Protein AF-A0A835JVL2-F1 (afdb_monomer_lite)

Structure (mmCIF, N/CA/C/O backbone):
data_AF-A0A835JVL2-F1
#
_entry.id   AF-A0A835JVL2-F1
#
loop_
_atom_site.group_PDB
_atom_site.id
_atom_site.type_symbol
_atom_site.label_atom_id
_atom_site.label_alt_id
_atom_site.label_comp_id
_atom_site.label_asym_id
_atom_site.label_entity_id
_atom_site.label_seq_id
_atom_site.pdbx_PDB_ins_code
_atom_site.Cartn_x
_atom_site.Cartn_y
_atom_site.Cartn_z
_atom_site.occupancy
_atom_site.B_iso_or_equiv
_atom_site.auth_seq_id
_atom_site.auth_comp_id
_atom_site.auth_asym_id
_atom_site.auth_atom_id
_atom_site.pdbx_PDB_model_num
ATOM 1 N N . MET A 1 1 ? -56.600 4.212 38.855 1.00 35.91 1 MET A N 1
ATOM 2 C CA . MET A 1 1 ? -55.220 3.830 38.488 1.00 35.91 1 MET A CA 1
ATOM 3 C C . MET A 1 1 ? -55.107 3.945 36.983 1.00 35.91 1 MET A C 1
ATOM 5 O O . MET A 1 1 ? -55.863 3.301 36.271 1.00 35.91 1 MET A O 1
ATOM 9 N N . VAL A 1 2 ? -54.305 4.905 36.532 1.00 28.64 2 VAL A N 1
ATOM 10 C CA . VAL A 1 2 ? -54.267 5.404 35.154 1.00 28.64 2 VAL A CA 1
ATOM 11 C C . VAL A 1 2 ? -53.432 4.465 34.286 1.00 28.64 2 VAL A C 1
ATOM 13 O O . VAL A 1 2 ? -52.292 4.162 34.619 1.00 28.64 2 VAL A O 1
ATOM 16 N N . SER A 1 3 ? -54.027 4.020 33.181 1.00 30.34 3 SER A N 1
ATOM 17 C CA . SER A 1 3 ? -53.377 3.297 32.089 1.00 30.34 3 SER A CA 1
ATOM 18 C C . SER A 1 3 ? -52.549 4.277 31.258 1.00 30.34 3 SER A C 1
ATOM 20 O O . SER A 1 3 ? -53.112 5.099 30.537 1.00 30.34 3 SER A O 1
ATOM 22 N N . THR A 1 4 ? -51.224 4.189 31.336 1.00 30.62 4 THR A N 1
ATOM 23 C CA . THR A 1 4 ? -50.304 4.899 30.442 1.00 30.62 4 THR A CA 1
ATOM 24 C C . THR A 1 4 ? -49.850 3.973 29.316 1.00 30.62 4 THR A C 1
ATOM 26 O O . THR A 1 4 ? -49.110 3.014 29.511 1.00 30.62 4 THR A O 1
ATOM 29 N N . SER A 1 5 ? -50.317 4.281 28.107 1.00 28.69 5 SER A N 1
ATOM 30 C CA . SER A 1 5 ? -49.774 3.791 26.839 1.00 28.69 5 SER A CA 1
ATOM 31 C C . SER A 1 5 ? -48.289 4.164 26.694 1.00 28.69 5 SER A C 1
ATOM 33 O O . SER A 1 5 ? -47.948 5.304 27.028 1.00 28.69 5 SER A O 1
ATOM 35 N N . PRO A 1 6 ? -47.415 3.308 26.131 1.00 28.98 6 PRO A N 1
ATOM 36 C CA . PRO A 1 6 ? -46.047 3.710 25.836 1.00 28.98 6 PRO A CA 1
ATOM 37 C C . PRO A 1 6 ? -45.996 4.694 24.656 1.00 28.98 6 PRO A C 1
ATOM 39 O O . PRO A 1 6 ? -46.813 4.652 23.733 1.00 28.98 6 PRO A O 1
ATOM 42 N N . SER A 1 7 ? -45.035 5.611 24.730 1.00 25.20 7 SER A N 1
ATOM 43 C CA . SER A 1 7 ? -44.819 6.762 23.855 1.00 25.20 7 SER A CA 1
ATOM 44 C C . SER A 1 7 ? -44.377 6.394 22.428 1.00 25.20 7 SER A C 1
ATOM 46 O O . SER A 1 7 ? -43.748 5.374 22.165 1.00 25.20 7 SER A O 1
ATOM 48 N N . LYS A 1 8 ? -44.693 7.291 21.483 1.00 29.83 8 LYS A N 1
ATOM 49 C CA . LYS A 1 8 ? -44.459 7.211 20.024 1.00 29.83 8 LYS A CA 1
ATOM 50 C C . LYS A 1 8 ? -42.983 7.274 19.574 1.00 29.83 8 LYS A C 1
ATOM 52 O O . LYS A 1 8 ? -42.732 7.470 18.386 1.00 29.83 8 LYS A O 1
ATOM 57 N N . GLU A 1 9 ? -42.013 7.112 20.466 1.00 27.41 9 GLU A N 1
ATOM 58 C CA . GLU A 1 9 ? -40.590 7.318 20.148 1.00 27.41 9 GLU A CA 1
ATOM 59 C C . GLU A 1 9 ? -39.853 6.044 19.692 1.00 27.41 9 GLU A C 1
ATOM 61 O O . GLU A 1 9 ? -38.766 6.122 19.121 1.00 27.41 9 GLU A O 1
ATOM 66 N N . ASP A 1 10 ? -40.489 4.874 19.798 1.00 26.66 10 ASP A N 1
ATOM 67 C CA . ASP A 1 10 ? -39.865 3.578 19.485 1.00 26.66 10 ASP A CA 1
ATOM 68 C C . ASP A 1 10 ? -40.071 3.102 18.026 1.00 26.66 10 ASP A C 1
ATOM 70 O O . ASP A 1 10 ? -39.979 1.923 17.702 1.00 26.66 10 ASP A O 1
ATOM 74 N N . ARG A 1 11 ? -40.372 4.024 17.096 1.00 29.22 11 ARG A N 1
ATOM 75 C CA . ARG A 1 11 ? -40.509 3.725 15.649 1.00 29.22 11 ARG A CA 1
ATOM 76 C C . ARG A 1 11 ? -39.242 3.986 14.825 1.00 29.22 11 ARG A C 1
ATOM 78 O O . ARG A 1 11 ? -39.279 3.865 13.603 1.00 29.22 11 ARG A O 1
ATOM 85 N N . SER A 1 12 ? -38.132 4.357 15.464 1.00 31.50 12 SER A N 1
ATOM 86 C CA . SER A 1 12 ? -36.865 4.662 14.777 1.00 31.50 12 SER A CA 1
ATOM 87 C C . SER A 1 12 ? -35.890 3.481 14.686 1.00 31.50 12 SER A C 1
ATOM 89 O O . SER A 1 12 ? -34.918 3.555 13.937 1.00 31.50 12 SER A O 1
ATOM 91 N N . THR A 1 13 ? -36.189 2.362 15.344 1.00 34.16 13 THR A N 1
ATOM 92 C CA . THR A 1 13 ? -35.584 1.056 15.075 1.00 34.16 13 THR A CA 1
ATOM 93 C C . THR A 1 13 ? -36.619 0.234 14.313 1.00 34.16 13 THR A C 1
ATOM 95 O O . THR A 1 13 ? -37.568 -0.296 14.882 1.00 34.16 13 THR A O 1
ATOM 98 N N . GLY A 1 14 ? -36.512 0.202 12.983 1.00 35.84 14 GLY A N 1
ATOM 99 C CA . GLY A 1 14 ? -37.441 -0.536 12.126 1.00 35.84 14 GLY A CA 1
ATOM 100 C C . GLY A 1 14 ? -37.386 -2.038 12.404 1.00 35.84 14 GLY A C 1
ATOM 101 O O . GLY A 1 14 ? -36.678 -2.768 11.716 1.00 35.84 14 GLY A O 1
ATOM 102 N N . LYS A 1 15 ? -38.122 -2.507 13.415 1.00 35.00 15 LYS A N 1
ATOM 103 C CA . LYS A 1 15 ? -38.416 -3.925 13.602 1.00 35.00 15 LYS A CA 1
ATOM 104 C C . LYS A 1 15 ? -39.275 -4.397 12.433 1.00 35.00 15 LYS A C 1
ATOM 106 O O . LYS A 1 15 ? -40.283 -3.785 12.087 1.00 35.00 15 LYS A O 1
ATOM 111 N N . TRP A 1 16 ? -38.804 -5.482 11.836 1.00 45.00 16 TRP A N 1
ATOM 112 C CA . TRP A 1 16 ? -39.323 -6.158 10.659 1.00 45.00 16 TRP A CA 1
ATOM 113 C C . TRP A 1 16 ? -40.821 -6.461 10.741 1.00 45.00 16 TRP A C 1
ATOM 115 O O . TRP A 1 16 ? -41.292 -7.000 11.740 1.00 45.00 16 TRP A O 1
ATOM 125 N N . THR A 1 17 ? -41.542 -6.210 9.648 1.00 41.84 17 THR A N 1
ATOM 126 C CA . THR A 1 17 ? -42.845 -6.824 9.376 1.00 41.84 17 THR A CA 1
ATOM 127 C C . THR A 1 17 ? -42.760 -7.585 8.056 1.00 41.84 17 THR A C 1
ATOM 129 O O . THR A 1 17 ? -42.357 -7.034 7.029 1.00 41.84 17 THR A O 1
ATOM 132 N N . GLU A 1 18 ? -43.101 -8.873 8.073 1.00 38.72 18 GLU A N 1
ATOM 133 C CA . GLU A 1 18 ? -43.251 -9.655 6.845 1.00 38.72 18 GLU A CA 1
ATOM 134 C C . GLU A 1 18 ? -44.351 -9.028 5.972 1.00 38.72 18 GLU A C 1
ATOM 136 O O . GLU A 1 18 ? -45.438 -8.719 6.459 1.00 38.72 18 GLU A O 1
ATOM 141 N N . GLY A 1 19 ? -44.063 -8.808 4.682 1.00 43.25 19 GLY A N 1
ATOM 142 C CA . GLY A 1 19 ? -45.050 -8.328 3.705 1.00 43.25 19 GLY A CA 1
ATOM 143 C C . GLY A 1 19 ? -44.949 -6.864 3.252 1.00 43.25 19 GLY A C 1
ATOM 144 O O . GLY A 1 19 ? -45.895 -6.386 2.628 1.00 43.25 19 GLY A O 1
ATOM 145 N N . ASP A 1 20 ? -43.841 -6.149 3.501 1.00 50.94 20 ASP A N 1
ATOM 146 C CA . ASP A 1 20 ? -43.654 -4.778 2.986 1.00 50.94 20 ASP A CA 1
ATOM 147 C C . ASP A 1 20 ? -43.738 -4.733 1.435 1.00 50.94 20 ASP A C 1
ATOM 149 O O . ASP A 1 20 ? -42.887 -5.317 0.749 1.00 50.94 20 ASP A O 1
ATOM 153 N N . PRO A 1 21 ? -44.736 -4.040 0.843 1.00 48.53 21 PRO A N 1
ATOM 154 C CA . PRO A 1 21 ? -44.908 -3.960 -0.606 1.00 48.53 21 PRO A CA 1
ATOM 155 C C . PRO A 1 21 ? -43.731 -3.299 -1.342 1.00 48.53 21 PRO A C 1
ATOM 157 O O . PRO A 1 21 ? -43.634 -3.454 -2.561 1.00 48.53 21 PRO A O 1
ATOM 160 N N . ALA A 1 22 ? -42.817 -2.616 -0.641 1.00 56.00 22 ALA A N 1
ATOM 161 C CA . ALA A 1 22 ? -41.602 -2.050 -1.225 1.00 56.00 22 ALA A CA 1
ATOM 162 C C . ALA A 1 22 ? -40.531 -3.099 -1.602 1.00 56.00 22 ALA A C 1
ATOM 164 O O . ALA A 1 22 ? -39.638 -2.785 -2.393 1.00 56.00 22 ALA A O 1
ATOM 165 N N . ARG A 1 23 ? -40.610 -4.340 -1.091 1.00 66.00 23 ARG A N 1
ATOM 166 C CA . ARG A 1 23 ? -39.523 -5.341 -1.155 1.00 66.00 23 ARG A CA 1
ATOM 167 C C . ARG A 1 23 ? -39.862 -6.569 -2.015 1.00 66.00 23 ARG A C 1
ATOM 169 O O . ARG A 1 23 ? -39.995 -7.680 -1.506 1.00 66.00 23 ARG A O 1
ATOM 176 N N . ARG A 1 24 ? -40.037 -6.381 -3.331 1.00 70.00 24 ARG A N 1
ATOM 177 C CA . ARG A 1 24 ? -40.418 -7.449 -4.294 1.00 70.00 24 ARG A CA 1
ATOM 178 C C . ARG A 1 24 ? -39.356 -7.761 -5.361 1.00 70.00 24 ARG A C 1
ATOM 180 O O . ARG A 1 24 ? -39.629 -8.546 -6.271 1.00 70.00 24 ARG A O 1
ATOM 187 N N . ALA A 1 25 ? -38.172 -7.151 -5.286 1.00 70.06 25 ALA A N 1
ATOM 188 C CA . ALA A 1 25 ? -37.168 -7.252 -6.343 1.00 70.06 25 ALA A CA 1
ATOM 189 C C . ALA A 1 25 ? -36.553 -8.663 -6.439 1.00 70.06 25 ALA A C 1
ATOM 191 O O . ALA A 1 25 ? -36.230 -9.293 -5.432 1.00 70.06 25 ALA A O 1
ATOM 192 N N . LYS A 1 26 ? -36.375 -9.169 -7.666 1.00 79.44 26 LYS A N 1
ATOM 193 C CA . LYS A 1 26 ? -35.660 -10.434 -7.948 1.00 79.44 26 LYS A CA 1
ATOM 194 C C . LYS A 1 26 ? -34.168 -10.166 -8.195 1.00 79.44 26 LYS A C 1
ATOM 196 O O . LYS A 1 26 ? -33.780 -9.038 -8.460 1.00 79.44 26 LYS A O 1
ATOM 201 N N . TRP A 1 27 ? -33.333 -11.208 -8.189 1.00 76.56 27 TRP A N 1
ATOM 202 C CA . TRP A 1 27 ? -31.874 -11.082 -8.379 1.00 76.56 27 TRP A CA 1
ATOM 203 C C . TRP A 1 27 ? -31.458 -10.392 -9.692 1.00 76.56 27 TRP A C 1
ATOM 205 O O . TRP A 1 27 ? -30.437 -9.724 -9.742 1.00 76.56 27 TRP A O 1
ATOM 215 N N . TRP A 1 28 ? -32.246 -10.523 -10.760 1.00 78.12 28 TRP A N 1
ATOM 216 C CA . TRP A 1 28 ? -31.951 -9.855 -12.029 1.00 78.12 28 TRP A CA 1
ATOM 217 C C . TRP A 1 28 ? -32.273 -8.353 -11.991 1.00 78.12 28 TRP A C 1
ATOM 219 O O . TRP A 1 28 ? -31.705 -7.605 -12.782 1.00 78.12 28 TRP A O 1
ATOM 229 N N . TYR A 1 29 ? -33.111 -7.897 -11.043 1.00 80.81 29 TYR A N 1
ATOM 230 C CA . TYR A 1 29 ? -33.326 -6.467 -10.801 1.00 80.81 29 TYR A CA 1
ATOM 231 C C . TYR A 1 29 ? -32.066 -5.785 -10.292 1.00 80.81 29 TYR A C 1
ATOM 233 O O . TYR A 1 29 ? -31.698 -4.722 -10.786 1.00 80.81 29 TYR A O 1
ATOM 241 N N . SER A 1 30 ? -31.357 -6.414 -9.353 1.00 84.38 30 SER A N 1
ATOM 242 C CA . SER A 1 30 ? -30.104 -5.850 -8.863 1.00 84.38 30 SER A CA 1
ATOM 243 C C . SER A 1 30 ? -29.016 -5.828 -9.931 1.00 84.38 30 SER A C 1
ATOM 245 O O . SER A 1 30 ? -28.234 -4.886 -9.931 1.00 84.38 30 SER A O 1
ATOM 247 N N . THR A 1 31 ? -28.991 -6.780 -10.877 1.00 86.88 31 THR A N 1
ATOM 248 C CA . THR A 1 31 ? -28.049 -6.730 -12.009 1.00 86.88 31 THR A CA 1
ATOM 249 C C . THR A 1 31 ? -28.235 -5.470 -12.838 1.00 86.88 31 THR A C 1
ATOM 251 O O . THR A 1 31 ? -27.277 -4.726 -13.008 1.00 86.88 31 THR A O 1
ATOM 254 N N . PHE A 1 32 ? -29.439 -5.196 -13.351 1.00 85.19 32 PHE A N 1
ATOM 255 C CA . PHE A 1 32 ? -29.601 -4.039 -14.234 1.00 85.19 32 PHE A CA 1
ATOM 256 C C . PHE A 1 32 ? -29.505 -2.713 -13.475 1.00 85.19 32 PHE A C 1
ATOM 258 O O . PHE A 1 32 ? -28.978 -1.754 -14.030 1.00 85.19 32 PHE A O 1
ATOM 265 N N . HIS A 1 33 ? -29.931 -2.647 -12.208 1.00 84.94 33 HIS A N 1
ATOM 266 C CA . HIS A 1 33 ? -29.727 -1.454 -11.383 1.00 84.94 33 HIS A CA 1
ATOM 267 C C . HIS A 1 33 ? -28.239 -1.199 -11.111 1.00 84.94 33 HIS A C 1
ATOM 269 O O . HIS A 1 33 ? -27.791 -0.064 -11.247 1.00 84.94 33 HIS A O 1
ATOM 275 N N . ALA A 1 34 ? -27.456 -2.244 -10.816 1.00 88.44 34 ALA A N 1
ATOM 276 C CA . ALA A 1 34 ? -26.009 -2.130 -10.645 1.00 88.44 34 ALA A CA 1
ATOM 277 C C . ALA A 1 34 ? -25.299 -1.768 -11.960 1.00 88.44 34 ALA A C 1
ATOM 279 O O . ALA A 1 34 ? -24.447 -0.890 -11.962 1.00 88.44 34 ALA A O 1
ATOM 280 N N . VAL A 1 35 ? -25.691 -2.366 -13.092 1.00 90.38 35 VAL A N 1
ATOM 281 C CA . VAL A 1 35 ? -25.178 -1.994 -14.424 1.00 90.38 35 VAL A CA 1
ATOM 282 C C . VAL A 1 35 ? -25.499 -0.540 -14.749 1.00 90.38 35 VAL A C 1
ATOM 284 O O . VAL A 1 35 ? -24.626 0.179 -15.216 1.00 90.38 35 VAL A O 1
ATOM 287 N N . THR A 1 36 ? -26.728 -0.096 -14.478 1.00 89.69 36 THR A N 1
ATOM 288 C CA . THR A 1 36 ? -27.148 1.296 -14.690 1.00 89.69 36 THR A CA 1
ATOM 289 C C . THR A 1 36 ? -26.326 2.253 -13.828 1.00 89.69 36 THR A C 1
ATOM 291 O O . THR A 1 36 ? -25.894 3.292 -14.308 1.00 89.69 36 THR A O 1
ATOM 294 N N . ALA A 1 37 ? -26.072 1.892 -12.567 1.00 88.00 37 ALA A N 1
ATOM 295 C CA . ALA A 1 37 ? -25.286 2.711 -11.652 1.00 88.00 37 ALA A CA 1
ATOM 296 C C . ALA A 1 37 ? -23.793 2.760 -12.020 1.00 88.00 37 ALA A C 1
ATOM 298 O O . ALA A 1 37 ? -23.168 3.809 -11.888 1.00 88.00 37 ALA A O 1
ATOM 299 N N . MET A 1 38 ? -23.215 1.636 -12.453 1.00 87.44 38 MET A N 1
ATOM 300 C CA . MET A 1 38 ? -21.785 1.523 -12.747 1.00 87.44 38 MET A CA 1
ATOM 301 C C . MET A 1 38 ? -21.447 2.018 -14.155 1.00 87.44 38 MET A C 1
ATOM 303 O O . MET A 1 38 ? -20.625 2.914 -14.305 1.00 87.44 38 MET A O 1
ATOM 307 N N . ILE A 1 39 ? -22.075 1.434 -15.182 1.00 85.69 39 ILE A N 1
ATOM 308 C CA . ILE A 1 39 ? -21.733 1.638 -16.597 1.00 85.69 39 ILE A CA 1
ATOM 309 C C . ILE A 1 39 ? -22.387 2.921 -17.088 1.00 85.69 39 ILE A C 1
ATOM 311 O O . ILE A 1 39 ? -23.400 2.849 -17.765 1.00 85.69 39 ILE A O 1
ATOM 315 N N . GLY A 1 40 ? -21.816 4.069 -16.723 1.00 79.19 40 GLY A N 1
ATOM 316 C CA . GLY A 1 40 ? -22.292 5.393 -17.123 1.00 79.19 40 GLY A CA 1
ATOM 317 C C . GLY A 1 40 ? -21.296 6.163 -17.983 1.00 79.19 40 GLY A C 1
ATOM 318 O O . GLY A 1 40 ? -20.547 5.588 -18.768 1.00 79.19 40 GLY A O 1
ATOM 319 N N . ALA A 1 41 ? -21.273 7.483 -17.802 1.00 76.88 41 ALA A N 1
ATOM 320 C CA . ALA A 1 41 ? -20.351 8.409 -18.459 1.00 76.88 41 ALA A CA 1
ATOM 321 C C . ALA A 1 41 ? -18.870 7.979 -18.398 1.00 76.88 41 ALA A C 1
ATOM 323 O O . ALA A 1 41 ? -18.153 8.152 -19.379 1.00 76.88 41 ALA A O 1
ATOM 324 N N . GLY A 1 42 ? -18.433 7.375 -17.286 1.00 85.31 42 GLY A N 1
ATOM 325 C CA . GLY A 1 42 ? -17.028 7.024 -17.065 1.00 85.31 42 GLY A CA 1
ATOM 326 C C . GLY A 1 42 ? -16.443 6.051 -18.092 1.00 85.31 42 GLY A C 1
ATOM 327 O O . GLY A 1 42 ? -15.269 6.162 -18.413 1.00 85.31 42 GLY A O 1
ATOM 328 N N . VAL A 1 43 ? -17.240 5.148 -18.685 1.00 92.31 43 VAL A N 1
ATOM 329 C CA . VAL A 1 43 ? -16.718 4.206 -19.700 1.00 92.31 43 VAL A CA 1
ATOM 330 C C . VAL A 1 43 ? -16.218 4.918 -20.958 1.00 92.31 43 VAL A C 1
ATOM 332 O O . VAL A 1 43 ? -15.297 4.441 -21.611 1.00 92.31 43 VAL A O 1
ATOM 335 N N . LEU A 1 44 ? -16.822 6.060 -21.296 1.00 90.62 44 LEU A N 1
ATOM 336 C CA . LEU A 1 44 ? -16.514 6.808 -22.512 1.00 90.62 44 LEU A CA 1
ATOM 337 C C . LEU A 1 44 ? -15.199 7.589 -22.406 1.00 90.62 44 LEU A C 1
ATOM 339 O O . LEU A 1 44 ? -14.619 7.896 -23.446 1.00 90.62 44 LEU A O 1
ATOM 343 N N . SER A 1 45 ? -14.738 7.877 -21.182 1.00 92.25 45 SER A N 1
ATOM 344 C CA . SER A 1 45 ? -13.479 8.585 -20.922 1.00 92.25 45 SER A CA 1
ATOM 345 C C . SER A 1 45 ? -12.306 7.648 -20.622 1.00 92.25 45 SER A C 1
ATOM 347 O O . SER A 1 45 ? -11.168 8.095 -20.578 1.00 92.25 45 SER A O 1
ATOM 349 N N . LEU A 1 46 ? -12.527 6.335 -20.462 1.00 94.75 46 LEU A N 1
ATOM 350 C CA . LEU A 1 46 ? -11.432 5.397 -20.175 1.00 94.75 46 LEU A CA 1
ATOM 351 C C . LEU A 1 46 ? -10.280 5.462 -21.198 1.00 94.75 46 LEU A C 1
ATOM 353 O O . LEU A 1 46 ? -9.131 5.452 -20.762 1.00 94.75 46 LEU A O 1
ATOM 357 N N . PRO A 1 47 ? -10.518 5.578 -22.522 1.00 95.31 47 PRO A N 1
ATOM 358 C CA . PRO A 1 47 ? -9.433 5.779 -23.488 1.00 95.31 47 PRO A CA 1
ATOM 359 C C . PRO A 1 47 ? -8.624 7.055 -23.232 1.00 95.31 47 PRO A C 1
ATOM 361 O O . PRO A 1 47 ? -7.405 7.056 -23.368 1.00 95.31 47 PRO A O 1
ATOM 364 N N . TYR A 1 48 ? -9.297 8.128 -22.819 1.00 92.88 48 TYR A N 1
ATOM 365 C CA . TYR A 1 48 ? -8.669 9.399 -22.476 1.00 92.88 48 TYR A CA 1
ATOM 366 C C . TYR A 1 48 ? -7.799 9.283 -21.222 1.00 92.88 48 TYR A C 1
ATOM 368 O O . TYR A 1 48 ? -6.661 9.746 -21.220 1.00 92.88 48 TYR A O 1
ATOM 376 N N . ALA A 1 49 ? -8.262 8.563 -20.198 1.00 93.50 49 ALA A N 1
ATOM 377 C CA . ALA A 1 49 ? -7.432 8.231 -19.042 1.00 93.50 49 ALA A CA 1
ATOM 378 C C . ALA A 1 49 ? -6.183 7.415 -19.444 1.00 93.50 49 ALA A C 1
ATOM 380 O O . ALA A 1 49 ? -5.079 7.687 -18.965 1.00 93.50 49 ALA A O 1
ATOM 381 N N . MET A 1 50 ? -6.324 6.465 -20.378 1.00 94.44 50 MET A N 1
ATOM 382 C CA . MET A 1 50 ? -5.198 5.691 -20.922 1.00 94.44 50 MET A CA 1
ATOM 383 C C . MET A 1 50 ? -4.176 6.568 -21.662 1.00 94.44 50 MET A C 1
ATOM 385 O O . MET A 1 50 ? -2.986 6.276 -21.599 1.00 94.44 50 MET A O 1
ATOM 389 N N . ALA A 1 51 ? -4.588 7.669 -22.297 1.00 92.38 51 ALA A N 1
ATOM 390 C CA . ALA A 1 51 ? -3.669 8.590 -22.975 1.00 92.38 51 ALA A CA 1
ATOM 391 C C . ALA A 1 51 ? -2.681 9.305 -22.035 1.00 92.38 51 ALA A C 1
ATOM 393 O O . ALA A 1 51 ? -1.586 9.675 -22.465 1.00 92.38 51 ALA A O 1
ATOM 394 N N . TYR A 1 52 ? -3.034 9.465 -20.757 1.00 90.75 52 TYR A N 1
ATOM 395 C CA . TYR A 1 52 ? -2.146 10.032 -19.735 1.00 90.75 52 TYR A CA 1
ATOM 396 C C . TYR A 1 52 ? -1.398 8.973 -18.925 1.00 90.75 52 TYR A C 1
ATOM 398 O O . TYR A 1 52 ? -0.307 9.245 -18.437 1.00 90.75 52 TYR A O 1
ATOM 406 N N . LEU A 1 53 ? -1.962 7.773 -18.772 1.00 92.56 53 LEU A N 1
ATOM 407 C CA . LEU A 1 53 ? -1.348 6.687 -17.997 1.00 92.56 53 LEU A CA 1
ATOM 408 C C . LEU A 1 53 ? -0.491 5.739 -18.847 1.00 92.56 53 LEU A C 1
ATOM 410 O O . LEU A 1 53 ? 0.325 4.997 -18.304 1.00 92.56 53 LEU A O 1
ATOM 414 N N . GLY A 1 54 ? -0.658 5.750 -20.168 1.00 91.25 54 GLY A N 1
ATOM 415 C CA . GLY A 1 54 ? 0.006 4.835 -21.089 1.00 91.25 54 GLY A CA 1
ATOM 416 C C . GLY A 1 54 ? -0.477 3.386 -20.959 1.00 91.25 54 GLY A C 1
ATOM 417 O O . GLY A 1 54 ? -1.344 3.049 -20.151 1.00 91.25 54 GLY A O 1
ATOM 418 N N . TRP A 1 55 ? 0.104 2.495 -21.766 1.00 92.25 55 TRP A N 1
ATOM 419 C CA . TRP A 1 55 ? -0.280 1.079 -21.801 1.00 92.25 55 TRP A CA 1
ATOM 420 C C . TRP A 1 55 ? -0.028 0.356 -20.473 1.00 92.25 55 TRP A C 1
ATOM 422 O O . TRP A 1 55 ? -0.956 -0.218 -19.912 1.00 92.25 55 TRP A O 1
ATOM 432 N N . GLY A 1 56 ? 1.207 0.388 -19.961 1.00 91.38 56 GLY A N 1
ATOM 433 C CA . GLY A 1 56 ? 1.590 -0.354 -18.754 1.00 91.38 56 GLY A CA 1
ATOM 434 C C . GLY A 1 56 ? 0.825 0.110 -17.508 1.00 91.38 56 GLY A C 1
ATOM 435 O O . GLY A 1 56 ? -0.028 -0.633 -17.012 1.00 91.38 56 GLY A O 1
ATOM 436 N N . PRO A 1 57 ? 1.073 1.341 -17.018 1.00 91.19 57 PRO A N 1
ATOM 437 C CA . PRO A 1 57 ? 0.393 1.855 -15.833 1.00 91.19 57 PRO A CA 1
ATOM 438 C C . PRO A 1 57 ? -1.130 1.932 -16.005 1.00 91.19 57 PRO A C 1
ATOM 440 O O . PRO A 1 57 ? -1.861 1.585 -15.080 1.00 91.19 57 PRO A O 1
ATOM 443 N N . GLY A 1 58 ? -1.628 2.310 -17.188 1.00 92.44 58 GLY A N 1
ATOM 444 C CA . GLY A 1 58 ? -3.066 2.397 -17.456 1.00 92.44 58 GLY A CA 1
ATOM 445 C C . GLY A 1 58 ? -3.791 1.051 -17.360 1.00 92.44 58 GLY A C 1
ATOM 446 O O . GLY A 1 58 ? -4.796 0.951 -16.652 1.00 92.44 58 GLY A O 1
ATOM 447 N N . ILE A 1 59 ? -3.265 -0.011 -17.994 1.00 95.44 59 ILE A N 1
ATOM 448 C CA . ILE A 1 59 ? -3.845 -1.365 -17.893 1.00 95.44 59 ILE A CA 1
ATOM 449 C C . ILE A 1 59 ? -3.807 -1.845 -16.443 1.00 95.44 59 ILE A C 1
ATOM 451 O O . ILE A 1 59 ? -4.799 -2.383 -15.945 1.00 95.44 59 ILE A O 1
ATOM 455 N N . MET A 1 60 ? -2.673 -1.646 -15.765 1.00 93.75 60 MET A N 1
ATOM 456 C CA . MET A 1 60 ? -2.496 -2.055 -14.377 1.00 93.75 60 MET A CA 1
ATOM 457 C C . MET A 1 60 ? -3.533 -1.387 -13.469 1.00 93.75 60 MET A C 1
ATOM 459 O O . MET A 1 60 ? -4.240 -2.080 -12.738 1.00 93.75 60 MET A O 1
ATOM 463 N N . VAL A 1 61 ? -3.680 -0.060 -13.544 1.00 93.69 61 VAL A N 1
ATOM 464 C CA . VAL A 1 61 ? -4.641 0.689 -12.722 1.00 93.69 61 VAL A CA 1
ATOM 465 C C . VAL A 1 61 ? -6.077 0.274 -13.038 1.00 93.69 61 VAL A C 1
ATOM 467 O O . VAL A 1 61 ? -6.862 0.081 -12.109 1.00 93.69 61 VAL A O 1
ATOM 470 N N . LEU A 1 62 ? -6.433 0.081 -14.312 1.00 94.75 62 LEU A N 1
ATOM 471 C CA . LEU A 1 62 ? -7.772 -0.365 -14.705 1.00 94.75 62 LEU A CA 1
ATOM 472 C C . LEU A 1 62 ? -8.093 -1.769 -14.158 1.00 94.75 62 LEU A C 1
ATOM 474 O O . LEU A 1 62 ? -9.170 -1.985 -13.598 1.00 94.75 62 LEU A O 1
ATOM 478 N N . ALA A 1 63 ? -7.151 -2.711 -14.271 1.00 94.94 63 ALA A N 1
ATOM 479 C CA . ALA A 1 63 ? -7.306 -4.078 -13.777 1.00 94.94 63 ALA A CA 1
ATOM 480 C C . ALA A 1 63 ? -7.375 -4.145 -12.246 1.00 94.94 63 ALA A C 1
ATOM 482 O O . ALA A 1 63 ? -8.267 -4.796 -11.694 1.00 94.94 63 ALA A O 1
ATOM 483 N N . LEU A 1 64 ? -6.483 -3.430 -11.553 1.00 90.94 64 LEU A N 1
ATOM 484 C CA . LEU A 1 64 ? -6.501 -3.319 -10.095 1.00 90.94 64 LEU A CA 1
ATOM 485 C C . LEU A 1 64 ? -7.809 -2.693 -9.612 1.00 90.94 64 LEU A C 1
ATOM 487 O O . LEU A 1 64 ? -8.437 -3.225 -8.698 1.00 90.94 64 LEU A O 1
ATOM 491 N N . SER A 1 65 ? -8.272 -1.630 -10.272 1.00 92.62 65 SER A N 1
ATOM 492 C CA . SER A 1 65 ? -9.533 -0.962 -9.943 1.00 92.62 65 SER A CA 1
ATOM 493 C C . SER A 1 65 ? -10.733 -1.894 -10.085 1.00 92.62 65 SER A C 1
ATOM 495 O O . SER A 1 65 ? -11.570 -1.977 -9.182 1.00 92.62 65 SER A O 1
ATOM 497 N N . TRP A 1 66 ? -10.795 -2.677 -11.164 1.00 94.75 66 TRP A N 1
ATOM 498 C CA . TRP A 1 66 ? -11.849 -3.672 -11.360 1.00 94.75 66 TRP A CA 1
ATOM 499 C C . TRP A 1 66 ? -11.835 -4.752 -10.261 1.00 94.75 66 TRP A C 1
ATOM 501 O O . TRP A 1 66 ? -12.867 -5.022 -9.639 1.00 94.75 66 TRP A O 1
ATOM 511 N N . CYS A 1 67 ? -10.663 -5.320 -9.952 1.00 92.44 67 CYS A N 1
ATOM 512 C CA . CYS A 1 67 ? -10.500 -6.346 -8.917 1.00 92.44 67 CYS A CA 1
ATOM 513 C C . CYS A 1 67 ? -10.842 -5.829 -7.509 1.00 92.44 67 CYS A C 1
ATOM 515 O O . CYS A 1 67 ? -11.583 -6.477 -6.760 1.00 92.44 67 CYS A O 1
ATOM 517 N N . MET A 1 68 ? -10.316 -4.657 -7.141 1.00 90.94 68 MET A N 1
ATOM 518 C CA . MET A 1 68 ? -10.533 -4.050 -5.828 1.00 90.94 68 MET A CA 1
ATOM 519 C C . MET A 1 68 ? -12.003 -3.707 -5.622 1.00 90.94 68 MET A C 1
ATOM 521 O O . MET A 1 68 ? -12.576 -4.079 -4.596 1.00 90.94 68 MET A O 1
ATOM 525 N N . THR A 1 69 ? -12.630 -3.060 -6.606 1.00 93.12 69 THR A N 1
ATOM 526 C CA . THR A 1 69 ? -14.023 -2.625 -6.488 1.00 93.12 69 THR A CA 1
ATOM 527 C C . THR A 1 69 ? -14.993 -3.808 -6.458 1.00 93.12 69 THR A C 1
ATOM 529 O O . THR A 1 69 ? -15.954 -3.779 -5.691 1.00 93.12 69 THR A O 1
ATOM 532 N N . LEU A 1 70 ? -14.716 -4.903 -7.181 1.00 93.81 70 LEU A N 1
ATOM 533 C CA . LEU A 1 70 ? -15.482 -6.152 -7.066 1.00 93.81 70 LEU A CA 1
ATOM 534 C C . LEU A 1 70 ? -15.408 -6.733 -5.645 1.00 93.81 70 LEU A C 1
ATOM 536 O O . LEU A 1 70 ? -16.415 -7.183 -5.084 1.00 93.81 70 LEU A O 1
ATOM 540 N N . ASN A 1 71 ? -14.222 -6.712 -5.034 1.00 90.38 71 ASN A N 1
ATOM 541 C CA . ASN A 1 71 ? -14.041 -7.194 -3.668 1.00 90.38 71 ASN A CA 1
ATOM 542 C C . ASN A 1 71 ? -14.724 -6.286 -2.632 1.00 90.38 71 ASN A C 1
ATOM 544 O O . ASN A 1 71 ? -15.391 -6.794 -1.729 1.00 90.38 71 ASN A O 1
ATOM 548 N N . THR A 1 72 ? -14.618 -4.964 -2.747 1.00 93.38 72 THR A N 1
ATOM 549 C CA . THR A 1 72 ? -15.305 -4.039 -1.830 1.00 93.38 72 THR A CA 1
ATOM 550 C C . THR A 1 72 ? -16.822 -4.059 -2.021 1.00 93.38 72 THR A C 1
ATOM 552 O O . THR A 1 72 ? -17.564 -3.966 -1.044 1.00 93.38 72 THR A O 1
ATOM 555 N N . MET A 1 73 ? -17.301 -4.303 -3.245 1.00 93.56 73 MET A N 1
ATOM 556 C CA . MET A 1 73 ? -18.718 -4.531 -3.543 1.00 93.56 73 MET A CA 1
ATOM 557 C C . MET A 1 73 ? -19.227 -5.774 -2.804 1.00 93.56 73 MET A C 1
ATOM 559 O O . MET A 1 73 ? -20.259 -5.734 -2.129 1.00 93.56 73 MET A O 1
ATOM 563 N N . TRP A 1 74 ? -18.463 -6.872 -2.841 1.00 93.38 74 TRP A N 1
ATOM 564 C CA . TRP A 1 74 ? -18.763 -8.062 -2.042 1.00 93.38 74 TRP A CA 1
ATOM 565 C C . TRP A 1 74 ? -18.850 -7.735 -0.548 1.00 93.38 74 TRP A C 1
ATOM 567 O O . TRP A 1 74 ? -19.768 -8.198 0.129 1.00 93.38 74 TRP A O 1
ATOM 577 N N . GLN A 1 75 ? -17.915 -6.937 -0.022 1.00 91.25 75 GLN A N 1
ATOM 578 C CA . GLN A 1 75 ? -17.885 -6.584 1.400 1.00 91.25 75 GLN A CA 1
ATOM 579 C C . GLN A 1 75 ? -19.152 -5.831 1.807 1.00 91.25 75 GLN A C 1
ATOM 581 O O . GLN A 1 75 ? -19.792 -6.227 2.779 1.00 91.25 75 GLN A O 1
ATOM 586 N N . MET A 1 76 ? -19.567 -4.815 1.044 1.00 93.06 76 MET A N 1
ATOM 587 C CA . MET A 1 76 ? -20.799 -4.070 1.330 1.00 93.06 76 MET A CA 1
ATOM 588 C C . MET A 1 76 ? -22.029 -4.983 1.339 1.00 93.06 76 MET A C 1
ATOM 590 O O . MET A 1 76 ? -22.820 -4.937 2.282 1.00 93.06 76 MET A O 1
ATOM 594 N N . ILE A 1 77 ? -22.137 -5.889 0.363 1.00 93.44 77 ILE A N 1
ATOM 595 C CA . ILE A 1 77 ? -23.262 -6.832 0.268 1.00 93.44 77 ILE A CA 1
ATOM 596 C C . ILE A 1 77 ? -23.346 -7.750 1.495 1.00 93.44 77 ILE A C 1
ATOM 598 O O . ILE A 1 77 ? -24.431 -8.054 2.001 1.00 93.44 77 ILE A O 1
ATOM 602 N N . GLN A 1 78 ? -22.193 -8.199 1.994 1.00 90.06 78 GLN A N 1
ATOM 603 C CA . GLN A 1 78 ? -22.107 -9.036 3.191 1.00 90.06 78 GLN A CA 1
ATOM 604 C C . GLN A 1 78 ? -22.340 -8.248 4.490 1.00 90.06 78 GLN A C 1
ATOM 606 O O . GLN A 1 78 ? -22.809 -8.819 5.480 1.00 90.06 78 GLN A O 1
ATOM 611 N N . LEU A 1 79 ? -21.998 -6.958 4.508 1.00 90.56 79 LEU A N 1
ATOM 612 C CA . LEU A 1 79 ? -22.177 -6.079 5.661 1.00 90.56 79 LEU A CA 1
ATOM 613 C C . LEU A 1 79 ? -23.623 -5.610 5.844 1.00 90.56 79 LEU A C 1
ATOM 615 O O . LEU A 1 79 ? -24.024 -5.367 6.976 1.00 90.56 79 LEU A O 1
ATOM 619 N N . HIS A 1 80 ? -24.428 -5.575 4.779 1.00 92.00 80 HIS A N 1
ATOM 620 C CA . HIS A 1 80 ? -25.844 -5.190 4.831 1.00 92.00 80 HIS A CA 1
ATOM 621 C C . HIS A 1 80 ? -26.657 -5.954 5.897 1.00 92.00 80 HIS A C 1
ATOM 623 O O . HIS A 1 80 ? -27.585 -5.412 6.495 1.00 92.00 80 HIS A O 1
ATOM 629 N N . GLU A 1 81 ? -26.332 -7.229 6.126 1.00 87.56 81 GLU A N 1
ATOM 630 C CA . GLU A 1 81 ? -27.017 -8.129 7.070 1.00 87.56 81 GLU A CA 1
ATOM 631 C C . GLU A 1 81 ? -26.002 -8.786 8.018 1.00 87.56 81 GLU A C 1
ATOM 633 O O . GLU A 1 81 ? -26.065 -9.982 8.308 1.00 87.56 81 GLU A O 1
ATOM 638 N N . CYS A 1 82 ? -24.988 -8.029 8.456 1.00 82.19 82 CYS A N 1
ATOM 639 C CA . CYS A 1 82 ? -23.923 -8.583 9.290 1.00 82.19 82 CYS A CA 1
ATOM 640 C C . CYS A 1 82 ? -24.352 -8.931 10.719 1.00 82.19 82 CYS A C 1
ATOM 642 O O . CYS A 1 82 ? -23.675 -9.758 11.333 1.00 82.19 82 CYS A O 1
ATOM 644 N N . VAL A 1 83 ? -25.436 -8.325 11.212 1.00 81.25 83 VAL A N 1
ATOM 645 C CA . VAL A 1 83 ? -25.998 -8.515 12.553 1.00 81.25 83 VAL A CA 1
ATOM 646 C C . VAL A 1 83 ? -27.344 -9.243 12.430 1.00 81.25 83 VAL A C 1
ATOM 648 O O . VAL A 1 83 ? -28.212 -8.768 11.693 1.00 81.25 83 VAL A O 1
ATOM 651 N N . PRO A 1 84 ? -27.561 -10.370 13.137 1.00 73.62 84 PRO A N 1
ATOM 652 C CA . PRO A 1 84 ? -28.837 -11.083 13.103 1.00 73.62 84 PRO A CA 1
ATOM 653 C C . PRO A 1 84 ? -30.015 -10.167 13.458 1.00 73.62 84 PRO A C 1
ATOM 655 O O . PRO A 1 84 ? -29.989 -9.479 14.475 1.00 73.62 84 PRO A O 1
ATOM 658 N N . GLY A 1 85 ? -31.047 -10.151 12.612 1.00 72.31 85 GLY A N 1
ATOM 659 C CA . GLY A 1 85 ? -32.252 -9.345 12.831 1.00 72.31 85 GLY A CA 1
ATOM 660 C C . GLY A 1 85 ? -32.119 -7.852 12.503 1.00 72.31 85 GLY A C 1
ATOM 661 O O . GLY A 1 85 ? -33.114 -7.139 12.611 1.00 72.31 85 GLY A O 1
ATOM 662 N N . THR A 1 86 ? -30.960 -7.373 12.039 1.00 79.50 86 THR A N 1
ATOM 663 C CA . THR A 1 86 ? -30.757 -5.965 11.659 1.00 79.50 86 THR A CA 1
ATOM 664 C C . THR A 1 86 ? -30.312 -5.855 10.206 1.00 79.50 86 THR A C 1
ATOM 666 O O . THR A 1 86 ? -29.452 -6.601 9.739 1.00 79.50 86 THR A O 1
ATOM 669 N N . ARG A 1 87 ? -30.898 -4.895 9.489 1.00 83.88 87 ARG A N 1
ATOM 670 C CA . ARG A 1 87 ? -30.554 -4.558 8.109 1.00 83.88 87 ARG A CA 1
ATOM 671 C C . ARG A 1 87 ? -30.035 -3.130 8.026 1.00 83.88 87 ARG A C 1
ATOM 673 O O . ARG A 1 87 ? -30.694 -2.210 8.506 1.00 83.88 87 ARG A O 1
ATOM 680 N N . PHE A 1 88 ? -28.889 -2.955 7.383 1.00 89.75 88 PHE A N 1
ATOM 681 C CA . PHE A 1 88 ? -28.318 -1.645 7.090 1.00 89.75 88 PHE A CA 1
ATOM 682 C C . PHE A 1 88 ? -28.678 -1.242 5.657 1.00 89.75 88 PHE A C 1
ATOM 684 O O . PHE A 1 88 ? -27.871 -1.380 4.745 1.00 89.75 88 PHE A O 1
ATOM 691 N N . ASP A 1 89 ? -29.908 -0.752 5.477 1.00 85.50 89 ASP A N 1
ATOM 692 C CA . ASP A 1 89 ? -30.484 -0.423 4.161 1.00 85.50 89 ASP A CA 1
ATOM 693 C C . ASP A 1 89 ? -29.836 0.815 3.493 1.00 85.50 89 ASP A C 1
ATOM 695 O O . ASP A 1 89 ? -30.138 1.124 2.342 1.00 85.50 89 ASP A O 1
ATOM 699 N N . ARG A 1 90 ? -28.973 1.553 4.208 1.00 87.81 90 ARG A N 1
ATOM 700 C CA . ARG A 1 90 ? -28.233 2.719 3.695 1.00 87.81 90 ARG A CA 1
ATOM 701 C C . ARG A 1 90 ? -26.776 2.666 4.096 1.00 87.81 90 ARG A C 1
ATOM 703 O O . ARG A 1 90 ? -26.437 2.210 5.192 1.00 87.81 90 ARG A O 1
ATOM 710 N N . TYR A 1 91 ? -25.933 3.295 3.285 1.00 90.31 91 TYR A N 1
ATOM 711 C CA . TYR A 1 91 ? -24.509 3.403 3.591 1.00 90.31 91 TYR A CA 1
ATOM 712 C C . TYR A 1 91 ? -24.234 4.168 4.892 1.00 90.31 91 TYR A C 1
ATOM 714 O O . TYR A 1 91 ? -23.465 3.708 5.736 1.00 90.31 91 TYR A O 1
ATOM 722 N N . ILE A 1 92 ? -24.945 5.271 5.136 1.00 89.69 92 ILE A N 1
ATOM 723 C CA . ILE A 1 92 ? -24.844 6.011 6.402 1.00 89.69 92 ILE A CA 1
ATOM 724 C C . ILE A 1 92 ? -25.207 5.167 7.635 1.00 89.69 92 ILE A C 1
ATOM 726 O O . ILE A 1 92 ? -24.616 5.351 8.700 1.00 89.69 92 ILE A O 1
ATOM 730 N N . ASP A 1 93 ? -26.152 4.232 7.515 1.00 89.62 93 ASP A N 1
ATOM 731 C CA . ASP A 1 93 ? -26.579 3.386 8.633 1.00 89.62 93 ASP A CA 1
ATOM 732 C C . ASP A 1 93 ? -25.523 2.322 8.947 1.00 89.62 93 ASP A C 1
ATOM 734 O O . ASP A 1 93 ? -25.208 2.090 10.116 1.00 89.62 93 ASP A O 1
ATOM 738 N N . LEU A 1 94 ? -24.895 1.759 7.911 1.00 90.19 94 LEU A N 1
ATOM 739 C CA . LEU A 1 94 ? -23.723 0.902 8.076 1.00 90.19 94 LEU A CA 1
ATOM 740 C C . LEU A 1 94 ? -22.541 1.677 8.686 1.00 90.19 94 LEU A C 1
ATOM 742 O O . LEU A 1 94 ? -21.877 1.184 9.596 1.00 90.19 94 LEU A O 1
ATOM 746 N N . GLY A 1 95 ? -22.326 2.924 8.257 1.00 90.69 95 GLY A N 1
ATOM 747 C CA . GLY A 1 95 ? -21.311 3.816 8.816 1.00 90.69 95 GLY A CA 1
ATOM 748 C C . GLY A 1 95 ? -21.521 4.133 10.294 1.00 90.69 95 GLY A C 1
ATOM 749 O O . GLY A 1 95 ? -20.567 4.087 11.068 1.00 90.69 95 GLY A O 1
ATOM 750 N N . ARG A 1 96 ? -22.766 4.401 10.714 1.00 91.69 96 ARG A N 1
ATOM 751 C CA . ARG A 1 96 ? -23.131 4.573 12.135 1.00 91.69 96 ARG A CA 1
ATOM 752 C C . ARG A 1 96 ? -22.779 3.351 12.966 1.00 91.69 96 ARG A C 1
ATOM 754 O O . ARG A 1 96 ? -22.355 3.495 14.108 1.00 91.69 96 ARG A O 1
ATOM 761 N N . HIS A 1 97 ? -22.986 2.165 12.405 1.00 89.75 97 HIS A N 1
ATOM 762 C CA . HIS A 1 97 ? -22.667 0.922 13.086 1.00 89.75 97 HIS A CA 1
ATOM 763 C C . HIS A 1 97 ? -21.154 0.687 13.175 1.00 89.75 97 HIS A C 1
ATOM 765 O O . HIS A 1 97 ? -20.670 0.310 14.236 1.00 89.75 97 HIS A O 1
ATOM 771 N N . ALA A 1 98 ? -20.410 0.959 12.099 1.00 88.12 98 ALA A N 1
ATOM 772 C CA . ALA A 1 98 ? -18.961 0.771 12.060 1.00 88.12 98 ALA A CA 1
ATOM 773 C C . ALA A 1 98 ? -18.201 1.775 12.945 1.00 88.12 98 ALA A C 1
ATOM 775 O O . ALA A 1 98 ? -17.368 1.382 13.752 1.00 88.12 98 ALA A O 1
ATOM 776 N N . PHE A 1 99 ? -18.484 3.072 12.810 1.00 88.62 99 PHE A N 1
ATOM 777 C CA . PHE A 1 99 ? -17.686 4.146 13.422 1.00 88.62 99 PHE A CA 1
ATOM 778 C C . PHE A 1 99 ? -18.373 4.824 14.616 1.00 88.62 99 PHE A C 1
ATOM 780 O O . PHE A 1 99 ? -17.848 5.776 15.191 1.00 88.62 99 PHE A O 1
ATOM 787 N N . GLY A 1 100 ? -19.571 4.371 14.986 1.00 86.88 100 GLY A N 1
ATOM 788 C CA . GLY A 1 100 ? -20.372 4.955 16.055 1.00 86.88 100 GLY A CA 1
ATOM 789 C C . GLY A 1 100 ? -21.335 6.062 15.591 1.00 86.88 100 GLY A C 1
ATOM 790 O O . GLY A 1 100 ? -21.297 6.531 14.449 1.00 86.88 100 GLY A O 1
ATOM 791 N N . PRO A 1 101 ? -22.227 6.517 16.490 1.00 84.81 101 PRO A N 1
ATOM 792 C CA . PRO A 1 101 ? -23.417 7.293 16.129 1.00 84.81 101 PRO A CA 1
ATOM 793 C C . PRO A 1 101 ? -23.133 8.726 15.658 1.00 84.81 101 PRO A C 1
ATOM 795 O O . PRO A 1 101 ? -23.949 9.291 14.930 1.00 84.81 101 PRO A O 1
ATOM 798 N N . LYS A 1 102 ? -22.003 9.318 16.068 1.00 84.88 102 LYS A N 1
ATOM 799 C CA . LYS A 1 102 ? -21.600 10.685 15.690 1.00 84.88 102 LYS A CA 1
ATOM 800 C C . LYS A 1 102 ? -20.613 10.691 14.521 1.00 84.88 102 LYS A C 1
ATOM 802 O O . LYS A 1 102 ? -20.853 11.376 13.533 1.00 84.88 102 LYS A O 1
ATOM 807 N N . LEU A 1 103 ? -19.539 9.905 14.625 1.00 88.19 103 LEU A N 1
ATOM 808 C CA . LEU A 1 103 ? -18.448 9.889 13.647 1.00 88.19 103 LEU A CA 1
ATOM 809 C C . LEU A 1 103 ? -18.845 9.197 12.332 1.00 88.19 103 LEU A C 1
ATOM 811 O O . LEU A 1 103 ? -18.515 9.695 11.262 1.00 88.19 103 LEU A O 1
ATOM 815 N N . GLY A 1 104 ? -19.621 8.108 12.388 1.00 89.94 104 GLY A N 1
ATOM 816 C CA . GLY A 1 104 ? -20.044 7.360 11.198 1.00 89.94 104 GLY A CA 1
ATOM 817 C C . GLY A 1 104 ? -20.788 8.196 10.157 1.00 89.94 104 GLY A C 1
ATOM 818 O O . GLY A 1 104 ? -20.362 8.229 9.003 1.00 89.94 104 GLY A O 1
ATOM 819 N N . PRO A 1 105 ? -21.853 8.927 10.539 1.00 89.88 105 PRO A N 1
ATOM 820 C CA . PRO A 1 105 ? -22.515 9.874 9.652 1.00 89.88 105 PRO A CA 1
ATOM 821 C C . PRO A 1 105 ? -21.585 10.941 9.092 1.00 89.88 105 PRO A C 1
ATOM 823 O O . PRO A 1 105 ? -21.705 11.281 7.923 1.00 89.88 105 PRO A O 1
ATOM 826 N N . TRP A 1 106 ? -20.671 11.460 9.911 1.00 90.62 106 TRP A N 1
ATOM 827 C CA . TRP A 1 106 ? -19.789 12.557 9.523 1.00 90.62 106 TRP A CA 1
ATOM 828 C C . TRP A 1 106 ? -18.737 12.129 8.491 1.00 90.62 106 TRP A C 1
ATOM 830 O O . TRP A 1 106 ? -18.372 12.923 7.635 1.00 90.62 106 TRP A O 1
ATOM 840 N N . ILE A 1 107 ? -18.308 10.865 8.523 1.00 89.81 107 ILE A N 1
ATOM 841 C CA . ILE A 1 107 ? -17.391 10.289 7.532 1.00 89.81 107 ILE A CA 1
ATOM 842 C C . ILE A 1 107 ? -18.136 9.905 6.246 1.00 89.81 107 ILE A C 1
ATOM 844 O O . ILE A 1 107 ? -17.737 10.293 5.151 1.00 89.81 107 ILE A O 1
ATOM 848 N N . VAL A 1 108 ? -19.219 9.131 6.364 1.00 91.69 108 VAL A N 1
ATOM 849 C CA . VAL A 1 108 ? -19.847 8.480 5.202 1.00 91.69 108 VAL A CA 1
ATOM 850 C C . VAL A 1 108 ? -20.738 9.432 4.416 1.00 91.69 108 VAL A C 1
ATOM 852 O O . VAL A 1 108 ? -20.720 9.412 3.188 1.00 91.69 108 VAL A O 1
ATOM 855 N N . LEU A 1 109 ? -21.528 10.266 5.100 1.00 90.12 109 LEU A N 1
ATOM 856 C CA . LEU A 1 109 ? -22.556 11.066 4.436 1.00 90.12 109 LEU A CA 1
ATOM 857 C C . LEU A 1 109 ? -21.978 12.105 3.464 1.00 90.12 109 LEU A C 1
ATOM 859 O O . LEU A 1 109 ? -22.483 12.166 2.345 1.00 90.12 109 LEU A O 1
ATOM 863 N N . PRO A 1 110 ? -20.945 12.901 3.815 1.00 91.56 110 PRO A N 1
ATOM 864 C CA . PRO A 1 110 ? -20.392 13.870 2.874 1.00 91.56 110 PRO A CA 1
ATOM 865 C C . PRO A 1 110 ? -19.889 13.192 1.600 1.00 91.56 110 PRO A C 1
ATOM 867 O O . PRO A 1 110 ? -20.244 13.615 0.505 1.00 91.56 110 PRO A O 1
ATOM 870 N N . GLN A 1 111 ? -19.143 12.093 1.740 1.00 90.88 111 GLN A N 1
ATOM 871 C CA . GLN A 1 111 ? -18.569 11.361 0.612 1.00 90.88 111 GLN A CA 1
ATOM 872 C C . GLN A 1 111 ? -19.653 10.705 -0.259 1.00 90.88 111 GLN A C 1
ATOM 874 O O . GLN A 1 111 ? -19.612 10.819 -1.482 1.00 90.88 111 GLN A O 1
ATOM 879 N N . GLN A 1 112 ? -20.668 10.087 0.360 1.00 90.44 112 GLN A N 1
ATOM 880 C CA . GLN A 1 112 ? -21.808 9.505 -0.356 1.00 90.44 112 GLN A CA 1
ATOM 881 C C . GLN A 1 112 ? -22.592 10.574 -1.137 1.00 90.44 112 GLN A C 1
ATOM 883 O O . GLN A 1 112 ? -22.983 10.331 -2.278 1.00 90.44 112 GLN A O 1
ATOM 888 N N . LEU A 1 113 ? -22.791 11.766 -0.561 1.00 90.94 113 LEU A N 1
ATOM 889 C CA . LEU A 1 113 ? -23.475 12.870 -1.240 1.00 90.94 113 LEU A CA 1
ATOM 890 C C . LEU A 1 113 ? -22.646 13.463 -2.375 1.00 90.94 113 LEU A C 1
ATOM 892 O O . LEU A 1 113 ? -23.209 13.757 -3.424 1.00 90.94 113 LEU A O 1
ATOM 896 N N . ILE A 1 114 ? -21.331 13.606 -2.198 1.00 90.81 114 ILE A N 1
ATOM 897 C CA . ILE A 1 114 ? -20.427 14.049 -3.269 1.00 90.81 114 ILE A CA 1
ATOM 898 C C . ILE A 1 114 ? -20.544 13.118 -4.475 1.00 90.81 114 ILE A C 1
ATOM 900 O O . ILE A 1 114 ? -20.666 13.594 -5.598 1.00 90.81 114 ILE A O 1
ATOM 904 N N . VAL A 1 115 ? -20.574 11.805 -4.239 1.00 90.44 115 VAL A N 1
ATOM 905 C CA . VAL A 1 115 ? -20.764 10.802 -5.290 1.00 90.44 115 VAL A CA 1
ATOM 906 C C . VAL A 1 115 ? -22.130 10.933 -5.964 1.00 90.44 115 VAL A C 1
ATOM 908 O O . VAL A 1 115 ? -22.193 11.079 -7.180 1.00 90.44 115 VAL A O 1
ATOM 911 N N . GLN A 1 116 ? -23.221 10.902 -5.195 1.00 91.50 116 GLN A N 1
ATOM 912 C CA . GLN A 1 116 ? -24.581 10.898 -5.750 1.00 91.50 116 GLN A CA 1
ATOM 913 C C . GLN A 1 116 ? -24.876 12.187 -6.528 1.00 91.50 116 GLN A C 1
ATOM 915 O O . GLN A 1 116 ? -25.280 12.145 -7.686 1.00 91.50 116 GLN A O 1
ATOM 920 N N . VAL A 1 117 ? -24.600 13.340 -5.915 1.00 92.69 117 VAL A N 1
ATOM 921 C CA . VAL A 1 117 ? -24.812 14.654 -6.532 1.00 92.69 117 VAL A CA 1
ATOM 922 C C . VAL A 1 117 ? -23.837 14.888 -7.686 1.00 92.69 117 VAL A C 1
ATOM 924 O O . VAL A 1 117 ? -24.230 15.438 -8.713 1.00 92.69 117 VAL A O 1
ATOM 927 N N . GLY A 1 118 ? -22.579 14.462 -7.543 1.00 90.62 118 GLY A N 1
ATOM 928 C CA . GLY A 1 118 ? -21.566 14.579 -8.589 1.00 90.62 118 GLY A CA 1
ATOM 929 C C . GLY A 1 118 ? -21.928 13.785 -9.843 1.00 90.62 118 GLY A C 1
ATOM 930 O O . GLY A 1 118 ? -21.874 14.336 -10.942 1.00 90.62 118 GLY A O 1
ATOM 931 N N . CYS A 1 119 ? -22.383 12.534 -9.692 1.00 90.94 119 CYS A N 1
ATOM 932 C CA . CYS A 1 119 ? -22.914 11.725 -10.795 1.00 90.94 119 CYS A CA 1
ATOM 933 C C . CYS A 1 119 ? -24.054 12.431 -11.526 1.00 90.94 119 CYS A C 1
ATOM 935 O O . CYS A 1 119 ? -24.026 12.533 -12.751 1.00 90.94 119 CYS A O 1
ATOM 937 N N . ASP A 1 120 ? -25.023 12.958 -10.783 1.00 93.56 120 ASP A N 1
ATOM 938 C CA . ASP A 1 120 ? -26.191 13.627 -11.352 1.00 93.56 120 ASP A CA 1
ATOM 939 C C . ASP A 1 120 ? -25.812 14.890 -12.144 1.00 93.56 120 ASP A C 1
ATOM 941 O O . ASP A 1 120 ? -26.355 15.133 -13.225 1.00 93.56 120 ASP A O 1
ATOM 945 N N . ILE A 1 121 ? -24.822 15.657 -11.673 1.00 92.81 121 ILE A N 1
ATOM 946 C CA . ILE A 1 121 ? -24.257 16.801 -12.409 1.00 92.81 121 ILE A CA 1
ATOM 947 C C . ILE A 1 121 ? -23.551 16.333 -13.690 1.00 92.81 121 ILE A C 1
ATOM 949 O O . ILE A 1 121 ? -23.797 16.879 -14.769 1.00 92.81 121 ILE A O 1
ATOM 953 N N . VAL A 1 122 ? -22.705 15.302 -13.602 1.00 91.31 122 VAL A N 1
ATOM 954 C CA . VAL A 1 122 ? -21.995 14.740 -14.762 1.00 91.31 122 VAL A CA 1
ATOM 955 C C . VAL A 1 122 ? -22.987 14.221 -15.805 1.00 91.31 122 VAL A C 1
ATOM 957 O O . VAL A 1 122 ? -22.810 14.465 -17.001 1.00 91.31 122 VAL A O 1
ATOM 960 N N . TYR A 1 123 ? -24.068 13.561 -15.392 1.00 91.94 123 TYR A N 1
ATOM 961 C CA . TYR A 1 123 ? -25.100 13.061 -16.298 1.00 91.94 123 TYR A CA 1
ATOM 962 C C . TYR A 1 123 ? -25.867 14.179 -17.006 1.00 91.94 123 TYR A C 1
ATOM 964 O O . TYR A 1 123 ? -26.152 14.031 -18.195 1.00 91.94 123 TYR A O 1
ATOM 972 N N . MET A 1 124 ? -26.115 15.319 -16.350 1.00 92.44 124 MET A N 1
ATOM 973 C CA . MET A 1 124 ? -26.690 16.505 -17.004 1.00 92.44 124 MET A CA 1
ATOM 974 C C . MET A 1 124 ? -25.804 16.998 -18.157 1.00 92.44 124 MET A C 1
ATOM 976 O O . MET A 1 124 ? -26.290 17.235 -19.268 1.00 92.44 124 MET A O 1
ATOM 980 N N . VAL A 1 125 ? -24.491 17.102 -17.919 1.00 91.38 125 VAL A N 1
ATOM 981 C CA . VAL A 1 125 ? -23.513 17.525 -18.938 1.00 91.38 125 VAL A CA 1
ATOM 982 C C . VAL A 1 125 ? -23.418 16.493 -20.063 1.00 91.38 125 VAL A C 1
ATOM 984 O O . VAL A 1 125 ? -23.488 16.849 -21.241 1.00 91.38 125 VAL A O 1
ATOM 987 N N . THR A 1 126 ? -23.311 15.211 -19.710 1.00 90.50 126 THR A N 1
ATOM 988 C CA . THR A 1 126 ? -23.165 14.092 -20.655 1.00 90.50 126 THR A CA 1
ATOM 989 C C . THR A 1 126 ? -24.381 13.964 -21.563 1.00 90.50 126 THR A C 1
ATOM 991 O O . THR A 1 126 ? -24.238 13.899 -22.785 1.00 90.50 126 THR A O 1
ATOM 994 N N . GLY A 1 127 ? -25.583 13.977 -20.979 1.00 92.50 127 GLY A N 1
ATOM 995 C CA . GLY A 1 127 ? -26.845 13.899 -21.705 1.00 92.50 127 GLY A CA 1
ATOM 996 C C . GLY A 1 127 ? -27.013 15.068 -22.668 1.00 92.50 127 GLY A C 1
ATOM 997 O O . GLY A 1 127 ? -27.308 14.858 -23.843 1.00 92.50 127 GLY A O 1
ATOM 998 N N . GLY A 1 128 ? -26.716 16.292 -22.222 1.00 92.38 128 GLY A N 1
ATOM 999 C CA . GLY A 1 128 ? -26.723 17.465 -23.094 1.00 92.38 128 GLY A CA 1
ATOM 1000 C C . GLY A 1 128 ? -25.704 17.375 -24.238 1.00 92.38 128 GLY A C 1
ATOM 1001 O O . GLY A 1 128 ? -26.028 17.726 -25.372 1.00 92.38 128 GLY A O 1
ATOM 1002 N N . LYS A 1 129 ? -24.468 16.911 -23.978 1.00 89.06 129 LYS A N 1
ATOM 1003 C CA . LYS A 1 129 ? -23.410 16.761 -25.004 1.00 89.06 129 LYS A CA 1
ATOM 1004 C C . LYS A 1 129 ? -23.816 15.732 -26.065 1.00 89.06 129 LYS A C 1
ATOM 1006 O O . LYS A 1 129 ? -23.738 16.021 -27.258 1.00 89.06 129 LYS A O 1
ATOM 1011 N N . CYS A 1 130 ? -24.311 14.572 -25.640 1.00 91.31 130 CYS A N 1
ATOM 1012 C CA . CYS A 1 130 ? -24.727 13.511 -26.556 1.00 91.31 130 CYS A CA 1
ATOM 1013 C C . CYS A 1 130 ? -25.989 13.897 -27.344 1.00 91.31 130 CYS A C 1
ATOM 1015 O O . CYS A 1 130 ? -26.066 13.642 -28.545 1.00 91.31 130 CYS A O 1
ATOM 1017 N N . LEU A 1 131 ? -26.952 14.581 -26.712 1.00 92.25 131 LEU A N 1
ATOM 1018 C CA . LEU A 1 131 ? -28.160 15.063 -27.385 1.00 92.25 131 LEU A CA 1
ATOM 1019 C C . LEU A 1 131 ? -27.835 16.106 -28.462 1.00 92.25 131 LEU A C 1
ATOM 1021 O O . LEU A 1 131 ? -28.347 16.013 -29.578 1.00 92.25 131 LEU A O 1
ATOM 1025 N N . LYS A 1 132 ? -26.930 17.049 -28.161 1.00 91.12 132 LYS A N 1
ATOM 1026 C CA . LYS A 1 132 ? -26.398 17.990 -29.154 1.00 91.12 132 LYS A CA 1
ATOM 1027 C C . LYS A 1 132 ? -25.815 17.241 -30.350 1.00 91.12 132 LYS A C 1
ATOM 1029 O O . LYS A 1 132 ? -26.194 17.512 -31.487 1.00 91.12 132 LYS A O 1
ATOM 1034 N N . LYS A 1 133 ? -24.921 16.282 -30.090 1.00 87.88 133 LYS A N 1
ATOM 1035 C CA . LYS A 1 133 ? -24.222 15.542 -31.144 1.00 87.88 133 LYS A CA 1
ATOM 1036 C C . LYS A 1 133 ? -25.181 14.727 -32.012 1.00 87.88 133 LYS A C 1
ATOM 1038 O O . LYS A 1 133 ? -25.049 14.730 -33.232 1.00 87.88 133 LYS A O 1
ATOM 1043 N N . PHE A 1 134 ? -26.178 14.084 -31.405 1.00 90.69 134 PHE A N 1
ATOM 1044 C CA . PHE A 1 134 ? -27.236 13.375 -32.126 1.00 90.69 134 PHE A CA 1
ATOM 1045 C C . PHE A 1 134 ? -27.993 14.298 -33.092 1.00 90.69 134 PHE A C 1
ATOM 1047 O O . PHE A 1 134 ? -28.195 13.948 -34.256 1.00 90.69 134 PHE A O 1
ATOM 1054 N N . MET A 1 135 ? -28.380 15.488 -32.632 1.00 89.75 135 MET A N 1
ATOM 1055 C CA . MET A 1 135 ? -29.131 16.449 -33.443 1.00 89.75 135 MET A CA 1
ATOM 1056 C C . MET A 1 135 ? -28.293 17.032 -34.582 1.00 89.75 135 MET A C 1
ATOM 1058 O O . MET A 1 135 ? -28.782 17.135 -35.704 1.00 89.75 135 MET A O 1
ATOM 1062 N N . GLU A 1 136 ? -27.017 17.329 -34.332 1.00 87.38 136 GLU A N 1
ATOM 1063 C CA . GLU A 1 136 ? -26.073 17.775 -35.368 1.00 87.38 136 GLU A CA 1
ATOM 1064 C C . GLU A 1 136 ? -25.829 16.702 -36.443 1.00 87.38 136 GLU A C 1
ATOM 1066 O O . GLU A 1 136 ? -25.624 17.034 -37.608 1.00 87.38 136 GLU A O 1
ATOM 1071 N N . MET A 1 137 ? -25.874 15.416 -36.079 1.00 84.44 137 MET A N 1
ATOM 1072 C CA . MET A 1 137 ? -25.690 14.310 -37.027 1.00 84.44 137 MET A CA 1
ATOM 1073 C C . MET A 1 137 ? -26.956 13.953 -37.817 1.00 84.44 137 MET A C 1
ATOM 1075 O O . MET A 1 137 ? -26.852 13.504 -38.957 1.00 84.44 137 MET A O 1
ATOM 1079 N N . THR A 1 138 ? -28.144 14.103 -37.225 1.00 86.06 138 THR A N 1
ATOM 1080 C CA . THR A 1 138 ? -29.422 13.698 -37.847 1.00 86.06 138 THR A CA 1
ATOM 1081 C C . THR A 1 138 ? -30.116 14.822 -38.607 1.00 86.06 138 THR A C 1
ATOM 1083 O O . THR A 1 138 ? -30.882 14.547 -39.529 1.00 86.06 138 THR A O 1
ATOM 1086 N N . CYS A 1 139 ? -29.838 16.080 -38.264 1.00 82.88 139 CYS A N 1
ATOM 1087 C CA . CYS A 1 139 ? -30.470 17.243 -38.870 1.00 82.88 139 CYS A CA 1
ATOM 1088 C C . CYS A 1 139 ? -29.425 18.218 -39.428 1.00 82.88 139 CYS A C 1
ATOM 1090 O O . CYS A 1 139 ? -29.034 19.184 -38.775 1.00 82.88 139 CYS A O 1
ATOM 1092 N N . ALA A 1 140 ? -29.016 17.998 -40.681 1.00 74.06 140 ALA A N 1
ATOM 1093 C CA . ALA A 1 140 ? -28.034 18.845 -41.367 1.00 74.06 140 ALA A CA 1
ATOM 1094 C C . ALA A 1 140 ? -28.509 20.299 -41.601 1.00 74.06 140 ALA A C 1
ATOM 1096 O O . ALA A 1 140 ? -27.689 21.176 -41.854 1.00 74.06 140 ALA A O 1
ATOM 1097 N N . SER A 1 141 ? -29.819 20.559 -41.525 1.00 77.94 141 SER A N 1
ATOM 1098 C CA . SER A 1 141 ? -30.446 21.875 -41.732 1.00 77.94 141 SER A CA 1
ATOM 1099 C C . SER A 1 141 ? -30.919 22.559 -40.439 1.00 77.94 141 SER A C 1
ATOM 1101 O O . SER A 1 141 ? -31.537 23.623 -40.504 1.00 77.94 141 SER A O 1
ATOM 1103 N N . CYS A 1 142 ? -30.654 21.978 -39.265 1.00 81.38 142 CYS A N 1
ATOM 1104 C CA . CYS A 1 142 ? -31.039 22.566 -37.982 1.00 81.38 142 CYS A CA 1
ATOM 1105 C C . CYS A 1 142 ? -30.085 23.698 -37.571 1.00 81.38 142 CYS A C 1
ATOM 1107 O O . CYS A 1 142 ? -28.874 23.621 -37.766 1.00 81.38 142 CYS A O 1
ATOM 1109 N N . THR A 1 143 ? -30.620 24.749 -36.943 1.00 82.81 143 THR A N 1
ATOM 1110 C CA . THR A 1 143 ? -29.804 25.851 -36.417 1.00 82.81 143 THR A CA 1
ATOM 1111 C C . THR A 1 143 ? -28.942 25.378 -35.241 1.00 82.81 143 THR A C 1
ATOM 1113 O O . THR A 1 143 ? -29.502 24.848 -34.273 1.00 82.81 143 THR A O 1
ATOM 1116 N N . PRO A 1 144 ? -27.614 25.594 -35.259 1.00 83.94 144 PRO A N 1
ATOM 1117 C CA . PRO A 1 144 ? -26.752 25.214 -34.148 1.00 83.94 144 PRO A CA 1
ATOM 1118 C C . PRO A 1 144 ? -27.054 26.082 -32.921 1.00 83.94 144 PRO A C 1
ATOM 1120 O O . PRO A 1 144 ? -26.990 27.310 -32.973 1.00 83.94 144 PRO A O 1
ATOM 1123 N N . ILE A 1 145 ? -27.367 25.436 -31.798 1.00 89.12 145 ILE A N 1
ATOM 1124 C CA . ILE A 1 145 ? -27.589 26.096 -30.503 1.00 89.12 145 ILE A CA 1
ATOM 1125 C C . ILE A 1 145 ? -26.439 25.794 -29.535 1.00 89.12 145 ILE A C 1
ATOM 1127 O O . ILE A 1 145 ? -25.733 24.790 -29.663 1.00 89.12 145 ILE A O 1
ATOM 1131 N N . ARG A 1 146 ? -26.230 26.673 -28.545 1.00 89.12 146 ARG A N 1
ATOM 1132 C CA . ARG A 1 146 ? -25.156 26.505 -27.548 1.00 89.12 146 ARG A CA 1
ATOM 1133 C C . ARG A 1 146 ? -25.366 25.241 -26.705 1.00 89.12 146 ARG A C 1
ATOM 1135 O O . ARG A 1 146 ? -26.496 24.873 -26.396 1.00 89.12 146 ARG A O 1
ATOM 1142 N N . GLN A 1 147 ? -24.260 24.637 -26.263 1.00 88.44 147 GLN A N 1
ATOM 1143 C CA . GLN A 1 147 ? -24.240 23.434 -25.416 1.00 88.44 147 GLN A CA 1
ATOM 1144 C C . GLN A 1 147 ? -25.108 23.574 -24.153 1.00 88.44 147 GLN A C 1
ATOM 1146 O O . GLN A 1 147 ? -25.810 22.639 -23.782 1.00 88.44 147 GLN A O 1
ATOM 1151 N N . SER A 1 148 ? -25.102 24.752 -23.524 1.00 91.00 148 SER A N 1
ATOM 1152 C CA . SER A 1 148 ? -25.902 25.043 -22.329 1.00 91.00 148 SER A CA 1
ATOM 1153 C C . SER A 1 148 ? -27.407 24.858 -22.551 1.00 91.00 148 SER A C 1
ATOM 1155 O O . SER A 1 148 ? -28.087 24.350 -21.665 1.00 91.00 148 SER A O 1
ATOM 1157 N N . TYR A 1 149 ? -27.935 25.188 -23.736 1.00 92.38 149 TYR A N 1
ATOM 1158 C CA . TYR A 1 149 ? -29.352 24.972 -24.051 1.00 92.38 149 TYR A CA 1
ATOM 1159 C C . TYR A 1 149 ? -29.695 23.488 -24.182 1.00 92.38 149 TYR A C 1
ATOM 1161 O O . TYR A 1 149 ? -30.755 23.071 -23.728 1.00 92.38 149 TYR A O 1
ATOM 1169 N N . TRP A 1 150 ? -28.794 22.674 -24.736 1.00 93.31 150 TRP A N 1
ATOM 1170 C CA . TRP A 1 150 ? -28.997 21.224 -24.795 1.00 93.31 150 TRP A CA 1
ATOM 1171 C C . TRP A 1 150 ? -29.001 20.580 -23.408 1.00 93.31 150 TRP A C 1
ATOM 1173 O O . TRP A 1 150 ? -29.812 19.691 -23.159 1.00 93.31 150 TRP A O 1
ATOM 1183 N N . ILE A 1 151 ? -28.160 21.068 -22.489 1.00 93.19 151 ILE A N 1
ATOM 1184 C CA . ILE A 1 151 ? -28.189 20.650 -21.078 1.00 93.19 151 ILE A CA 1
ATOM 1185 C C . ILE A 1 151 ? -29.532 21.038 -20.431 1.00 93.19 151 ILE A C 1
ATOM 1187 O O . ILE A 1 151 ? -30.120 20.216 -19.735 1.00 93.19 151 ILE A O 1
ATOM 1191 N N . LEU A 1 152 ? -30.071 22.235 -20.707 1.00 93.88 152 LEU A N 1
ATOM 1192 C CA . LEU A 1 152 ? -31.400 22.654 -20.225 1.00 93.88 152 LEU A CA 1
ATOM 1193 C C . LEU A 1 152 ? -32.537 21.775 -20.767 1.00 93.88 152 LEU A C 1
ATOM 1195 O O . LEU A 1 152 ? -33.410 21.370 -20.001 1.00 93.88 152 LEU A O 1
ATOM 1199 N N . ILE A 1 153 ? -32.520 21.455 -22.065 1.00 93.50 153 ILE A N 1
ATOM 1200 C CA . ILE A 1 153 ? -33.518 20.576 -22.698 1.00 93.50 153 ILE A CA 1
ATOM 1201 C C . ILE A 1 153 ? -33.481 19.187 -22.054 1.00 93.50 153 ILE A C 1
ATOM 1203 O O . ILE A 1 153 ? -34.522 18.658 -21.667 1.00 93.50 153 ILE A O 1
ATOM 1207 N N . PHE A 1 154 ? -32.282 18.622 -21.893 1.00 94.38 154 PHE A N 1
ATOM 1208 C CA . PHE A 1 154 ? -32.084 17.337 -21.231 1.00 94.38 154 PHE A CA 1
ATOM 1209 C C . PHE A 1 154 ? -32.555 17.374 -19.764 1.00 94.38 154 PHE A C 1
ATOM 1211 O O . PHE A 1 154 ? -33.350 16.534 -19.343 1.00 94.38 154 PHE A O 1
ATOM 1218 N N . GLY A 1 155 ? -32.157 18.400 -19.006 1.00 93.50 155 GLY A N 1
ATOM 1219 C CA . GLY A 1 155 ? -32.563 18.607 -17.614 1.00 93.50 155 GLY A CA 1
ATOM 1220 C C . GLY A 1 155 ? -34.073 18.756 -17.421 1.00 93.50 155 GLY A C 1
ATOM 1221 O O . GLY A 1 155 ? -34.613 18.301 -16.413 1.00 93.50 155 GLY A O 1
ATOM 1222 N N . GLY A 1 156 ? -34.781 19.314 -18.409 1.00 94.12 156 GLY A N 1
ATOM 1223 C CA . GLY A 1 156 ? -36.241 19.424 -18.413 1.00 94.12 156 GLY A CA 1
ATOM 1224 C C . GLY A 1 156 ? -36.952 18.079 -18.226 1.00 94.12 156 GLY A C 1
ATOM 1225 O O . GLY A 1 156 ? -37.946 18.001 -17.506 1.00 94.12 156 GLY A O 1
ATOM 1226 N N . ILE A 1 157 ? -36.404 16.998 -18.789 1.00 91.75 157 ILE A N 1
ATOM 1227 C CA . ILE A 1 157 ? -36.955 15.637 -18.668 1.00 91.75 157 ILE A CA 1
ATOM 1228 C C . ILE A 1 157 ? -36.948 15.176 -17.199 1.00 91.75 157 ILE A C 1
ATOM 1230 O O . ILE A 1 157 ? -37.900 14.548 -16.721 1.00 91.75 157 ILE A O 1
ATOM 1234 N N . HIS A 1 158 ? -35.903 15.534 -16.450 1.00 93.44 158 HIS A N 1
ATOM 1235 C CA . HIS A 1 158 ? -35.730 15.125 -15.059 1.00 93.44 158 HIS A CA 1
ATOM 1236 C C . HIS A 1 158 ? -36.735 15.765 -14.103 1.00 93.44 158 HIS A C 1
ATOM 1238 O O . HIS A 1 158 ? -37.083 15.138 -13.102 1.00 93.44 158 HIS A O 1
ATOM 1244 N N . PHE A 1 159 ? -37.284 16.942 -14.416 1.00 92.88 159 PHE A N 1
ATOM 1245 C CA . PHE A 1 159 ? -38.356 17.539 -13.610 1.00 92.88 159 PHE A CA 1
ATOM 1246 C C . PHE A 1 159 ? -39.613 16.664 -13.563 1.00 92.88 159 PHE A C 1
ATOM 1248 O O . PHE A 1 159 ? -40.276 16.625 -12.527 1.00 92.88 159 PHE A O 1
ATOM 1255 N N . PHE A 1 160 ? -39.905 15.926 -14.640 1.00 89.44 160 PHE A N 1
ATOM 1256 C CA . PHE A 1 160 ? -41.049 15.015 -14.715 1.00 89.44 160 PHE A CA 1
ATOM 1257 C C . PHE A 1 160 ? -40.724 13.638 -14.125 1.00 89.44 160 PHE A C 1
ATOM 1259 O O . PHE A 1 160 ? -41.471 13.134 -13.287 1.00 89.44 160 PHE A O 1
ATOM 1266 N N . LEU A 1 161 ? -39.595 13.037 -14.519 1.00 86.06 161 LEU A N 1
ATOM 1267 C CA . LEU A 1 161 ? -39.231 11.682 -14.080 1.00 86.06 161 LEU A CA 1
ATOM 1268 C C . LEU A 1 161 ? -38.879 11.602 -12.588 1.00 86.06 161 LEU A C 1
ATOM 1270 O O . LEU A 1 161 ? -39.199 10.603 -11.944 1.00 86.06 161 LEU A O 1
ATOM 1274 N N . SER A 1 162 ? -38.322 12.669 -12.007 1.00 87.06 162 SER A N 1
ATOM 1275 C CA . SER A 1 162 ? -38.023 12.723 -10.567 1.00 87.06 162 SER A CA 1
ATOM 1276 C C . SER A 1 162 ? -39.268 12.621 -9.683 1.00 87.06 162 SER A C 1
ATOM 1278 O O . SER A 1 162 ? -39.150 12.290 -8.505 1.00 87.06 162 SER A O 1
ATOM 1280 N N . GLN A 1 163 ? -40.476 12.831 -10.217 1.00 87.88 163 GLN A N 1
ATOM 1281 C CA . GLN A 1 163 ? -41.720 12.754 -9.440 1.00 87.88 163 GLN A CA 1
ATOM 1282 C C . GLN A 1 163 ? -42.203 11.314 -9.184 1.00 87.88 163 GLN A C 1
ATOM 1284 O O . GLN A 1 163 ? -43.137 11.101 -8.396 1.00 87.88 163 GLN A O 1
ATOM 1289 N N . LEU A 1 164 ? -41.561 10.316 -9.806 1.00 80.81 164 LEU A N 1
ATOM 1290 C CA . LEU A 1 164 ? -41.869 8.898 -9.611 1.00 80.81 164 LEU A CA 1
ATOM 1291 C C . LEU A 1 164 ? -41.668 8.476 -8.141 1.00 80.81 164 LEU A C 1
ATOM 1293 O O . LEU A 1 164 ? -40.680 8.847 -7.516 1.00 80.81 164 LEU A O 1
ATOM 1297 N N . PRO A 1 165 ? -42.584 7.701 -7.536 1.00 68.38 165 PRO A N 1
ATOM 1298 C CA . PRO A 1 165 ? -42.645 7.561 -6.080 1.00 68.38 165 PRO A CA 1
ATOM 1299 C C . PRO A 1 165 ? -41.506 6.746 -5.452 1.00 68.38 165 PRO A C 1
ATOM 1301 O O . PRO A 1 165 ? -41.162 7.013 -4.304 1.00 68.38 165 PRO A O 1
ATOM 1304 N N . ASN A 1 166 ? -40.956 5.744 -6.147 1.00 66.19 166 ASN A N 1
ATOM 1305 C CA . ASN A 1 166 ? -39.965 4.816 -5.586 1.00 66.19 166 ASN A CA 1
ATOM 1306 C C . ASN A 1 166 ? -39.111 4.121 -6.667 1.00 66.19 166 ASN A C 1
ATOM 1308 O O . ASN A 1 166 ? -39.474 4.120 -7.842 1.00 66.19 166 ASN A O 1
ATOM 1312 N N . PHE A 1 167 ? -38.023 3.460 -6.246 1.00 65.06 167 PHE A N 1
ATOM 1313 C CA . PHE A 1 167 ? -37.116 2.675 -7.104 1.00 65.06 167 PHE A CA 1
ATOM 1314 C C . PHE A 1 167 ? -37.830 1.630 -7.978 1.00 65.06 167 PHE A C 1
ATOM 1316 O O . PHE A 1 167 ? -37.499 1.481 -9.152 1.00 65.06 167 PHE A O 1
ATOM 1323 N N . ASN A 1 168 ? -38.860 0.956 -7.451 1.00 63.09 168 ASN A N 1
ATOM 1324 C CA . ASN A 1 168 ? -39.635 -0.034 -8.211 1.00 63.09 168 ASN A CA 1
ATOM 1325 C C . ASN A 1 168 ? -40.373 0.592 -9.408 1.00 63.09 168 ASN A C 1
ATOM 1327 O O . ASN A 1 168 ? -40.564 -0.068 -10.425 1.00 63.09 168 ASN A O 1
ATOM 1331 N N . SER A 1 169 ? -40.742 1.873 -9.315 1.00 69.50 169 SER A N 1
ATOM 1332 C CA . SER A 1 169 ? -41.366 2.626 -10.413 1.00 69.50 169 SER A CA 1
ATOM 1333 C C . SER A 1 169 ? -40.360 3.013 -11.505 1.00 69.50 169 SER A C 1
ATOM 1335 O O . SER A 1 169 ? -40.759 3.312 -12.626 1.00 69.50 169 SER A O 1
ATOM 1337 N N . VAL A 1 170 ? -39.058 2.979 -11.195 1.00 71.44 170 VAL A N 1
ATOM 1338 C CA . VAL A 1 170 ? -37.949 3.281 -12.118 1.00 71.44 170 VAL A CA 1
ATOM 1339 C C . VAL A 1 170 ? -37.340 2.005 -12.710 1.00 71.44 170 VAL A C 1
ATOM 1341 O O . VAL A 1 170 ? -36.530 2.078 -13.626 1.00 71.44 170 VAL A O 1
ATOM 1344 N N . ALA A 1 171 ? -37.757 0.814 -12.269 1.00 73.44 171 ALA A N 1
ATOM 1345 C CA . ALA A 1 171 ? -37.201 -0.458 -12.736 1.00 73.44 171 ALA A CA 1
ATOM 1346 C C . ALA A 1 171 ? -37.216 -0.609 -14.270 1.00 73.44 171 ALA A C 1
ATOM 1348 O O . ALA A 1 171 ? -36.221 -1.034 -14.850 1.00 73.44 171 ALA A O 1
ATOM 1349 N N . GLY A 1 172 ? -38.300 -0.197 -14.939 1.00 79.56 172 GLY A N 1
ATOM 1350 C CA . GLY A 1 172 ? -38.374 -0.208 -16.407 1.00 79.56 172 GLY A CA 1
ATOM 1351 C C . GLY A 1 172 ? -37.391 0.764 -17.069 1.00 79.56 172 GLY A C 1
ATOM 1352 O O . GLY A 1 172 ? -36.751 0.416 -18.058 1.00 79.56 172 GLY A O 1
ATOM 1353 N N . VAL A 1 173 ? -37.216 1.953 -16.485 1.00 83.81 173 VAL A N 1
ATOM 1354 C CA . VAL A 1 173 ? -36.265 2.970 -16.965 1.00 83.81 173 VAL A CA 1
ATOM 1355 C C . VAL A 1 173 ? -34.824 2.495 -16.768 1.00 83.81 173 VAL A C 1
ATOM 1357 O O . VAL A 1 173 ? -34.001 2.641 -17.663 1.00 83.81 173 VAL A O 1
ATOM 1360 N N . SER A 1 174 ? -34.520 1.866 -15.631 1.00 83.88 174 SER A N 1
ATOM 1361 C CA . SER A 1 174 ? -33.193 1.313 -15.352 1.00 83.88 174 SER A CA 1
ATOM 1362 C C . SER A 1 174 ? -32.878 0.093 -16.223 1.00 83.88 174 SER A C 1
ATOM 1364 O O . SER A 1 174 ? -31.753 -0.043 -16.686 1.00 83.88 174 SER A O 1
ATOM 1366 N N . LEU A 1 175 ? -33.857 -0.767 -16.526 1.00 87.44 175 LEU A N 1
ATOM 1367 C CA . LEU A 1 175 ? -33.654 -1.856 -17.484 1.00 87.44 175 LEU A CA 1
ATOM 1368 C C . LEU A 1 175 ? -33.317 -1.311 -18.878 1.00 87.44 175 LEU A C 1
ATOM 1370 O O . LEU A 1 175 ? -32.355 -1.766 -19.493 1.00 87.44 175 LEU A O 1
ATOM 1374 N N . ALA A 1 176 ? -34.077 -0.320 -19.356 1.00 90.00 176 ALA A N 1
ATOM 1375 C CA . ALA A 1 176 ? -33.780 0.342 -20.621 1.00 90.00 176 ALA A CA 1
ATOM 1376 C C . ALA A 1 176 ? -32.373 0.958 -20.597 1.00 90.00 176 ALA A C 1
ATOM 1378 O O . ALA A 1 176 ? -31.588 0.715 -21.509 1.00 90.00 176 ALA A O 1
ATOM 1379 N N . ALA A 1 177 ? -32.013 1.663 -19.522 1.00 90.69 177 ALA A N 1
ATOM 1380 C CA . ALA A 1 177 ? -30.693 2.261 -19.368 1.00 90.69 177 ALA A CA 1
ATOM 1381 C C . ALA A 1 177 ? -29.554 1.229 -19.405 1.00 90.69 177 ALA A C 1
ATOM 1383 O O . ALA A 1 177 ? -28.558 1.455 -20.089 1.00 90.69 177 ALA A O 1
ATOM 1384 N N . ALA A 1 178 ? -29.703 0.080 -18.742 1.00 90.44 178 ALA A N 1
ATOM 1385 C CA . ALA A 1 178 ? -28.705 -0.989 -18.764 1.00 90.44 178 ALA A CA 1
ATOM 1386 C C . ALA A 1 178 ? -28.509 -1.599 -20.165 1.00 90.44 178 ALA A C 1
ATOM 1388 O O . ALA A 1 178 ? -27.384 -1.885 -20.572 1.00 90.44 178 ALA A O 1
ATOM 1389 N N . VAL A 1 179 ? -29.593 -1.782 -20.930 1.00 92.88 179 VAL A N 1
ATOM 1390 C CA . VAL A 1 179 ? -29.505 -2.271 -22.319 1.00 92.88 179 VAL A CA 1
ATOM 1391 C C . VAL A 1 179 ? -28.815 -1.240 -23.210 1.00 92.88 179 VAL A C 1
ATOM 1393 O O . VAL A 1 179 ? -27.974 -1.596 -24.040 1.00 92.88 179 VAL A O 1
ATOM 1396 N N . MET A 1 180 ? -29.137 0.042 -23.030 1.00 94.06 180 MET A N 1
ATOM 1397 C CA . MET A 1 180 ? -28.507 1.119 -23.789 1.00 94.06 180 MET A CA 1
ATOM 1398 C C . MET A 1 180 ? -27.012 1.238 -23.485 1.00 94.06 180 MET A C 1
ATOM 1400 O O . MET A 1 180 ? -26.251 1.443 -24.428 1.00 94.06 180 MET A O 1
ATOM 1404 N N . SER A 1 181 ? -26.573 1.039 -22.234 1.00 92.50 181 SER A N 1
ATOM 1405 C CA . SER A 1 181 ? -25.140 1.092 -21.915 1.00 92.50 181 SER A CA 1
ATOM 1406 C C . SER A 1 181 ? -24.323 -0.025 -22.514 1.00 92.50 181 SER A C 1
ATOM 1408 O O . SER A 1 181 ? -23.279 0.241 -23.104 1.00 92.50 181 SER A O 1
ATOM 1410 N N . LEU A 1 182 ? -24.829 -1.255 -22.480 1.00 93.06 182 LEU A N 1
ATOM 1411 C CA . LEU A 1 182 ? -24.191 -2.347 -23.207 1.00 93.06 182 LEU A CA 1
ATOM 1412 C C . LEU A 1 182 ? -24.103 -2.044 -24.713 1.00 93.06 182 LEU A C 1
ATOM 1414 O O . LEU A 1 182 ? -23.076 -2.296 -25.345 1.00 93.06 182 LEU A O 1
ATOM 1418 N N . SER A 1 183 ? -25.166 -1.470 -25.281 1.00 94.19 183 SER A N 1
ATOM 1419 C CA . SER A 1 183 ? -25.252 -1.178 -26.715 1.00 94.19 183 SER A CA 1
ATOM 1420 C C . SER A 1 183 ? -24.258 -0.097 -27.146 1.00 94.19 183 SER A C 1
ATOM 1422 O O . SER A 1 183 ? -23.477 -0.334 -28.066 1.00 94.19 183 SER A O 1
ATOM 1424 N N . TYR A 1 184 ? -24.225 1.064 -26.477 1.00 93.56 184 TYR A N 1
ATOM 1425 C CA . TYR A 1 184 ? -23.309 2.139 -26.871 1.00 93.56 184 TYR A CA 1
ATOM 1426 C C . TYR A 1 184 ? -21.847 1.796 -26.568 1.00 93.56 184 TYR A C 1
ATOM 1428 O O . TYR A 1 184 ? -20.983 2.167 -27.357 1.00 93.56 184 TYR A O 1
ATOM 1436 N N . SER A 1 185 ? -21.550 1.064 -25.484 1.00 94.62 185 SER A N 1
ATOM 1437 C CA . SER A 1 185 ? -20.184 0.595 -25.214 1.00 94.62 185 SER A CA 1
ATOM 1438 C C . SER A 1 185 ? -19.719 -0.365 -26.304 1.00 94.62 185 SER A C 1
ATOM 1440 O O . SER A 1 185 ? -18.591 -0.249 -26.773 1.00 94.62 185 SER A O 1
ATOM 1442 N N . THR A 1 186 ? -20.607 -1.253 -26.768 1.00 93.94 186 THR A N 1
ATOM 1443 C CA . THR A 1 186 ? -20.315 -2.150 -27.894 1.00 93.94 186 THR A CA 1
ATOM 1444 C C . THR A 1 186 ? -20.044 -1.378 -29.176 1.00 93.94 186 THR A C 1
ATOM 1446 O O . THR A 1 186 ? -19.055 -1.636 -29.855 1.00 93.94 186 THR A O 1
ATOM 1449 N N . ILE A 1 187 ? -20.876 -0.382 -29.484 1.00 93.44 187 ILE A N 1
ATOM 1450 C CA . ILE A 1 187 ? -20.663 0.483 -30.649 1.00 93.44 187 ILE A CA 1
ATOM 1451 C C . ILE A 1 187 ? -19.348 1.260 -30.532 1.00 93.44 187 ILE A C 1
ATOM 1453 O O . ILE A 1 187 ? -18.667 1.411 -31.540 1.00 93.44 187 ILE A O 1
ATOM 1457 N N . ALA A 1 188 ? -18.972 1.724 -29.338 1.00 92.94 188 ALA A N 1
ATOM 1458 C CA . ALA A 1 188 ? -17.729 2.457 -29.130 1.00 92.94 188 ALA A CA 1
ATOM 1459 C C . ALA A 1 188 ? -16.507 1.599 -29.488 1.00 92.94 188 ALA A C 1
ATOM 1461 O O . ALA A 1 188 ? -15.744 1.983 -30.369 1.00 92.94 188 ALA A O 1
ATOM 1462 N N . TRP A 1 189 ? -16.346 0.410 -28.891 1.00 94.31 189 TRP A N 1
ATOM 1463 C CA . TRP A 1 189 ? -15.159 -0.408 -29.169 1.00 94.31 189 TRP A CA 1
ATOM 1464 C C . TRP A 1 189 ? -15.186 -1.055 -30.561 1.00 94.31 189 TRP A C 1
ATOM 1466 O O . TRP A 1 189 ? -14.149 -1.107 -31.217 1.00 94.31 189 TRP A O 1
ATOM 1476 N N . VAL A 1 190 ? -16.349 -1.496 -31.063 1.00 93.69 190 VAL A N 1
ATOM 1477 C CA . VAL A 1 190 ? -16.470 -2.021 -32.440 1.00 93.69 190 VAL A CA 1
ATOM 1478 C C . VAL A 1 190 ? -16.218 -0.912 -33.456 1.00 93.69 190 VAL A C 1
ATOM 1480 O O . VAL A 1 190 ? -15.556 -1.137 -34.465 1.00 93.69 190 VAL A O 1
ATOM 1483 N N . GLY A 1 191 ? -16.734 0.289 -33.195 1.00 91.94 191 GLY A N 1
ATOM 1484 C CA . GLY A 1 191 ? -16.523 1.467 -34.026 1.00 91.94 191 GLY A CA 1
ATOM 1485 C C . GLY A 1 191 ? -15.051 1.853 -34.087 1.00 91.94 191 GLY A C 1
ATOM 1486 O O . GLY A 1 191 ? -14.540 2.058 -35.183 1.00 91.94 191 GLY A O 1
ATOM 1487 N N . SER A 1 192 ? -14.356 1.877 -32.945 1.00 93.12 192 SER A N 1
ATOM 1488 C CA . SER A 1 192 ? -12.907 2.114 -32.886 1.00 93.12 192 SER A CA 1
ATOM 1489 C C . SER A 1 192 ? -12.123 1.031 -33.627 1.00 93.12 192 SER A C 1
ATOM 1491 O O . SER A 1 192 ? -11.224 1.344 -34.402 1.00 93.12 192 SER A O 1
ATOM 1493 N N . LEU A 1 193 ? -12.509 -0.240 -33.474 1.00 92.56 193 LEU A N 1
ATOM 1494 C CA . LEU A 1 193 ? -11.876 -1.350 -34.188 1.00 92.56 193 LEU A CA 1
ATOM 1495 C C . LEU A 1 193 ? -12.059 -1.239 -35.709 1.00 92.56 193 LEU A C 1
ATOM 1497 O O . LEU A 1 193 ? -11.115 -1.453 -36.462 1.00 92.56 193 LEU A O 1
ATOM 1501 N N . ALA A 1 194 ? -13.270 -0.902 -36.159 1.00 90.31 194 ALA A N 1
ATOM 1502 C CA . ALA A 1 194 ? -13.606 -0.754 -37.573 1.00 90.31 194 ALA A CA 1
ATOM 1503 C C . ALA A 1 194 ? -13.021 0.523 -38.196 1.00 90.31 194 ALA A C 1
ATOM 1505 O O . ALA A 1 194 ? -12.794 0.560 -39.404 1.00 90.31 194 ALA A O 1
ATOM 1506 N N . HIS A 1 195 ? -12.799 1.566 -37.393 1.00 89.88 195 HIS A N 1
ATOM 1507 C CA . HIS A 1 195 ? -12.083 2.765 -37.819 1.00 89.88 195 HIS A CA 1
ATOM 1508 C C . HIS A 1 195 ? -10.611 2.462 -38.117 1.00 89.88 195 HIS A C 1
ATOM 1510 O O . HIS A 1 195 ? -10.082 2.967 -39.105 1.00 89.88 195 HIS A O 1
ATOM 1516 N N . GLY A 1 196 ? -9.993 1.599 -37.307 1.00 88.25 196 GLY A N 1
ATOM 1517 C CA . GLY A 1 196 ? -8.561 1.337 -37.348 1.00 88.25 196 GLY A CA 1
ATOM 1518 C C . GLY A 1 196 ? -7.753 2.422 -36.636 1.00 88.25 196 GLY A C 1
ATOM 1519 O O . GLY A 1 196 ? -8.308 3.316 -35.998 1.00 88.25 196 GLY A O 1
ATOM 1520 N N . GLN A 1 197 ? -6.430 2.316 -36.725 1.00 91.81 197 GLN A N 1
ATOM 1521 C CA . GLN A 1 197 ? -5.516 3.324 -36.189 1.00 91.81 197 GLN A CA 1
ATOM 1522 C C . GLN A 1 197 ? -5.547 4.581 -37.056 1.00 91.81 197 GLN A C 1
ATOM 1524 O O . GLN A 1 197 ? -5.537 4.485 -38.284 1.00 91.81 197 GLN A O 1
ATOM 1529 N N . ILE A 1 198 ? -5.549 5.751 -36.421 1.00 90.25 198 ILE A N 1
ATOM 1530 C CA . ILE A 1 198 ? -5.336 7.019 -37.125 1.00 90.25 198 ILE A CA 1
ATOM 1531 C C . ILE A 1 198 ? -3.917 7.087 -37.717 1.00 90.25 198 ILE A C 1
ATOM 1533 O O . ILE A 1 198 ? -2.980 6.466 -37.206 1.00 90.25 198 ILE A O 1
ATOM 1537 N N . ASP A 1 199 ? -3.750 7.860 -38.792 1.00 85.12 199 ASP A N 1
ATOM 1538 C CA . ASP A 1 199 ? -2.448 8.042 -39.441 1.00 85.12 199 ASP A CA 1
ATOM 1539 C C . ASP A 1 199 ? -1.428 8.641 -38.455 1.00 85.12 199 ASP A C 1
ATOM 1541 O O . ASP A 1 199 ? -1.685 9.673 -37.838 1.00 85.12 199 ASP A O 1
ATOM 1545 N N . ASN A 1 200 ? -0.254 8.009 -38.331 1.00 85.38 200 ASN A N 1
ATOM 1546 C CA . ASN A 1 200 ? 0.811 8.378 -37.384 1.00 85.38 200 ASN A CA 1
ATOM 1547 C C . ASN A 1 200 ? 0.384 8.383 -35.902 1.00 85.38 200 ASN A C 1
ATOM 1549 O O . ASN A 1 200 ? 0.833 9.237 -35.135 1.00 85.38 200 ASN A O 1
ATOM 1553 N N . VAL A 1 201 ? -0.456 7.425 -35.486 1.00 87.94 201 VAL A N 1
ATOM 1554 C CA . VAL A 1 201 ? -0.856 7.277 -34.077 1.00 87.94 201 VAL A CA 1
ATOM 1555 C C . VAL A 1 201 ? 0.361 7.223 -33.143 1.00 87.94 201 VAL A C 1
ATOM 1557 O O . VAL A 1 201 ? 1.273 6.410 -33.308 1.00 87.94 201 VAL A O 1
ATOM 1560 N N . SER A 1 202 ? 0.363 8.096 -32.137 1.00 88.38 202 SER A N 1
ATOM 1561 C CA . SER A 1 202 ? 1.391 8.144 -31.099 1.00 88.38 202 SER A CA 1
ATOM 1562 C C . SER A 1 202 ? 0.842 7.623 -29.777 1.00 88.38 202 SER A C 1
ATOM 1564 O O . SER A 1 202 ? -0.226 8.038 -29.321 1.00 88.38 202 SER A O 1
ATOM 1566 N N . TYR A 1 203 ? 1.617 6.748 -29.141 1.00 88.38 203 TYR A N 1
ATOM 1567 C CA . TYR A 1 203 ? 1.382 6.256 -27.779 1.00 88.38 203 TYR A CA 1
ATOM 1568 C C . TYR A 1 203 ? 2.354 6.868 -26.771 1.00 88.38 203 TYR A C 1
ATOM 1570 O O . TYR A 1 203 ? 2.506 6.354 -25.663 1.00 88.38 203 TYR A O 1
ATOM 1578 N N . ALA A 1 204 ? 3.040 7.945 -27.160 1.00 80.62 204 ALA A N 1
ATOM 1579 C CA . ALA A 1 204 ? 3.741 8.767 -26.195 1.00 80.62 204 ALA A CA 1
ATOM 1580 C C . ALA A 1 204 ? 2.730 9.366 -25.210 1.00 80.62 204 ALA A C 1
ATOM 1582 O O . ALA A 1 204 ? 1.554 9.558 -25.529 1.00 80.62 204 ALA A O 1
ATOM 1583 N N . TYR A 1 205 ? 3.204 9.668 -24.009 1.00 78.31 205 TYR A N 1
ATOM 1584 C CA . TYR A 1 205 ? 2.407 10.406 -23.045 1.00 78.31 205 TYR A CA 1
ATOM 1585 C C . TYR A 1 205 ? 2.014 11.763 -23.629 1.00 78.31 205 TYR A C 1
ATOM 1587 O O . TYR A 1 205 ? 2.861 12.474 -24.179 1.00 78.31 205 TYR A O 1
ATOM 1595 N N . LYS A 1 206 ? 0.730 12.114 -23.509 1.00 75.56 206 LYS A N 1
ATOM 1596 C CA . LYS A 1 206 ? 0.181 13.354 -24.065 1.00 75.56 206 LYS A CA 1
ATOM 1597 C C . LYS A 1 206 ? 0.981 14.560 -23.556 1.00 75.56 206 LYS A C 1
ATOM 1599 O O . LYS A 1 206 ? 1.026 14.814 -22.353 1.00 75.56 206 LYS A O 1
ATOM 1604 N N . SER A 1 207 ? 1.646 15.277 -24.468 1.00 60.22 207 SER A N 1
ATOM 1605 C CA . SER A 1 207 ? 2.643 16.294 -24.113 1.00 60.22 207 SER A CA 1
ATOM 1606 C C . SER A 1 207 ? 2.002 17.561 -23.538 1.00 60.22 207 SER A C 1
ATOM 1608 O O . SER A 1 207 ? 1.322 18.302 -24.252 1.00 60.22 207 SER A O 1
ATOM 1610 N N . THR A 1 208 ? 2.277 17.849 -22.271 1.00 69.00 208 THR A N 1
ATOM 1611 C CA . THR A 1 208 ? 1.921 19.100 -21.585 1.00 69.00 208 THR A CA 1
ATOM 1612 C C . THR A 1 208 ? 3.130 19.605 -20.789 1.00 69.00 208 THR A C 1
ATOM 1614 O O . THR A 1 208 ? 4.180 18.962 -20.771 1.00 69.00 208 THR A O 1
ATOM 1617 N N . SER A 1 209 ? 3.030 20.760 -20.122 1.00 78.81 209 SER A N 1
ATOM 1618 C CA . SER A 1 209 ? 4.067 21.154 -19.154 1.00 78.81 209 SER A CA 1
ATOM 1619 C C . SER A 1 209 ? 4.158 20.114 -18.027 1.00 78.81 209 SER A C 1
ATOM 1621 O O . SER A 1 209 ? 3.162 19.456 -17.722 1.00 78.81 209 SER A O 1
ATOM 1623 N N . SER A 1 210 ? 5.319 19.963 -17.381 1.00 74.12 210 SER A N 1
ATOM 1624 C CA . SER A 1 210 ? 5.525 18.917 -16.363 1.00 74.12 210 SER A CA 1
ATOM 1625 C C . SER A 1 210 ? 4.518 18.989 -15.207 1.00 74.12 210 SER A C 1
ATOM 1627 O O . SER A 1 210 ? 4.049 17.959 -14.732 1.00 74.12 210 SER A O 1
ATOM 1629 N N . ALA A 1 211 ? 4.133 20.201 -14.787 1.00 76.62 211 ALA A N 1
ATOM 1630 C CA . ALA A 1 211 ? 3.130 20.396 -13.740 1.00 76.62 211 ALA A CA 1
ATOM 1631 C C . ALA A 1 211 ? 1.714 20.029 -14.216 1.00 76.62 211 ALA A C 1
ATOM 1633 O O . ALA A 1 211 ? 0.992 19.331 -13.507 1.00 76.62 211 ALA A O 1
ATOM 1634 N N . ASP A 1 212 ? 1.327 20.451 -15.425 1.00 78.31 212 ASP A N 1
ATOM 1635 C CA . ASP A 1 212 ? 0.024 20.104 -16.009 1.00 78.31 212 ASP A CA 1
ATOM 1636 C C . ASP A 1 212 ? -0.087 18.590 -16.245 1.00 78.31 212 ASP A C 1
ATOM 1638 O O . ASP A 1 212 ? -1.118 17.988 -15.961 1.00 78.31 212 ASP A O 1
ATOM 1642 N N . TYR A 1 213 ? 1.014 17.946 -16.641 1.00 80.88 213 TYR A N 1
ATOM 1643 C CA . TYR A 1 213 ? 1.070 16.501 -16.843 1.00 80.88 213 TYR A CA 1
ATOM 1644 C C . TYR A 1 213 ? 0.748 15.735 -15.554 1.00 80.88 213 TYR A C 1
ATOM 1646 O O . TYR A 1 213 ? -0.102 14.846 -15.557 1.00 80.88 213 TYR A O 1
ATOM 1654 N N . MET A 1 214 ? 1.355 16.123 -14.426 1.00 82.69 214 MET A N 1
ATOM 1655 C CA . MET A 1 214 ? 1.061 15.509 -13.126 1.00 82.69 214 MET A CA 1
ATOM 1656 C C . MET A 1 214 ? -0.411 15.672 -12.727 1.00 82.69 214 MET A C 1
ATOM 1658 O O . MET A 1 214 ? -1.039 14.706 -12.293 1.00 82.69 214 MET A O 1
ATOM 1662 N N . PHE A 1 215 ? -0.992 16.864 -12.909 1.00 83.44 215 PHE A N 1
ATOM 1663 C CA . PHE A 1 215 ? -2.417 17.077 -12.633 1.00 83.44 215 PHE A CA 1
ATOM 1664 C C . PHE A 1 215 ? -3.311 16.208 -13.522 1.00 83.44 215 PHE A C 1
ATOM 1666 O O . PHE A 1 215 ? -4.305 15.665 -13.041 1.00 83.44 215 PHE A O 1
ATOM 1673 N N . ARG A 1 216 ? -2.946 16.020 -14.794 1.00 86.44 216 ARG A N 1
ATOM 1674 C CA . ARG A 1 216 ? -3.681 15.161 -15.728 1.00 86.44 216 ARG A CA 1
ATOM 1675 C C . ARG A 1 216 ? -3.565 13.676 -15.389 1.00 86.44 216 ARG A C 1
ATOM 1677 O O . ARG A 1 216 ? -4.562 12.972 -15.507 1.00 86.44 216 ARG A O 1
ATOM 1684 N N . VAL A 1 217 ? -2.417 13.213 -14.891 1.00 89.62 217 VAL A N 1
ATOM 1685 C CA . VAL A 1 217 ? -2.262 11.847 -14.358 1.00 89.62 217 VAL A CA 1
ATOM 1686 C C . VAL A 1 217 ? -3.197 11.625 -13.167 1.00 89.62 217 VAL A C 1
ATOM 1688 O O . VAL A 1 217 ? -3.942 10.645 -13.149 1.00 89.62 217 VAL A O 1
ATOM 1691 N N . PHE A 1 218 ? -3.244 12.553 -12.205 1.00 89.25 218 PHE A N 1
ATOM 1692 C CA . PHE A 1 218 ? -4.194 12.455 -11.089 1.00 89.25 218 PHE A CA 1
ATOM 1693 C C . PHE A 1 218 ? -5.651 12.513 -11.555 1.00 89.25 218 PHE A C 1
ATOM 1695 O O . PHE A 1 218 ? -6.485 11.760 -11.048 1.00 89.25 218 PHE A O 1
ATOM 1702 N N . ASN A 1 219 ? -5.953 13.352 -12.549 1.00 89.56 219 ASN A N 1
ATOM 1703 C CA . ASN A 1 219 ? -7.278 13.405 -13.154 1.00 89.56 219 ASN A CA 1
ATOM 1704 C C . ASN A 1 219 ? -7.656 12.055 -13.782 1.00 89.56 219 ASN A C 1
ATOM 1706 O O . ASN A 1 219 ? -8.745 11.559 -13.521 1.00 89.56 219 ASN A O 1
ATOM 1710 N N . ALA A 1 220 ? -6.741 11.419 -14.520 1.00 92.00 220 ALA A N 1
ATOM 1711 C CA . ALA A 1 220 ? -6.944 10.111 -15.144 1.00 92.00 220 ALA A CA 1
ATOM 1712 C C . ALA A 1 220 ? -7.179 8.986 -14.116 1.00 92.00 220 ALA A C 1
ATOM 1714 O O . ALA A 1 220 ? -8.066 8.152 -14.303 1.00 92.00 220 ALA A O 1
ATOM 1715 N N . LEU A 1 221 ? -6.454 8.984 -12.989 1.00 92.38 221 LEU A N 1
ATOM 1716 C CA . LEU A 1 221 ? -6.725 8.065 -11.871 1.00 92.38 221 LEU A CA 1
ATOM 1717 C C . LEU A 1 221 ? -8.125 8.290 -11.277 1.00 92.38 221 LEU A C 1
ATOM 1719 O O . LEU A 1 221 ? -8.838 7.336 -10.942 1.00 92.38 221 LEU A O 1
ATOM 1723 N N . GLY A 1 222 ? -8.536 9.555 -11.174 1.00 91.31 222 GLY A N 1
ATOM 1724 C CA . GLY A 1 222 ? -9.887 9.938 -10.789 1.00 91.31 222 GLY A CA 1
ATOM 1725 C C . GLY A 1 222 ? -10.937 9.447 -11.789 1.00 91.31 222 GLY A C 1
ATOM 1726 O O . GLY A 1 222 ? -11.932 8.862 -11.375 1.00 91.31 222 GLY A O 1
ATOM 1727 N N . GLU A 1 223 ? -10.707 9.596 -13.094 1.00 91.12 223 GLU A N 1
ATOM 1728 C CA . GLU A 1 223 ? -11.618 9.127 -14.146 1.00 91.12 223 GLU A CA 1
ATOM 1729 C C . GLU A 1 223 ? -11.832 7.609 -14.088 1.00 91.12 223 GLU A C 1
ATOM 1731 O O . GLU A 1 223 ? -12.976 7.144 -14.114 1.00 91.12 223 GLU A O 1
ATOM 1736 N N . ILE A 1 224 ? -10.756 6.830 -13.911 1.00 92.81 224 ILE A N 1
ATOM 1737 C CA . ILE A 1 224 ? -10.861 5.379 -13.699 1.00 92.81 224 ILE A CA 1
ATOM 1738 C C . ILE A 1 224 ? -11.654 5.087 -12.420 1.00 92.81 224 ILE A C 1
ATOM 1740 O O . ILE A 1 224 ? -12.542 4.235 -12.425 1.00 92.81 224 ILE A O 1
ATOM 1744 N N . SER A 1 225 ? -11.399 5.821 -11.333 1.00 90.56 225 SER A N 1
ATOM 1745 C CA . SER A 1 225 ? -12.134 5.656 -10.072 1.00 90.56 225 SER A CA 1
ATOM 1746 C C . SER A 1 225 ? -13.628 5.957 -10.220 1.00 90.56 225 SER A C 1
ATOM 1748 O O . SER A 1 225 ? -14.457 5.202 -9.709 1.00 90.56 225 SER A O 1
ATOM 1750 N N . PHE A 1 226 ? -13.983 7.013 -10.959 1.00 89.31 226 PHE A N 1
ATOM 1751 C CA . PHE A 1 226 ? -15.365 7.379 -11.270 1.00 89.31 226 PHE A CA 1
ATOM 1752 C C . PHE A 1 226 ? -16.072 6.281 -12.070 1.00 89.31 226 PHE A C 1
ATOM 1754 O O . PHE A 1 226 ? -17.254 6.016 -11.855 1.00 89.31 226 PHE A O 1
ATOM 1761 N N . ALA A 1 227 ? -15.368 5.599 -12.975 1.00 90.19 227 ALA A N 1
ATOM 1762 C CA . ALA A 1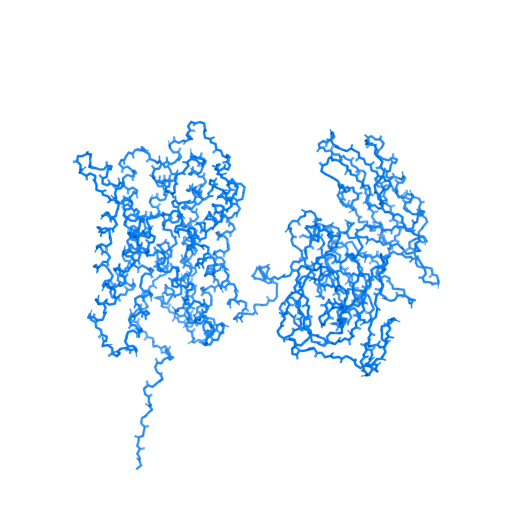 227 ? -15.965 4.547 -13.788 1.00 90.19 227 ALA A CA 1
ATOM 1763 C C . ALA A 1 227 ? -16.530 3.380 -12.943 1.00 90.19 227 ALA A C 1
ATOM 1765 O O . ALA A 1 227 ? -17.440 2.686 -13.395 1.00 90.19 227 ALA A O 1
ATOM 1766 N N . PHE A 1 228 ? -16.073 3.174 -11.702 1.00 87.06 228 PHE A N 1
ATOM 1767 C CA . PHE A 1 228 ? -16.512 2.075 -10.826 1.00 87.06 228 PHE A CA 1
ATOM 1768 C C . PHE A 1 228 ? -17.499 2.492 -9.714 1.00 87.06 228 PHE A C 1
ATOM 1770 O O . PHE A 1 228 ? -17.553 1.879 -8.652 1.00 87.06 228 PHE A O 1
ATOM 1777 N N . ALA A 1 229 ? -18.338 3.493 -9.983 1.00 77.38 229 ALA A N 1
ATOM 1778 C CA . ALA A 1 229 ? -19.207 4.220 -9.049 1.00 77.38 229 ALA A CA 1
ATOM 1779 C C . ALA A 1 229 ? -20.292 3.468 -8.231 1.00 77.38 229 ALA A C 1
ATOM 1781 O O . ALA A 1 229 ? -21.008 4.086 -7.438 1.00 77.38 229 ALA A O 1
ATOM 1782 N N . GLY A 1 230 ? -20.466 2.153 -8.388 1.00 86.12 230 GLY A N 1
ATOM 1783 C CA . GLY A 1 230 ? -21.678 1.445 -7.938 1.00 86.12 230 GLY A CA 1
ATOM 1784 C C . GLY A 1 230 ? -21.920 1.380 -6.418 1.00 86.12 230 GLY A C 1
ATOM 1785 O O . GLY A 1 230 ? -23.042 1.107 -5.985 1.00 86.12 230 GLY A O 1
ATOM 1786 N N . HIS A 1 231 ? -20.900 1.614 -5.589 1.00 91.69 231 HIS A N 1
ATOM 1787 C CA . HIS A 1 231 ? -20.935 1.378 -4.135 1.00 91.69 231 HIS A CA 1
ATOM 1788 C C . HIS A 1 231 ? -21.857 2.328 -3.374 1.00 91.69 231 HIS A C 1
ATOM 1790 O O . HIS A 1 231 ? -22.438 1.942 -2.363 1.00 91.69 231 HIS A O 1
ATOM 1796 N N . ALA A 1 232 ? -22.057 3.552 -3.862 1.00 89.50 232 ALA A N 1
ATOM 1797 C CA . ALA A 1 232 ? -22.843 4.564 -3.153 1.00 89.50 232 ALA A CA 1
ATOM 1798 C C . ALA A 1 232 ? -24.362 4.310 -3.136 1.00 89.50 232 ALA A C 1
ATOM 1800 O O . ALA A 1 232 ? -25.083 5.024 -2.431 1.00 89.50 232 ALA A O 1
ATOM 1801 N N . VAL A 1 233 ? -24.838 3.331 -3.914 1.00 89.38 233 VAL A N 1
ATOM 1802 C CA . VAL A 1 233 ? -26.258 2.945 -4.023 1.00 89.38 233 VAL A CA 1
ATOM 1803 C C . VAL A 1 233 ? -26.494 1.443 -3.807 1.00 89.38 233 VAL A C 1
ATOM 1805 O O . VAL A 1 233 ? -27.631 0.974 -3.878 1.00 89.38 233 VAL A O 1
ATOM 1808 N N . VAL A 1 234 ? -25.439 0.653 -3.557 1.00 91.56 234 VAL A N 1
ATOM 1809 C CA . VAL A 1 234 ? -25.532 -0.818 -3.487 1.00 91.56 234 VAL A CA 1
ATOM 1810 C C . VAL A 1 234 ? -26.439 -1.299 -2.352 1.00 91.56 234 VAL A C 1
ATOM 1812 O O . VAL A 1 234 ? -27.202 -2.249 -2.542 1.00 91.56 234 VAL A O 1
ATOM 1815 N N . LEU A 1 235 ? -26.385 -0.656 -1.181 1.00 91.12 235 LEU A N 1
ATOM 1816 C CA . LEU A 1 235 ? -27.176 -1.078 -0.023 1.00 91.12 235 LEU A CA 1
ATOM 1817 C C . LEU A 1 235 ? -28.650 -0.733 -0.220 1.00 91.12 235 LEU A C 1
ATOM 1819 O O . LEU A 1 235 ? -29.514 -1.553 0.068 1.00 91.12 235 LEU A O 1
ATOM 1823 N N . GLU A 1 236 ? -28.933 0.420 -0.819 1.00 88.62 236 GLU A N 1
ATOM 1824 C CA . GLU A 1 236 ? -30.277 0.847 -1.180 1.00 88.62 236 GLU A CA 1
ATOM 1825 C C . GLU A 1 236 ? -30.890 -0.088 -2.241 1.00 88.62 236 GLU A C 1
ATOM 1827 O O . GLU A 1 236 ? -32.063 -0.453 -2.135 1.00 88.62 236 GLU A O 1
ATOM 1832 N N . ILE A 1 237 ? -30.098 -0.553 -3.221 1.00 87.12 237 ILE A N 1
ATOM 1833 C CA . ILE A 1 237 ? -30.523 -1.583 -4.187 1.00 87.12 237 ILE A CA 1
ATOM 1834 C C . ILE A 1 237 ? -30.813 -2.903 -3.461 1.00 87.12 237 ILE A C 1
ATOM 1836 O O . ILE A 1 237 ? -31.873 -3.501 -3.665 1.00 87.12 237 ILE A O 1
ATOM 1840 N N . GLN A 1 238 ? -29.915 -3.359 -2.584 1.00 90.38 238 GLN A N 1
ATOM 1841 C CA . GLN A 1 238 ? -30.090 -4.600 -1.826 1.00 90.38 238 GLN A CA 1
ATOM 1842 C C . GLN A 1 238 ? -31.307 -4.553 -0.886 1.00 90.38 238 GLN A C 1
ATOM 1844 O O . GLN A 1 238 ? -31.993 -5.568 -0.712 1.00 90.38 238 GLN A O 1
ATOM 1849 N N . ALA A 1 239 ? -31.637 -3.382 -0.339 1.00 87.00 239 ALA A N 1
ATOM 1850 C CA . ALA A 1 239 ? -32.795 -3.178 0.523 1.00 87.00 239 ALA A CA 1
ATOM 1851 C C . ALA A 1 239 ? -34.127 -3.512 -0.179 1.00 87.00 239 ALA A C 1
ATOM 1853 O O . ALA A 1 239 ? -35.062 -3.982 0.479 1.00 87.00 239 ALA A O 1
ATOM 1854 N N . THR A 1 240 ? -34.206 -3.357 -1.511 1.00 83.75 240 THR A N 1
ATOM 1855 C CA . THR A 1 240 ? -35.398 -3.692 -2.326 1.00 83.75 240 THR A CA 1
ATOM 1856 C C . THR A 1 240 ? -35.639 -5.196 -2.490 1.00 83.75 240 THR A C 1
ATOM 1858 O O . THR A 1 240 ? -36.747 -5.622 -2.842 1.00 83.75 240 THR A O 1
ATOM 1861 N N . ILE A 1 241 ? -34.619 -6.018 -2.232 1.00 85.44 241 ILE A N 1
ATOM 1862 C CA . ILE A 1 241 ? -34.704 -7.473 -2.324 1.00 85.44 241 ILE A CA 1
ATOM 1863 C C . ILE A 1 241 ? -35.321 -8.016 -1.024 1.00 85.44 241 ILE A C 1
ATOM 1865 O O . ILE A 1 241 ? -34.878 -7.631 0.067 1.00 85.44 241 ILE A O 1
ATOM 1869 N N . PRO A 1 242 ? -36.320 -8.918 -1.104 1.00 83.69 242 PRO A N 1
ATOM 1870 C CA . PRO A 1 242 ? -36.862 -9.582 0.072 1.00 83.69 242 PRO A CA 1
ATOM 1871 C C . PRO A 1 242 ? -35.781 -10.424 0.758 1.00 83.69 242 PRO A C 1
ATOM 1873 O O . PRO A 1 242 ? -34.966 -11.073 0.103 1.00 83.69 242 PRO A O 1
ATOM 1876 N N . SER A 1 243 ? -35.791 -10.419 2.087 1.00 81.00 243 SER A N 1
ATOM 1877 C CA . SER A 1 243 ? -34.833 -11.152 2.911 1.00 81.00 243 SER A CA 1
ATOM 1878 C C . SER A 1 243 ? -35.581 -11.884 4.014 1.00 81.00 243 SER A C 1
ATOM 1880 O O . SER A 1 243 ? -36.406 -11.271 4.691 1.00 81.00 243 SER A O 1
ATOM 1882 N N . THR A 1 244 ? -35.301 -13.174 4.183 1.00 77.25 244 THR A N 1
ATOM 1883 C CA . THR A 1 244 ? -35.742 -13.971 5.339 1.00 77.25 244 THR A CA 1
ATOM 1884 C C . THR A 1 244 ? -34.521 -14.618 5.998 1.00 77.25 244 THR A C 1
ATOM 1886 O O . THR A 1 244 ? -33.476 -14.725 5.345 1.00 77.25 244 THR A O 1
ATOM 1889 N N . PRO A 1 245 ? -34.610 -15.071 7.263 1.00 71.44 245 PRO A N 1
ATOM 1890 C CA . PRO A 1 245 ? -33.523 -15.811 7.907 1.00 71.44 245 PRO A CA 1
ATOM 1891 C C . PRO A 1 245 ? -33.031 -17.016 7.084 1.00 71.44 245 PRO A C 1
ATOM 1893 O O . PRO A 1 245 ? -31.833 -17.289 7.044 1.00 71.44 245 PRO A O 1
ATOM 1896 N N . GLU A 1 246 ? -33.931 -17.694 6.367 1.00 71.56 246 GLU A N 1
ATOM 1897 C CA . GLU A 1 246 ? -33.636 -18.856 5.519 1.00 71.56 246 GLU A CA 1
ATOM 1898 C C . GLU A 1 246 ? -33.103 -18.463 4.131 1.00 71.56 246 GLU A C 1
ATOM 1900 O O . GLU A 1 246 ? -32.370 -19.228 3.501 1.00 71.56 246 GLU A O 1
ATOM 1905 N N . LYS A 1 247 ? -33.477 -17.281 3.621 1.00 79.75 247 LYS A N 1
ATOM 1906 C CA . LYS A 1 247 ? -33.080 -16.765 2.301 1.00 79.75 247 LYS A CA 1
ATOM 1907 C C . LYS A 1 247 ? -32.620 -15.305 2.415 1.00 79.75 247 LYS A C 1
ATOM 1909 O O . LYS A 1 247 ? -33.385 -14.396 2.080 1.00 79.75 247 LYS A O 1
ATOM 1914 N N . PRO A 1 248 ? -31.371 -15.063 2.852 1.00 85.12 248 PRO A N 1
ATOM 1915 C CA . PRO A 1 248 ? -30.864 -13.710 3.047 1.00 85.12 248 PRO A CA 1
ATOM 1916 C C . PRO A 1 248 ? -30.631 -12.996 1.709 1.00 85.12 248 PRO A C 1
ATOM 1918 O O . PRO A 1 248 ? -30.150 -13.600 0.741 1.00 85.12 248 PRO A O 1
ATOM 1921 N N . SER A 1 249 ? -30.905 -11.690 1.663 1.00 88.88 249 SER A N 1
ATOM 1922 C CA . SER A 1 249 ? -30.805 -10.862 0.446 1.00 88.88 249 SER A CA 1
ATOM 1923 C C . SER A 1 249 ? -29.402 -10.824 -0.168 1.00 88.88 249 SER A C 1
ATOM 1925 O O . SER A 1 249 ? -29.257 -10.640 -1.378 1.00 88.88 249 SER A O 1
ATOM 1927 N N . LYS A 1 250 ? -28.359 -11.072 0.633 1.00 88.31 250 LYS A N 1
ATOM 1928 C CA . LYS A 1 250 ? -26.960 -11.117 0.179 1.00 88.31 250 LYS A CA 1
ATOM 1929 C C . LYS A 1 250 ? -26.699 -12.132 -0.941 1.00 88.31 250 LYS A C 1
ATOM 1931 O O . LYS A 1 250 ? -25.829 -11.904 -1.773 1.00 88.31 250 LYS A O 1
ATOM 1936 N N . ILE A 1 251 ? -27.444 -13.243 -0.991 1.00 87.81 251 ILE A N 1
ATOM 1937 C CA . ILE A 1 251 ? -27.266 -14.297 -2.008 1.00 87.81 251 ILE A CA 1
ATOM 1938 C C . ILE A 1 251 ? -27.736 -13.819 -3.394 1.00 87.81 251 ILE A C 1
ATOM 1940 O O . ILE A 1 251 ? -26.924 -13.806 -4.323 1.00 87.81 251 ILE A O 1
ATOM 1944 N N . PRO A 1 252 ? -29.015 -13.427 -3.582 1.00 89.56 252 PRO A N 1
ATOM 1945 C CA . PRO A 1 252 ? -29.474 -12.882 -4.857 1.00 89.56 252 PRO A CA 1
ATOM 1946 C C . PRO A 1 252 ? -28.763 -11.573 -5.220 1.00 89.56 252 PRO A C 1
ATOM 1948 O O . PRO A 1 252 ? -28.480 -11.367 -6.397 1.00 89.56 252 PRO A O 1
ATOM 1951 N N . MET A 1 253 ? -28.410 -10.730 -4.242 1.00 92.31 253 MET A N 1
ATOM 1952 C CA . MET A 1 253 ? -27.648 -9.506 -4.500 1.00 92.31 253 MET A CA 1
ATOM 1953 C C . MET A 1 253 ? -26.257 -9.803 -5.068 1.00 92.31 253 MET A C 1
ATOM 1955 O O . MET A 1 253 ? -25.875 -9.215 -6.076 1.00 92.31 253 MET A O 1
ATOM 1959 N N . TRP A 1 254 ? -25.523 -10.758 -4.485 1.00 93.31 254 TRP A N 1
ATOM 1960 C CA . TRP A 1 254 ? -24.191 -11.134 -4.965 1.00 93.31 254 TRP A CA 1
ATOM 1961 C C . TRP A 1 254 ? -24.212 -11.724 -6.379 1.00 93.31 254 TRP A C 1
ATOM 1963 O O . TRP A 1 254 ? -23.380 -11.362 -7.207 1.00 93.31 254 TRP A O 1
ATOM 1973 N N . LYS A 1 255 ? -25.205 -12.569 -6.695 1.00 90.56 255 LYS A N 1
ATOM 1974 C CA . LYS A 1 255 ? -25.427 -13.034 -8.077 1.00 90.56 255 LYS A CA 1
ATOM 1975 C C . LYS A 1 255 ? -25.668 -11.862 -9.027 1.00 90.56 255 LYS A C 1
ATOM 1977 O O . LYS A 1 255 ? -25.125 -11.846 -10.129 1.00 90.56 255 LYS A O 1
ATOM 1982 N N . GLY A 1 256 ? -26.457 -10.885 -8.579 1.00 90.69 256 GLY A N 1
ATOM 1983 C CA . GLY A 1 256 ? -26.731 -9.678 -9.342 1.00 90.69 256 GLY A CA 1
ATOM 1984 C C . GLY A 1 256 ? -25.470 -8.861 -9.639 1.00 90.69 256 GLY A C 1
ATOM 1985 O O . GLY A 1 256 ? -25.235 -8.501 -10.792 1.00 90.69 256 GLY A O 1
ATOM 1986 N N . ALA A 1 257 ? -24.639 -8.648 -8.613 1.00 92.81 257 ALA A N 1
ATOM 1987 C CA . ALA A 1 257 ? -23.377 -7.916 -8.691 1.00 92.81 257 ALA A CA 1
ATOM 1988 C C . ALA A 1 257 ? -22.342 -8.606 -9.593 1.00 92.81 257 ALA A C 1
ATOM 1990 O O . ALA A 1 257 ? -21.720 -7.937 -10.410 1.00 92.81 257 ALA A O 1
ATOM 1991 N N . LEU A 1 258 ? -22.201 -9.936 -9.521 1.00 93.31 258 LEU A N 1
ATOM 1992 C CA . LEU A 1 258 ? -21.319 -10.688 -10.425 1.00 93.31 258 LEU A CA 1
ATOM 1993 C C . LEU A 1 258 ? -21.724 -10.518 -11.894 1.00 93.31 258 LEU A C 1
ATOM 1995 O O . LEU A 1 258 ? -20.869 -10.271 -12.742 1.00 93.31 258 LEU A O 1
ATOM 1999 N N . GLY A 1 259 ? -23.027 -10.596 -12.190 1.00 92.56 259 GLY A N 1
ATOM 2000 C CA . GLY A 1 259 ? -23.538 -10.325 -13.534 1.00 92.56 259 GLY A CA 1
ATOM 2001 C C . GLY A 1 259 ? -23.218 -8.902 -13.998 1.00 92.56 259 GLY A C 1
ATOM 2002 O O . GLY A 1 259 ? -22.796 -8.706 -15.134 1.00 92.56 259 GLY A O 1
ATOM 2003 N N . ALA A 1 260 ? -23.350 -7.915 -13.108 1.00 92.81 260 ALA A N 1
ATOM 2004 C CA . ALA A 1 260 ? -23.036 -6.524 -13.420 1.00 92.81 260 ALA A CA 1
ATOM 2005 C C . ALA A 1 260 ? -21.537 -6.296 -13.676 1.00 92.81 260 ALA A C 1
ATOM 2007 O O . ALA A 1 260 ? -21.194 -5.625 -14.642 1.00 92.81 260 ALA A O 1
ATOM 2008 N N . TYR A 1 261 ? -20.650 -6.895 -12.875 1.00 94.12 261 TYR A N 1
ATOM 2009 C CA . TYR A 1 261 ? -19.195 -6.788 -13.047 1.00 94.12 261 TYR A CA 1
ATOM 2010 C C . TYR A 1 261 ? -18.674 -7.507 -14.295 1.00 94.12 261 TYR A C 1
ATOM 2012 O O . TYR A 1 261 ? -17.710 -7.053 -14.909 1.00 94.12 261 TYR A O 1
ATOM 2020 N N . PHE A 1 262 ? -19.326 -8.599 -14.699 1.00 94.38 262 PHE A N 1
ATOM 2021 C CA . PHE A 1 262 ? -19.038 -9.267 -15.966 1.00 94.38 262 PHE A CA 1
ATOM 2022 C C . PHE A 1 262 ? -19.407 -8.384 -17.166 1.00 94.38 262 PHE A C 1
ATOM 2024 O O . PHE A 1 262 ? -18.584 -8.175 -18.054 1.00 94.38 262 PHE A O 1
ATOM 2031 N N . ILE A 1 263 ? -20.615 -7.806 -17.162 1.00 93.31 263 ILE A N 1
ATOM 2032 C CA . ILE A 1 263 ? -21.048 -6.852 -18.198 1.00 93.31 263 ILE A CA 1
ATOM 2033 C C . ILE A 1 263 ? -20.128 -5.623 -18.199 1.00 93.31 263 ILE A C 1
ATOM 2035 O O . ILE A 1 263 ? -19.699 -5.174 -19.256 1.00 93.31 263 ILE A O 1
ATOM 2039 N N . ASN A 1 264 ? -19.768 -5.118 -17.017 1.00 93.81 264 ASN A N 1
ATOM 2040 C CA . ASN A 1 264 ? -18.820 -4.022 -16.854 1.00 93.81 264 ASN A CA 1
ATOM 2041 C C . ASN A 1 264 ? -17.469 -4.337 -17.510 1.00 93.81 264 ASN A C 1
ATOM 2043 O O . ASN A 1 264 ? -16.996 -3.518 -18.287 1.00 93.81 264 ASN A O 1
ATOM 2047 N N . ALA A 1 265 ? -16.894 -5.523 -17.286 1.00 94.50 265 ALA A N 1
ATOM 2048 C CA . ALA A 1 265 ? -15.620 -5.908 -17.893 1.00 94.50 265 ALA A CA 1
ATOM 2049 C C . ALA A 1 265 ? -15.684 -5.918 -19.432 1.00 94.50 265 ALA A C 1
ATOM 2051 O O . ALA A 1 265 ? -14.785 -5.392 -20.087 1.00 94.50 265 ALA A O 1
ATOM 2052 N N . ILE A 1 266 ? -16.772 -6.455 -20.001 1.00 94.12 266 ILE A N 1
ATOM 2053 C CA . ILE A 1 266 ? -17.012 -6.488 -21.456 1.00 94.12 266 ILE A CA 1
ATOM 2054 C C . ILE A 1 266 ? -17.185 -5.079 -22.036 1.00 94.12 266 ILE A C 1
ATOM 2056 O O . ILE A 1 266 ? -16.826 -4.838 -23.185 1.00 94.12 266 ILE A O 1
ATOM 2060 N N . CYS A 1 267 ? -17.720 -4.136 -21.264 1.00 94.38 267 CYS A N 1
ATOM 2061 C CA . CYS A 1 267 ? -17.838 -2.754 -21.710 1.00 94.38 267 CYS A CA 1
ATOM 2062 C C . CYS A 1 267 ? -16.528 -1.972 -21.531 1.00 94.38 267 CYS A C 1
ATOM 2064 O O . CYS A 1 267 ? -16.173 -1.189 -22.401 1.00 94.38 267 CYS A O 1
ATOM 2066 N N . TYR A 1 268 ? -15.822 -2.145 -20.414 1.00 95.38 268 TYR A N 1
ATOM 2067 C CA . TYR A 1 268 ? -14.769 -1.221 -19.980 1.00 95.38 268 TYR A CA 1
ATOM 2068 C C . TYR A 1 268 ? -13.427 -1.529 -20.622 1.00 95.38 268 TYR A C 1
ATOM 2070 O O . TYR A 1 268 ? -12.819 -0.634 -21.204 1.00 95.38 268 TYR A O 1
ATOM 2078 N N . PHE A 1 269 ? -12.975 -2.784 -20.557 1.00 96.12 269 PHE A N 1
ATOM 2079 C CA . PHE A 1 269 ? -11.667 -3.154 -21.095 1.00 96.12 269 PHE A CA 1
ATOM 2080 C C . PHE A 1 269 ? -11.615 -2.983 -22.618 1.00 96.12 269 PHE A C 1
ATOM 2082 O O . PHE A 1 269 ? -10.699 -2.317 -23.091 1.00 96.12 269 PHE A O 1
ATOM 2089 N N . PRO A 1 270 ? -12.589 -3.472 -23.412 1.00 96.88 270 PRO A N 1
ATOM 2090 C CA . PRO A 1 270 ? -12.567 -3.249 -24.854 1.00 96.88 270 PRO A CA 1
ATOM 2091 C C . PRO A 1 270 ? -12.625 -1.770 -25.231 1.00 96.88 270 PRO A C 1
ATOM 2093 O O . PRO A 1 270 ? -11.864 -1.351 -26.096 1.00 96.88 270 PRO A O 1
ATOM 2096 N N . VAL A 1 271 ? -13.470 -0.965 -24.572 1.00 96.38 271 VAL A N 1
ATOM 2097 C CA . VAL A 1 271 ? -13.544 0.476 -24.861 1.00 96.38 271 VAL A CA 1
ATOM 2098 C C . VAL A 1 271 ? -12.220 1.157 -24.537 1.00 96.38 271 VAL A C 1
ATOM 2100 O O . VAL A 1 271 ? -11.689 1.831 -25.410 1.00 96.38 271 VAL A O 1
ATOM 2103 N N . ALA A 1 272 ? -11.653 0.928 -23.348 1.00 96.50 272 ALA A N 1
ATOM 2104 C CA . ALA A 1 272 ? -10.381 1.516 -22.932 1.00 96.50 272 ALA A CA 1
ATOM 2105 C C . ALA A 1 272 ? -9.227 1.133 -23.871 1.00 96.50 272 ALA A C 1
ATOM 2107 O O . ALA A 1 272 ? -8.525 2.004 -24.376 1.00 96.50 272 ALA A O 1
ATOM 2108 N N . LEU A 1 273 ? -9.054 -0.167 -24.131 1.00 96.56 273 LEU A N 1
ATOM 2109 C CA . LEU A 1 273 ? -7.906 -0.692 -24.871 1.00 96.56 273 LEU A CA 1
ATOM 2110 C C . LEU A 1 273 ? -8.022 -0.435 -26.373 1.00 96.56 273 LEU A C 1
ATOM 2112 O O . LEU A 1 273 ? -7.062 0.025 -26.980 1.00 96.56 273 LEU A O 1
ATOM 2116 N N . ILE A 1 274 ? -9.182 -0.705 -26.981 1.00 96.31 274 ILE A N 1
ATOM 2117 C CA . ILE A 1 274 ? -9.369 -0.515 -28.427 1.00 96.31 274 ILE A CA 1
ATOM 2118 C C . ILE A 1 274 ? -9.515 0.972 -28.754 1.00 96.31 274 ILE A C 1
ATOM 2120 O O . ILE A 1 274 ? -8.989 1.422 -29.767 1.00 96.31 274 ILE A O 1
ATOM 2124 N N . GLY A 1 275 ? -10.184 1.751 -27.898 1.00 94.88 275 GLY A N 1
ATOM 2125 C CA . GLY A 1 275 ? -10.265 3.202 -28.056 1.00 94.88 275 GLY A CA 1
ATOM 2126 C C . GLY A 1 275 ? -8.882 3.851 -28.010 1.00 94.88 275 GLY A C 1
ATOM 2127 O O . GLY A 1 275 ? -8.540 4.615 -28.908 1.00 94.88 275 GLY A O 1
ATOM 2128 N N . TYR A 1 276 ? -8.057 3.485 -27.022 1.00 95.44 276 TYR A N 1
ATOM 2129 C CA . TYR A 1 276 ? -6.686 3.989 -26.929 1.00 95.44 276 TYR A CA 1
ATOM 2130 C C . TYR A 1 276 ? -5.797 3.473 -28.067 1.00 95.44 276 TYR A C 1
ATOM 2132 O O . TYR A 1 276 ? -5.019 4.236 -28.623 1.00 95.44 276 TYR A O 1
ATOM 2140 N N . TRP A 1 277 ? -5.955 2.217 -28.489 1.00 96.12 277 TRP A N 1
ATOM 2141 C CA . TRP A 1 277 ? -5.276 1.676 -29.671 1.00 96.12 277 TRP A CA 1
ATOM 2142 C C . TRP A 1 277 ? -5.644 2.408 -30.971 1.00 96.12 277 TRP A C 1
ATOM 2144 O O . TRP A 1 277 ? -4.788 2.612 -31.822 1.00 96.12 277 TRP A O 1
ATOM 2154 N N . ALA A 1 278 ? -6.899 2.813 -31.154 1.00 94.38 278 ALA A N 1
ATOM 2155 C CA . ALA A 1 278 ? -7.317 3.488 -32.382 1.00 94.38 278 ALA A CA 1
ATOM 2156 C C . ALA A 1 278 ? -6.800 4.936 -32.460 1.00 94.38 278 ALA A C 1
ATOM 2158 O O . ALA A 1 278 ? -6.400 5.387 -33.534 1.00 94.38 278 ALA A O 1
ATOM 2159 N N . PHE A 1 279 ? -6.796 5.656 -31.331 1.00 93.50 279 PHE A N 1
ATOM 2160 C CA . PHE A 1 279 ? -6.607 7.113 -31.305 1.00 93.50 279 PHE A CA 1
ATOM 2161 C C . PHE A 1 279 ? -5.350 7.597 -30.559 1.00 93.50 279 PHE A C 1
ATOM 2163 O O . PHE A 1 279 ? -4.960 8.752 -30.712 1.00 93.50 279 PHE A O 1
ATOM 2170 N N . GLY A 1 280 ? -4.685 6.745 -29.775 1.00 91.56 280 GLY A N 1
ATOM 2171 C CA . GLY A 1 280 ? -3.468 7.092 -29.037 1.00 91.56 280 GLY A CA 1
ATOM 2172 C C . GLY A 1 280 ? -3.654 8.291 -28.100 1.00 91.56 280 GLY A C 1
ATOM 2173 O O . GLY A 1 280 ? -4.673 8.420 -27.421 1.00 91.56 280 GLY A O 1
ATOM 2174 N N . GLN A 1 281 ? -2.663 9.182 -28.059 1.00 89.38 281 GLN A N 1
ATOM 2175 C CA . GLN A 1 281 ? -2.711 10.415 -27.259 1.00 89.38 281 GLN A CA 1
ATOM 2176 C C . GLN A 1 281 ? -3.779 11.432 -27.716 1.00 89.38 281 GLN A C 1
ATOM 2178 O O . GLN A 1 281 ? -4.163 12.319 -26.947 1.00 89.38 281 GLN A O 1
ATOM 2183 N N . ASP A 1 282 ? -4.265 11.317 -28.954 1.00 89.25 282 ASP A N 1
ATOM 2184 C CA . ASP A 1 282 ? -5.164 12.292 -29.584 1.00 89.25 282 ASP A CA 1
ATOM 2185 C C . ASP A 1 282 ? -6.646 12.013 -29.313 1.00 89.25 282 ASP A C 1
ATOM 2187 O O . ASP A 1 282 ? -7.505 12.766 -29.762 1.00 89.25 282 ASP A O 1
ATOM 2191 N N . VAL A 1 283 ? -6.950 10.962 -28.549 1.00 90.38 283 VAL A N 1
ATOM 2192 C CA . VAL A 1 283 ? -8.317 10.652 -28.127 1.00 90.38 283 VAL A CA 1
ATOM 2193 C C . VAL A 1 283 ? -8.933 11.808 -27.327 1.00 90.38 283 VAL A C 1
ATOM 2195 O O . VAL A 1 283 ? -8.264 12.443 -26.498 1.00 90.38 283 VAL A O 1
ATOM 2198 N N . GLU A 1 284 ? -10.210 12.083 -27.582 1.00 88.50 284 GLU A N 1
ATOM 2199 C CA . GLU A 1 284 ? -10.992 13.101 -26.881 1.00 88.50 284 GLU A CA 1
ATOM 2200 C C . GLU A 1 284 ? -11.542 12.572 -25.546 1.00 88.50 284 GLU A C 1
ATOM 2202 O O . GLU A 1 284 ? -11.554 11.369 -25.279 1.00 88.50 284 GLU A O 1
ATOM 2207 N N . ASP A 1 285 ? -12.048 13.477 -24.699 1.00 82.56 285 ASP A N 1
ATOM 2208 C CA . ASP A 1 285 ? -12.612 13.140 -23.379 1.00 82.56 285 ASP A CA 1
ATOM 2209 C C . ASP A 1 285 ? -13.799 12.154 -23.444 1.00 82.56 285 ASP A C 1
ATOM 2211 O O . ASP A 1 285 ? -14.119 11.491 -22.458 1.00 82.56 285 ASP A O 1
ATOM 2215 N N . ASN A 1 286 ? -14.433 12.026 -24.612 1.00 87.50 286 ASN A N 1
ATOM 2216 C CA . ASN A 1 286 ? -15.480 11.064 -24.924 1.00 87.50 286 ASN A CA 1
ATOM 2217 C C . ASN A 1 286 ? -15.185 10.377 -26.263 1.00 87.50 286 ASN A C 1
ATOM 2219 O O . ASN A 1 286 ? -15.416 10.951 -27.321 1.00 87.50 286 ASN A O 1
ATOM 2223 N N . VAL A 1 287 ? -14.818 9.097 -26.237 1.00 88.75 287 VAL A N 1
ATOM 2224 C CA . VAL A 1 287 ? -14.434 8.335 -27.443 1.00 88.75 287 VAL A CA 1
ATOM 2225 C C . VAL A 1 287 ? -15.487 8.323 -28.570 1.00 88.75 287 VAL A C 1
ATOM 2227 O O . VAL A 1 287 ? -15.159 8.160 -29.744 1.00 88.75 287 VAL A O 1
ATOM 2230 N N . LEU A 1 288 ? -16.777 8.528 -28.264 1.00 87.56 288 LEU A N 1
ATOM 2231 C CA . LEU A 1 288 ? -17.819 8.611 -29.298 1.00 87.56 288 LEU A CA 1
ATOM 2232 C C . LEU A 1 288 ? -17.714 9.877 -30.160 1.00 87.56 288 LEU A C 1
ATOM 2234 O O . LEU A 1 288 ? -18.324 9.923 -31.230 1.00 87.56 288 LEU A O 1
ATOM 2238 N N . THR A 1 289 ? -16.989 10.909 -29.719 1.00 83.19 289 THR A N 1
ATOM 2239 C CA . THR A 1 289 ? -16.765 12.112 -30.530 1.00 83.19 289 THR A CA 1
ATOM 2240 C C . THR A 1 289 ? -15.703 11.912 -31.603 1.00 83.19 289 THR A C 1
ATOM 2242 O O . THR A 1 289 ? -15.787 12.576 -32.641 1.00 83.19 289 THR A O 1
ATOM 2245 N N . ASP A 1 290 ? -14.782 10.968 -31.398 1.00 84.75 290 ASP A N 1
ATOM 2246 C CA . ASP A 1 290 ? -13.722 10.621 -32.351 1.00 84.75 290 ASP A CA 1
ATOM 2247 C C . ASP A 1 290 ? -14.237 9.768 -33.519 1.00 84.75 290 ASP A C 1
ATOM 2249 O O . ASP A 1 290 ? -13.739 9.841 -34.646 1.00 84.75 290 ASP A O 1
ATOM 2253 N N . LEU A 1 291 ? -15.317 9.013 -33.297 1.00 85.88 291 LEU A N 1
ATOM 2254 C CA . LEU A 1 291 ? -15.946 8.192 -34.326 1.00 85.88 291 LEU A CA 1
ATOM 2255 C C . LEU A 1 291 ? -16.799 9.036 -35.287 1.00 85.88 291 LEU A C 1
ATOM 2257 O O . LEU A 1 291 ? -17.815 9.624 -34.917 1.00 85.88 291 LEU A O 1
ATOM 2261 N N . LYS A 1 292 ? -16.422 9.055 -36.573 1.00 78.81 292 LYS A N 1
ATOM 2262 C CA . LYS A 1 292 ? -17.115 9.847 -37.614 1.00 78.81 292 LYS A CA 1
ATOM 2263 C C . LYS A 1 292 ? -17.950 9.016 -38.593 1.00 78.81 292 LYS A C 1
ATOM 2265 O O . LYS A 1 292 ? -18.817 9.571 -39.270 1.00 78.81 292 LYS A O 1
ATOM 2270 N N . ARG A 1 293 ? -17.705 7.705 -38.715 1.00 78.25 293 ARG A N 1
ATOM 2271 C CA . ARG A 1 293 ? -18.393 6.825 -39.680 1.00 78.25 293 ARG A CA 1
ATOM 2272 C C . ARG A 1 293 ? -18.641 5.421 -39.107 1.00 78.25 293 ARG A C 1
ATOM 2274 O O . ARG A 1 293 ? -17.765 4.919 -38.414 1.00 78.25 293 ARG A O 1
ATOM 2281 N N . PRO A 1 294 ? -19.771 4.769 -39.455 1.00 85.44 294 PRO A N 1
ATOM 2282 C CA . PRO A 1 294 ? -20.925 5.315 -40.181 1.00 85.44 294 PRO A CA 1
ATOM 2283 C C . PRO A 1 294 ? -21.783 6.249 -39.300 1.00 85.44 294 PRO A C 1
ATOM 2285 O O . PRO A 1 294 ? -22.077 5.939 -38.150 1.00 85.44 294 PRO A O 1
ATOM 2288 N N . ALA A 1 295 ? -22.216 7.394 -39.847 1.00 84.75 295 ALA A N 1
ATOM 2289 C CA . ALA A 1 295 ? -22.824 8.487 -39.070 1.00 84.75 295 ALA A CA 1
ATOM 2290 C C . ALA A 1 295 ? -24.121 8.101 -38.333 1.00 84.75 295 ALA A C 1
ATOM 2292 O O . ALA A 1 295 ? -24.330 8.514 -37.196 1.00 84.75 295 ALA A O 1
ATOM 2293 N N . TRP A 1 296 ? -24.971 7.268 -38.944 1.00 87.19 296 TRP A N 1
ATOM 2294 C CA . TRP A 1 296 ? -26.222 6.813 -38.324 1.00 87.19 296 TRP A CA 1
ATOM 2295 C C . TRP A 1 296 ? -25.977 5.967 -37.064 1.00 87.19 296 TRP A C 1
ATOM 2297 O O . TRP A 1 296 ? -26.754 6.038 -36.111 1.00 87.19 296 TRP A O 1
ATOM 2307 N N . LEU A 1 297 ? -24.885 5.195 -37.039 1.00 87.44 297 LEU A N 1
ATOM 2308 C CA . LEU A 1 297 ? -24.530 4.324 -35.922 1.00 87.44 297 LEU A CA 1
ATOM 2309 C C . LEU A 1 297 ? -24.018 5.149 -34.738 1.00 87.44 297 LEU A C 1
ATOM 2311 O O . LEU A 1 297 ? -24.426 4.917 -33.604 1.00 87.44 297 LEU A O 1
ATOM 2315 N N . ILE A 1 298 ? -23.195 6.167 -35.010 1.00 88.25 298 ILE A N 1
ATOM 2316 C CA . ILE A 1 298 ? -22.680 7.080 -33.979 1.00 88.25 298 ILE A CA 1
ATOM 2317 C C . ILE A 1 298 ? -23.784 7.991 -33.437 1.00 88.25 298 ILE A C 1
ATOM 2319 O O . ILE A 1 298 ? -23.867 8.202 -32.226 1.00 88.25 298 ILE A O 1
ATOM 2323 N N . ALA A 1 299 ? -24.687 8.472 -34.297 1.00 89.94 299 ALA A N 1
ATOM 2324 C CA . ALA A 1 299 ? -25.885 9.181 -33.859 1.00 89.94 299 ALA A CA 1
ATOM 2325 C C . ALA A 1 299 ? -26.722 8.296 -32.918 1.00 89.94 299 ALA A C 1
ATOM 2327 O O . ALA A 1 299 ? -27.075 8.715 -31.816 1.00 89.94 299 ALA A O 1
ATOM 2328 N N . SER A 1 300 ? -26.957 7.039 -33.303 1.00 90.81 300 SER A N 1
ATOM 2329 C CA . SER A 1 300 ? -27.686 6.077 -32.471 1.00 90.81 300 SER A CA 1
ATOM 2330 C C . SER A 1 300 ? -26.996 5.839 -31.124 1.00 90.81 300 SER A C 1
ATOM 2332 O O . SER A 1 300 ? -27.666 5.884 -30.098 1.00 90.81 300 SER A O 1
ATOM 2334 N N . ALA A 1 301 ? -25.668 5.676 -31.090 1.00 91.56 301 ALA A N 1
ATOM 2335 C CA . ALA A 1 301 ? -24.912 5.521 -29.844 1.00 91.56 301 ALA A CA 1
ATOM 2336 C C . ALA A 1 301 ? -25.045 6.739 -28.916 1.00 91.56 301 ALA A C 1
ATOM 2338 O O . ALA A 1 301 ? -25.275 6.577 -27.721 1.00 91.56 301 ALA A O 1
ATOM 2339 N N . ASN A 1 302 ? -24.984 7.960 -29.456 1.00 91.94 302 ASN A N 1
ATOM 2340 C CA . ASN A 1 302 ? -25.201 9.178 -28.671 1.00 91.94 302 ASN A CA 1
ATOM 2341 C C . ASN A 1 302 ? -26.620 9.228 -28.076 1.00 91.94 302 ASN A C 1
ATOM 2343 O O . ASN A 1 302 ? -26.788 9.578 -26.908 1.00 91.94 302 ASN A O 1
ATOM 2347 N N . LEU A 1 303 ? -27.644 8.824 -28.834 1.00 93.12 303 LEU A N 1
ATOM 2348 C CA . LEU A 1 303 ? -29.013 8.738 -28.317 1.00 93.12 303 LEU A CA 1
ATOM 2349 C C . LEU A 1 303 ? -29.157 7.645 -27.241 1.00 93.12 303 LEU A C 1
ATOM 2351 O O . LEU A 1 303 ? -29.848 7.848 -26.244 1.00 93.12 303 LEU A O 1
ATOM 2355 N N . MET A 1 304 ? -28.473 6.508 -27.397 1.00 94.56 304 MET A N 1
ATOM 2356 C CA . MET A 1 304 ? -28.419 5.453 -26.378 1.00 94.56 304 MET A CA 1
ATOM 2357 C C . MET A 1 304 ? -27.791 5.967 -25.076 1.00 94.56 304 MET A C 1
ATOM 2359 O O . MET A 1 304 ? -28.331 5.698 -24.004 1.00 94.56 304 MET A O 1
ATOM 2363 N N . VAL A 1 305 ? -26.711 6.760 -25.149 1.00 93.69 305 VAL A N 1
ATOM 2364 C CA . VAL A 1 305 ? -26.121 7.411 -23.965 1.00 93.69 305 VAL A CA 1
ATOM 2365 C C . VAL A 1 305 ? -27.145 8.320 -23.284 1.00 93.69 305 VAL A C 1
ATOM 2367 O O . VAL A 1 305 ? -27.299 8.226 -22.070 1.00 93.69 305 VAL A O 1
ATOM 2370 N N . VAL A 1 306 ? -27.902 9.133 -24.037 1.00 93.50 306 VAL A N 1
ATOM 2371 C CA . VAL A 1 306 ? -28.975 9.994 -23.491 1.00 93.50 306 VAL A CA 1
ATOM 2372 C C . VAL A 1 306 ? -30.006 9.172 -22.713 1.00 93.50 306 VAL A C 1
ATOM 2374 O O . VAL A 1 306 ? -30.320 9.502 -21.571 1.00 93.50 306 VAL A O 1
ATOM 2377 N N . VAL A 1 307 ? -30.514 8.083 -23.295 1.00 92.81 307 VAL A N 1
ATOM 2378 C CA . VAL A 1 307 ? -31.494 7.210 -22.624 1.00 92.81 307 VAL A CA 1
ATOM 2379 C C . VAL A 1 307 ? -30.893 6.552 -21.380 1.00 92.81 307 VAL A C 1
ATOM 2381 O O . VAL A 1 307 ? -31.557 6.469 -20.346 1.00 92.81 307 VAL A O 1
ATOM 2384 N N . HIS A 1 308 ? -29.635 6.117 -21.457 1.00 93.38 308 HIS A N 1
ATOM 2385 C CA . HIS A 1 308 ? -28.929 5.542 -20.323 1.00 93.38 308 HIS A CA 1
ATOM 2386 C C . HIS A 1 308 ? -28.807 6.535 -19.160 1.00 93.38 308 HIS A C 1
ATOM 2388 O O . HIS A 1 308 ? -29.274 6.245 -18.058 1.00 93.38 308 HIS A O 1
ATOM 2394 N N . VAL A 1 309 ? -28.238 7.721 -19.404 1.00 93.00 309 VAL A N 1
ATOM 2395 C CA . VAL A 1 309 ? -27.980 8.699 -18.336 1.00 93.00 309 VAL A CA 1
ATOM 2396 C C . VAL A 1 309 ? -29.271 9.233 -17.712 1.00 93.00 309 VAL A C 1
ATOM 2398 O O . VAL A 1 309 ? -29.266 9.588 -16.535 1.00 93.00 309 VAL A O 1
ATOM 2401 N N . ILE A 1 310 ? -30.399 9.204 -18.441 1.00 91.88 310 ILE A N 1
ATOM 2402 C CA . ILE A 1 310 ? -31.719 9.491 -17.864 1.00 91.88 310 ILE A CA 1
ATOM 2403 C C . ILE A 1 310 ? -32.036 8.515 -16.726 1.00 91.88 310 ILE A C 1
ATOM 2405 O O . ILE A 1 310 ? -32.449 8.939 -15.644 1.00 91.88 310 ILE A O 1
ATOM 2409 N N . GLY A 1 311 ? -31.851 7.215 -16.968 1.00 90.44 311 GLY A N 1
ATOM 2410 C CA . GLY A 1 311 ? -32.090 6.176 -15.970 1.00 90.44 311 GLY A CA 1
ATOM 2411 C C . GLY A 1 311 ? -31.091 6.226 -14.822 1.00 90.44 311 GLY A C 1
ATOM 2412 O O . GLY A 1 311 ? -31.502 6.145 -13.665 1.00 90.44 311 GLY A O 1
ATOM 2413 N N . SER A 1 312 ? -29.809 6.429 -15.122 1.00 91.19 312 SER A N 1
ATOM 2414 C CA . SER A 1 312 ? -28.742 6.492 -14.114 1.00 91.19 312 SER A CA 1
ATOM 2415 C C . SER A 1 312 ? -28.919 7.662 -13.158 1.00 91.19 312 SER A C 1
ATOM 2417 O O . SER A 1 312 ? -28.843 7.457 -11.949 1.00 91.19 312 SER A O 1
ATOM 2419 N N . TYR A 1 313 ? -29.304 8.840 -13.659 1.00 92.94 313 TYR A N 1
ATOM 2420 C CA . TYR A 1 313 ? -29.672 9.973 -12.807 1.00 92.94 313 TYR A CA 1
ATOM 2421 C C . TYR A 1 313 ? -30.791 9.600 -11.825 1.00 92.94 313 TYR A C 1
ATOM 2423 O O . TYR A 1 313 ? -30.725 9.900 -10.640 1.00 92.94 313 TYR A O 1
ATOM 2431 N N . GLN A 1 314 ? -31.841 8.899 -12.278 1.00 91.00 314 GLN A N 1
ATOM 2432 C CA . GLN A 1 314 ? -32.917 8.504 -11.358 1.00 91.00 314 GLN A CA 1
ATOM 2433 C C . GLN A 1 314 ? -32.432 7.530 -10.275 1.00 91.00 314 GLN A C 1
ATOM 2435 O O . GLN A 1 314 ? -32.954 7.556 -9.163 1.00 91.00 314 GLN A O 1
ATOM 2440 N N . VAL A 1 315 ? -31.449 6.676 -10.571 1.00 88.44 315 VAL A N 1
ATOM 2441 C CA . VAL A 1 315 ? -30.886 5.732 -9.594 1.00 88.44 315 VAL A CA 1
ATOM 2442 C C . VAL A 1 315 ? -30.099 6.464 -8.499 1.00 88.44 315 VAL A C 1
ATOM 2444 O O . VAL A 1 315 ? -30.278 6.136 -7.325 1.00 88.44 315 VAL A O 1
ATOM 2447 N N . TYR A 1 316 ? -29.290 7.469 -8.850 1.00 89.88 316 TYR A N 1
ATOM 2448 C CA . TYR A 1 316 ? -28.487 8.238 -7.887 1.00 89.88 316 TYR A CA 1
ATOM 2449 C C . TYR A 1 316 ? -29.273 9.332 -7.150 1.00 89.88 316 TYR A C 1
ATOM 2451 O O . TYR A 1 316 ? -29.003 9.576 -5.972 1.00 89.88 316 TYR A O 1
ATOM 2459 N N . ALA A 1 317 ? -30.296 9.921 -7.774 1.00 91.00 317 ALA A N 1
ATOM 2460 C CA . ALA A 1 317 ? -31.111 10.965 -7.155 1.00 91.00 317 ALA A CA 1
ATOM 2461 C C . ALA A 1 317 ? -32.073 10.433 -6.072 1.00 91.00 317 ALA A C 1
ATOM 2463 O O . ALA A 1 317 ? -32.385 11.129 -5.105 1.00 91.00 317 ALA A O 1
ATOM 2464 N N . MET A 1 318 ? -32.560 9.191 -6.199 1.00 86.81 318 MET A N 1
ATOM 2465 C CA . MET A 1 318 ? -33.581 8.627 -5.297 1.00 86.81 318 MET A CA 1
ATOM 2466 C C . MET A 1 318 ? -33.171 8.582 -3.809 1.00 86.81 318 MET A C 1
ATOM 2468 O O . MET A 1 318 ? -33.983 8.985 -2.969 1.00 86.81 318 MET A O 1
ATOM 2472 N N . PRO A 1 319 ? -31.948 8.152 -3.437 1.00 86.62 319 PRO A N 1
ATOM 2473 C CA . PRO A 1 319 ? -31.474 8.227 -2.054 1.00 86.62 319 PRO A CA 1
ATOM 2474 C C . PRO A 1 319 ? -31.390 9.665 -1.527 1.00 86.62 319 PRO A C 1
ATOM 2476 O O . PRO A 1 319 ? -31.750 9.924 -0.374 1.00 86.62 319 PRO A O 1
ATOM 2479 N N . VAL A 1 320 ? -30.977 10.614 -2.375 1.00 91.00 320 VAL A N 1
ATOM 2480 C CA . VAL A 1 320 ? -30.888 12.035 -2.010 1.00 91.00 320 VAL A CA 1
ATOM 2481 C C . VAL A 1 320 ? -32.280 12.617 -1.772 1.00 91.00 320 VAL A C 1
ATOM 2483 O O . VAL A 1 320 ? -32.488 13.314 -0.778 1.00 91.00 320 VAL A O 1
ATOM 2486 N N . PHE A 1 321 ? -33.259 12.277 -2.616 1.00 90.50 321 PHE A N 1
ATOM 2487 C CA . PHE A 1 321 ? -34.654 12.677 -2.430 1.00 90.50 321 PHE A CA 1
ATOM 2488 C C . PHE A 1 321 ? -35.210 12.200 -1.087 1.00 90.50 321 PHE A C 1
ATOM 2490 O O . PHE A 1 321 ? -35.722 13.017 -0.324 1.00 90.50 321 PHE A O 1
ATOM 2497 N N . ASP A 1 322 ? -35.058 10.912 -0.756 1.00 85.25 322 ASP A N 1
ATOM 2498 C CA . ASP A 1 322 ? -35.515 10.370 0.534 1.00 85.25 322 ASP A CA 1
ATOM 2499 C C . ASP A 1 322 ? -34.834 11.074 1.720 1.00 85.25 322 ASP A C 1
ATOM 2501 O O . ASP A 1 322 ? -35.479 11.367 2.729 1.00 85.25 322 ASP A O 1
ATOM 2505 N N . MET A 1 323 ? -33.542 11.398 1.608 1.00 87.44 323 MET A N 1
ATOM 2506 C CA . MET A 1 323 ? -32.817 12.121 2.653 1.00 87.44 323 MET A CA 1
ATOM 2507 C C . MET A 1 323 ? -33.341 13.553 2.844 1.00 87.44 323 MET A C 1
ATOM 2509 O O . MET A 1 323 ? -33.637 13.949 3.976 1.00 87.44 323 MET A O 1
ATOM 2513 N N . VAL A 1 324 ? -33.453 14.331 1.763 1.00 90.00 324 VAL A N 1
ATOM 2514 C CA . VAL A 1 324 ? -33.887 15.736 1.813 1.00 90.00 324 VAL A CA 1
ATOM 2515 C C . VAL A 1 324 ? -35.340 15.836 2.269 1.00 90.00 324 VAL A C 1
ATOM 2517 O O . VAL A 1 324 ? -35.644 16.649 3.141 1.00 90.00 324 VAL A O 1
ATOM 2520 N N . GLU A 1 325 ? -36.229 14.977 1.761 1.00 90.00 325 GLU A N 1
ATOM 2521 C CA . GLU A 1 325 ? -37.631 14.920 2.191 1.00 90.00 325 GLU A CA 1
ATOM 2522 C C . GLU A 1 325 ? -37.731 14.673 3.704 1.00 90.00 325 GLU A C 1
ATOM 2524 O O . GLU A 1 325 ? -38.413 15.421 4.406 1.00 90.00 325 GLU A O 1
ATOM 2529 N N . ARG A 1 326 ? -36.978 13.706 4.248 1.00 85.50 326 ARG A N 1
ATOM 2530 C CA . ARG A 1 326 ? -36.944 13.442 5.700 1.00 85.50 326 ARG A CA 1
ATOM 2531 C C . ARG A 1 326 ? -36.397 14.609 6.507 1.00 85.50 326 ARG A C 1
ATOM 2533 O O . ARG A 1 326 ? -36.888 14.863 7.608 1.00 85.50 326 ARG A O 1
ATOM 2540 N N . LEU A 1 327 ? -35.372 15.291 5.999 1.00 87.19 327 LEU A N 1
ATOM 2541 C CA . LEU A 1 327 ? -34.789 16.453 6.663 1.00 87.19 327 LEU A CA 1
ATOM 2542 C C . LEU A 1 327 ? -35.812 17.586 6.734 1.00 87.19 327 LEU A C 1
ATOM 2544 O O . LEU A 1 327 ? -36.024 18.139 7.811 1.00 87.19 327 LEU A O 1
ATOM 2548 N N . VAL A 1 328 ? -36.500 17.876 5.628 1.00 89.06 328 VAL A N 1
ATOM 2549 C CA . VAL A 1 328 ? -37.533 18.917 5.571 1.00 89.06 328 VAL A CA 1
ATOM 2550 C C . VAL A 1 328 ? -38.718 18.571 6.471 1.00 89.06 328 VAL A C 1
ATOM 2552 O O . VAL A 1 328 ? -39.157 19.420 7.247 1.00 89.06 328 VAL A O 1
ATOM 2555 N N . MET A 1 329 ? -39.176 17.316 6.460 1.00 88.44 329 MET A N 1
ATOM 2556 C CA . MET A 1 329 ? -40.226 16.843 7.367 1.00 88.44 329 MET A CA 1
ATOM 2557 C C . MET A 1 329 ? -39.839 17.031 8.836 1.00 88.44 329 MET A C 1
ATOM 2559 O O . MET A 1 329 ? -40.638 17.533 9.615 1.00 88.44 329 MET A O 1
ATOM 2563 N N . LYS A 1 330 ? -38.615 16.660 9.231 1.00 84.62 330 LYS A N 1
ATOM 2564 C CA . LYS A 1 330 ? -38.172 16.769 10.631 1.00 84.62 330 LYS A CA 1
ATOM 2565 C C . LYS A 1 330 ? -37.880 18.204 11.063 1.00 84.62 330 LYS A C 1
ATOM 2567 O O . LYS A 1 330 ? -38.148 18.556 12.205 1.00 84.62 330 LYS A O 1
ATOM 2572 N N . ARG A 1 331 ? -37.284 19.015 10.186 1.00 88.88 331 ARG A N 1
ATOM 2573 C CA . ARG A 1 331 ? -36.803 20.361 10.527 1.00 88.88 331 ARG A CA 1
ATOM 2574 C C . ARG A 1 331 ? -37.889 21.424 10.406 1.00 88.88 331 ARG A C 1
ATOM 2576 O O . ARG A 1 331 ? -37.927 22.324 11.237 1.00 88.88 331 ARG A O 1
ATOM 2583 N N . PHE A 1 332 ? -38.741 21.319 9.389 1.00 86.75 332 PHE A N 1
ATOM 2584 C CA . PHE A 1 332 ? -39.785 22.300 9.075 1.00 86.75 332 PHE A CA 1
ATOM 2585 C C . PHE A 1 332 ? -41.203 21.772 9.329 1.00 86.75 332 PHE A C 1
ATOM 2587 O O . PHE A 1 332 ? -42.169 22.472 9.048 1.00 86.75 332 PHE A O 1
ATOM 2594 N N . ASN A 1 333 ? -41.341 20.550 9.861 1.00 83.88 333 ASN A N 1
ATOM 2595 C CA . ASN A 1 333 ? -42.621 19.915 10.192 1.00 83.88 333 ASN A CA 1
ATOM 2596 C C . ASN A 1 333 ? -43.611 19.853 9.007 1.00 83.88 333 ASN A C 1
ATOM 2598 O O . ASN A 1 333 ? -44.826 19.925 9.185 1.00 83.88 333 ASN A O 1
ATOM 2602 N N . PHE A 1 334 ? -43.082 19.747 7.782 1.00 86.69 334 PHE A N 1
ATOM 2603 C CA . PHE A 1 334 ? -43.865 19.734 6.546 1.00 86.69 334 PHE A CA 1
ATOM 2604 C C . PHE A 1 334 ? -44.555 18.366 6.351 1.00 86.69 334 PHE A C 1
ATOM 2606 O O . PHE A 1 334 ? -43.897 17.334 6.523 1.00 86.69 334 PHE A O 1
ATOM 2613 N N . PRO A 1 335 ? -45.852 18.305 5.987 1.00 84.50 335 PRO A N 1
ATOM 2614 C CA . PRO A 1 335 ? -46.577 17.040 5.877 1.00 84.50 335 PRO A CA 1
ATOM 2615 C C . PRO A 1 335 ? -46.105 16.187 4.682 1.00 84.50 335 PRO A C 1
ATOM 2617 O O . PRO A 1 335 ? -45.815 16.731 3.612 1.00 84.50 335 PRO A O 1
ATOM 2620 N N . PRO A 1 336 ? -46.069 14.845 4.811 1.00 82.56 336 PRO A N 1
ATOM 2621 C CA . PRO A 1 336 ? -45.758 13.966 3.689 1.00 82.56 336 PRO A CA 1
ATOM 2622 C C . PRO A 1 336 ? -46.869 14.040 2.633 1.00 82.56 336 PRO A C 1
ATOM 2624 O O . PRO A 1 336 ? -48.054 13.980 2.956 1.00 82.56 336 PRO A O 1
ATOM 2627 N N . GLY A 1 337 ? -46.500 14.151 1.357 1.00 84.56 337 GLY A N 1
ATOM 2628 C CA . GLY A 1 337 ? -47.466 14.234 0.263 1.00 84.56 337 GLY A CA 1
ATOM 2629 C C . GLY A 1 337 ? -46.848 14.693 -1.055 1.00 84.56 337 GLY A C 1
ATOM 2630 O O . GLY A 1 337 ? -45.634 14.862 -1.167 1.00 84.56 337 GLY A O 1
ATOM 2631 N N . ILE A 1 338 ? -47.701 14.913 -2.059 1.00 85.12 338 ILE A N 1
ATOM 2632 C CA . ILE A 1 338 ? -47.286 15.334 -3.409 1.00 85.12 338 ILE A CA 1
ATOM 2633 C C . ILE A 1 338 ? -46.586 16.699 -3.371 1.00 85.12 338 ILE A C 1
ATOM 2635 O O . ILE A 1 338 ? -45.595 16.884 -4.065 1.00 85.12 338 ILE A O 1
ATOM 2639 N N . ALA A 1 339 ? -47.050 17.625 -2.526 1.00 87.38 339 ALA A N 1
ATOM 2640 C CA . ALA A 1 339 ? -46.458 18.957 -2.405 1.00 87.38 339 ALA A CA 1
ATOM 2641 C C . ALA A 1 339 ? -45.004 18.914 -1.906 1.00 87.38 339 ALA A C 1
ATOM 2643 O O . ALA A 1 339 ? -44.147 19.572 -2.488 1.00 87.38 339 ALA A O 1
ATOM 2644 N N . LEU A 1 340 ? -44.714 18.102 -0.879 1.00 88.44 340 LEU A N 1
ATOM 2645 C CA . LEU A 1 340 ? -43.348 17.917 -0.377 1.00 88.44 340 LEU A CA 1
ATOM 2646 C C . LEU A 1 340 ? -42.444 17.384 -1.488 1.00 88.44 340 LEU A C 1
ATOM 2648 O O . LEU A 1 340 ? -41.394 17.961 -1.744 1.00 88.44 340 LEU A O 1
ATOM 2652 N N . ARG A 1 341 ? -42.898 16.324 -2.170 1.00 88.69 341 ARG A N 1
ATOM 2653 C CA . ARG A 1 341 ? -42.173 15.689 -3.273 1.00 88.69 341 ARG A CA 1
ATOM 2654 C C . ARG A 1 341 ? -41.877 16.675 -4.401 1.00 88.69 341 ARG A C 1
ATOM 2656 O O . ARG A 1 341 ? -40.742 16.764 -4.852 1.00 88.69 341 ARG A O 1
ATOM 2663 N N . LEU A 1 342 ? -42.890 17.423 -4.836 1.00 91.69 342 LEU A N 1
ATOM 2664 C CA . LEU A 1 342 ? -42.761 18.366 -5.940 1.00 91.69 342 LEU A CA 1
ATOM 2665 C C . LEU A 1 342 ? -41.757 19.468 -5.589 1.00 91.69 342 LEU A C 1
ATOM 2667 O O . LEU A 1 342 ? -40.865 19.748 -6.376 1.00 91.69 342 LEU A O 1
ATOM 2671 N N . VAL A 1 343 ? -41.828 20.033 -4.382 1.00 91.88 343 VAL A N 1
ATOM 2672 C CA . VAL A 1 343 ? -40.909 21.099 -3.960 1.00 91.88 343 VAL A CA 1
ATOM 2673 C C . VAL A 1 343 ? -39.474 20.590 -3.810 1.00 91.88 343 VAL A C 1
ATOM 2675 O O . VAL A 1 343 ? -38.563 21.157 -4.412 1.00 91.88 343 VAL A O 1
ATOM 2678 N N . THR A 1 344 ? -39.242 19.532 -3.026 1.00 92.56 344 THR A N 1
ATOM 2679 C CA . THR A 1 344 ? -37.876 19.083 -2.705 1.00 92.56 344 THR A CA 1
ATOM 2680 C C . THR A 1 344 ? -37.159 18.508 -3.920 1.00 92.56 344 THR A C 1
ATOM 2682 O O . THR A 1 344 ? -35.989 18.820 -4.146 1.00 92.56 344 THR A O 1
ATOM 2685 N N . ARG A 1 345 ? -37.851 17.708 -4.739 1.00 93.75 345 ARG A N 1
ATOM 2686 C CA . ARG A 1 345 ? -37.241 17.066 -5.907 1.00 93.75 345 ARG A CA 1
ATOM 2687 C C . ARG A 1 345 ? -37.016 18.045 -7.044 1.00 93.75 345 ARG A C 1
ATOM 2689 O O . ARG A 1 345 ? -35.939 18.032 -7.630 1.00 93.75 345 ARG A O 1
ATOM 2696 N N . SER A 1 346 ? -37.965 18.944 -7.321 1.00 94.88 346 SER A N 1
ATOM 2697 C CA . SER A 1 346 ? -37.749 19.985 -8.333 1.00 94.88 346 SER A CA 1
ATOM 2698 C C . SER A 1 346 ? -36.639 20.956 -7.924 1.00 94.88 346 SER A C 1
ATOM 2700 O O . SER A 1 346 ? -35.856 21.351 -8.783 1.00 94.88 346 SER A O 1
ATOM 2702 N N . ALA A 1 347 ? -36.502 21.288 -6.635 1.00 95.00 347 ALA A N 1
ATOM 2703 C CA . ALA A 1 347 ? -35.378 22.094 -6.152 1.00 95.00 347 ALA A CA 1
ATOM 2704 C C . ALA A 1 347 ? -34.023 21.394 -6.369 1.00 95.00 347 ALA A C 1
ATOM 2706 O O . ALA A 1 347 ? -33.065 22.025 -6.812 1.00 95.00 347 ALA A O 1
ATOM 2707 N N . TYR A 1 348 ? -33.945 20.086 -6.115 1.00 95.88 348 TYR A N 1
ATOM 2708 C CA . TYR A 1 348 ? -32.735 19.299 -6.360 1.00 95.88 348 TYR A CA 1
ATOM 2709 C C . TYR A 1 348 ? -32.374 19.194 -7.851 1.00 95.88 348 TYR A C 1
ATOM 2711 O O . TYR A 1 348 ? -31.218 19.401 -8.229 1.00 95.88 348 TYR A O 1
ATOM 2719 N N . VAL A 1 349 ? -33.360 18.927 -8.717 1.00 96.44 349 VAL A N 1
ATOM 2720 C CA . VAL A 1 349 ? -33.138 18.904 -10.172 1.00 96.44 349 VAL A CA 1
ATOM 2721 C C . VAL A 1 349 ? -32.680 20.279 -10.661 1.00 96.44 349 VAL A C 1
ATOM 2723 O O . VAL A 1 349 ? -31.724 20.364 -11.425 1.00 96.44 349 VAL A O 1
ATOM 2726 N N . ALA A 1 350 ? -33.286 21.367 -10.173 1.00 96.31 350 ALA A N 1
ATOM 2727 C CA . ALA A 1 350 ? -32.857 22.725 -10.506 1.00 96.31 350 ALA A CA 1
ATOM 2728 C C . ALA A 1 350 ? -31.405 23.004 -10.077 1.00 96.31 350 ALA A C 1
ATOM 2730 O O . ALA A 1 350 ? -30.650 23.611 -10.834 1.00 96.31 350 ALA A O 1
ATOM 2731 N N . PHE A 1 351 ? -30.999 22.532 -8.896 1.00 95.31 351 PHE A N 1
ATOM 2732 C CA . PHE A 1 351 ? -29.631 22.674 -8.398 1.00 95.31 351 PHE A CA 1
ATOM 2733 C C . PHE A 1 351 ? -28.608 21.928 -9.269 1.00 95.31 351 PHE A C 1
ATOM 2735 O O . PHE A 1 351 ? -27.633 22.527 -9.726 1.00 95.31 351 PHE A O 1
ATOM 2742 N N . THR A 1 352 ? -28.838 20.640 -9.537 1.00 95.19 352 THR A N 1
ATOM 2743 C CA . THR A 1 352 ? -27.932 19.830 -10.377 1.00 95.19 352 THR A CA 1
ATOM 2744 C C . THR A 1 352 ? -27.869 20.358 -11.814 1.00 95.19 352 THR A C 1
ATOM 2746 O O . THR A 1 352 ? -26.792 20.397 -12.407 1.00 95.19 352 THR A O 1
ATOM 2749 N N . LEU A 1 353 ? -28.990 20.860 -12.346 1.00 95.06 353 LEU A N 1
ATOM 2750 C CA . LEU A 1 353 ? -29.046 21.519 -13.649 1.00 95.06 353 LEU A CA 1
ATOM 2751 C C . LEU A 1 353 ? -28.233 22.820 -13.681 1.00 95.06 353 LEU A C 1
ATOM 2753 O O . LEU A 1 353 ? -27.462 23.041 -14.613 1.00 95.06 353 LEU A O 1
ATOM 2757 N N . PHE A 1 354 ? -28.373 23.671 -12.662 1.00 94.81 354 PHE A N 1
ATOM 2758 C CA . PHE A 1 354 ? -27.597 24.906 -12.543 1.00 94.81 354 PHE A CA 1
ATOM 2759 C C . PHE A 1 354 ? -26.090 24.620 -12.511 1.00 94.81 354 PHE A C 1
ATOM 2761 O O . PHE A 1 354 ? -25.327 25.235 -13.261 1.00 94.81 354 PHE A O 1
ATOM 2768 N N . ALA A 1 355 ? -25.663 23.647 -11.703 1.00 91.88 355 ALA A N 1
ATOM 2769 C CA . ALA A 1 355 ? -24.264 23.241 -11.627 1.00 91.88 355 ALA A CA 1
ATOM 2770 C C . ALA A 1 355 ? -23.749 22.682 -12.968 1.00 91.88 355 ALA A C 1
ATOM 2772 O O . ALA A 1 355 ? -22.696 23.112 -13.437 1.00 91.88 355 ALA A O 1
ATOM 2773 N N . GLY A 1 356 ? -24.513 21.804 -13.629 1.00 89.56 356 GLY A N 1
ATOM 2774 C CA . GLY A 1 356 ? -24.140 21.234 -14.929 1.00 89.56 356 GLY A CA 1
ATOM 2775 C C . GLY A 1 356 ? -24.039 22.270 -16.056 1.00 89.56 356 GLY A C 1
ATOM 2776 O O . GLY A 1 356 ? -23.173 22.163 -16.920 1.00 89.56 356 GLY A O 1
ATOM 2777 N N . VAL A 1 357 ? -24.879 23.311 -16.044 1.00 91.88 357 VAL A N 1
ATOM 2778 C CA . VAL A 1 357 ? -24.778 24.427 -17.004 1.00 91.88 357 VAL A CA 1
ATOM 2779 C C . VAL A 1 357 ? -23.567 25.319 -16.711 1.00 91.88 357 VAL A C 1
ATOM 2781 O O . VAL A 1 357 ? -22.960 25.840 -17.646 1.00 91.88 357 VAL A O 1
ATOM 2784 N N . THR A 1 358 ? -23.215 25.492 -15.434 1.00 88.81 358 THR A N 1
ATOM 2785 C CA . THR A 1 358 ? -22.115 26.369 -15.001 1.00 88.81 358 THR A CA 1
ATOM 2786 C C . THR A 1 358 ? -20.739 25.749 -15.262 1.00 88.81 358 THR A C 1
ATOM 2788 O O . THR A 1 358 ? -19.823 26.462 -15.663 1.00 88.81 358 THR A O 1
ATOM 2791 N N . PHE A 1 359 ? -20.596 24.429 -15.095 1.00 84.81 359 PHE A N 1
ATOM 2792 C CA . PHE A 1 359 ? -19.320 23.713 -15.227 1.00 84.81 359 PHE A CA 1
ATOM 2793 C C . PHE A 1 359 ? -19.394 22.575 -16.269 1.00 84.81 359 PHE A C 1
ATOM 2795 O O . PHE A 1 359 ? -19.465 21.409 -15.899 1.00 84.81 359 PHE A O 1
ATOM 2802 N N . PRO A 1 360 ? -19.373 22.854 -17.585 1.00 78.31 360 PRO A N 1
ATOM 2803 C CA . PRO A 1 360 ? -19.590 21.839 -18.625 1.00 78.31 360 PRO A CA 1
ATOM 2804 C C . PRO A 1 360 ? -18.325 21.037 -19.029 1.00 78.31 360 PRO A C 1
ATOM 2806 O O . PRO A 1 360 ? -18.241 20.556 -20.165 1.00 78.31 360 PRO A O 1
ATOM 2809 N N . PHE A 1 361 ? -17.337 20.893 -18.138 1.00 78.69 361 PHE A N 1
ATOM 2810 C CA . PHE A 1 361 ? -16.065 20.198 -18.403 1.00 78.69 361 PHE A CA 1
ATOM 2811 C C . PHE A 1 361 ? -16.173 18.717 -18.020 1.00 78.69 361 PHE A C 1
ATOM 2813 O O . PHE A 1 361 ? -16.294 18.388 -16.848 1.00 78.69 361 PHE A O 1
ATOM 2820 N N . PHE A 1 362 ? -16.175 17.807 -18.996 1.00 69.62 362 PHE A N 1
ATOM 2821 C CA . PHE A 1 362 ? -16.524 16.402 -18.748 1.00 69.62 362 PHE A CA 1
ATOM 2822 C C . PHE A 1 362 ? -15.389 15.623 -18.065 1.00 69.62 362 PHE A C 1
ATOM 2824 O O . PHE A 1 362 ? -15.607 15.132 -16.962 1.00 69.62 362 PHE A O 1
ATOM 2831 N N . GLY A 1 363 ? -14.184 15.580 -18.648 1.00 70.69 363 GLY A N 1
ATOM 2832 C CA . GLY A 1 363 ? -13.035 14.874 -18.052 1.00 70.69 363 GLY A CA 1
ATOM 2833 C C . GLY A 1 363 ? -12.622 15.407 -16.672 1.00 70.69 363 GLY A C 1
ATOM 2834 O O . GLY A 1 363 ? -12.394 14.634 -15.743 1.00 70.69 363 GLY A O 1
ATOM 2835 N N . ASP A 1 364 ? -12.611 16.730 -16.485 1.00 81.69 364 ASP A N 1
ATOM 2836 C CA . ASP A 1 364 ? -12.209 17.341 -15.206 1.00 81.69 364 ASP A CA 1
ATOM 2837 C C . ASP A 1 364 ? -13.231 17.075 -14.079 1.00 81.69 364 ASP A C 1
ATOM 2839 O O . ASP A 1 364 ? -12.854 16.842 -12.929 1.00 81.69 364 ASP A O 1
ATOM 2843 N N . LEU A 1 365 ? -14.538 17.058 -14.389 1.00 80.00 365 LEU A N 1
ATOM 2844 C CA . LEU A 1 365 ? -15.569 16.695 -13.406 1.00 80.00 365 LEU A CA 1
ATOM 2845 C C . LEU A 1 365 ? -15.470 15.221 -12.995 1.00 80.00 365 LEU A C 1
ATOM 2847 O O . LEU A 1 365 ? -15.647 14.901 -11.817 1.00 80.00 365 LEU A O 1
ATOM 2851 N N . LEU A 1 366 ? -15.195 14.333 -13.958 1.00 80.75 366 LEU A N 1
ATOM 2852 C CA . LEU A 1 366 ? -15.015 12.903 -13.710 1.00 80.75 366 LEU A CA 1
ATOM 2853 C C . LEU A 1 366 ? -13.815 12.655 -12.793 1.00 80.75 366 LEU A C 1
ATOM 2855 O O . LEU A 1 366 ? -13.960 11.958 -11.789 1.00 80.75 366 LEU A O 1
ATOM 2859 N N . GLY A 1 367 ? -12.663 13.267 -13.082 1.00 84.19 367 GLY A N 1
ATOM 2860 C CA . GLY A 1 367 ? -11.472 13.116 -12.251 1.00 84.19 367 GLY A CA 1
ATOM 2861 C C . GLY A 1 367 ? -11.632 13.707 -10.848 1.00 84.19 367 GLY A C 1
ATOM 2862 O O . GLY A 1 367 ? -11.291 13.044 -9.866 1.00 84.19 367 GLY A O 1
ATOM 2863 N N . PHE A 1 368 ? -12.240 14.892 -10.718 1.00 86.88 368 PHE A N 1
ATOM 2864 C CA . PHE A 1 368 ? -12.488 15.531 -9.419 1.00 86.88 368 PHE A CA 1
ATOM 2865 C C . PHE A 1 368 ? -13.404 14.698 -8.509 1.00 86.88 368 PHE A C 1
ATOM 2867 O O . PHE A 1 368 ? -13.030 14.361 -7.379 1.00 86.88 368 PHE A O 1
ATOM 2874 N N . PHE A 1 369 ? -14.602 14.335 -8.984 1.00 86.62 369 PHE A N 1
ATOM 2875 C CA . PHE A 1 369 ? -15.523 13.518 -8.186 1.00 86.62 369 PHE A CA 1
ATOM 2876 C C . PHE A 1 369 ? -14.980 12.101 -7.983 1.00 86.62 369 PHE A C 1
ATOM 2878 O O . PHE A 1 369 ? -15.165 11.522 -6.909 1.00 86.62 369 PHE A O 1
ATOM 2885 N N . GLY A 1 370 ? -14.273 11.574 -8.984 1.00 83.00 370 GLY A N 1
ATOM 2886 C CA . GLY A 1 370 ? -13.547 10.310 -8.953 1.00 83.00 370 GLY A CA 1
ATOM 2887 C C . GLY A 1 370 ? -12.567 10.202 -7.787 1.00 83.00 370 GLY A C 1
ATOM 2888 O O . GLY A 1 370 ? -12.669 9.294 -6.962 1.00 83.00 370 GLY A O 1
ATOM 2889 N N . GLY A 1 371 ? -11.648 11.161 -7.676 1.00 85.88 371 GLY A N 1
ATOM 2890 C CA . GLY A 1 371 ? -10.649 11.181 -6.610 1.00 85.88 371 GLY A CA 1
ATOM 2891 C C . GLY A 1 371 ? -11.240 11.475 -5.228 1.00 85.88 371 GLY A C 1
ATOM 2892 O O . GLY A 1 371 ? -10.935 10.777 -4.264 1.00 85.88 371 GLY A O 1
ATOM 2893 N N . PHE A 1 372 ? -12.106 12.486 -5.110 1.00 86.19 372 PHE A N 1
ATOM 2894 C CA . PHE A 1 372 ? -12.564 12.969 -3.799 1.00 86.19 372 PHE A CA 1
ATOM 2895 C C . PHE A 1 372 ? -13.757 12.190 -3.224 1.00 86.19 372 PHE A C 1
ATOM 2897 O O . PHE A 1 372 ? -13.858 12.005 -2.012 1.00 86.19 372 PHE A O 1
ATOM 2904 N N . GLY A 1 373 ? -14.679 11.737 -4.075 1.00 85.69 373 GLY A N 1
ATOM 2905 C CA . GLY A 1 373 ? -15.881 11.008 -3.665 1.00 85.69 373 GLY A CA 1
ATOM 2906 C C . GLY A 1 373 ? -15.752 9.498 -3.850 1.00 85.69 373 GLY A C 1
ATOM 2907 O O . GLY A 1 373 ? -15.980 8.728 -2.911 1.00 85.69 373 GLY A O 1
ATOM 2908 N N . PHE A 1 374 ? -15.386 9.058 -5.056 1.00 85.31 374 PHE A N 1
ATOM 2909 C CA . PHE A 1 374 ? -15.430 7.638 -5.421 1.00 85.31 374 PHE A CA 1
ATOM 2910 C C . PHE A 1 374 ? -14.318 6.809 -4.803 1.00 85.31 374 PHE A C 1
ATOM 2912 O O . PHE A 1 374 ? -14.605 5.723 -4.297 1.00 85.31 374 PHE A O 1
ATOM 2919 N N . ALA A 1 375 ? -13.082 7.311 -4.781 1.00 88.19 375 ALA A N 1
ATOM 2920 C CA . ALA A 1 375 ? -11.981 6.577 -4.168 1.00 88.19 375 ALA A CA 1
ATOM 2921 C C . ALA A 1 375 ? -12.275 6.239 -2.681 1.00 88.19 375 ALA A C 1
ATOM 2923 O O . ALA A 1 375 ? -12.274 5.055 -2.322 1.00 88.19 375 ALA A O 1
ATOM 2924 N N . PRO A 1 376 ? -12.687 7.200 -1.826 1.00 89.94 376 PRO A N 1
ATOM 2925 C CA . PRO A 1 376 ? -13.116 6.910 -0.455 1.00 89.94 376 PRO A CA 1
ATOM 2926 C C . PRO A 1 376 ? -14.293 5.944 -0.334 1.00 89.94 376 PRO A C 1
ATOM 2928 O O . PRO A 1 376 ? -14.209 4.977 0.422 1.00 89.94 376 PRO A O 1
ATOM 2931 N N . THR A 1 377 ? -15.374 6.160 -1.084 1.00 90.19 377 THR A N 1
ATOM 2932 C CA . THR A 1 377 ? -16.611 5.368 -0.945 1.00 90.19 377 THR A CA 1
ATOM 2933 C C . THR A 1 377 ? -16.521 3.963 -1.533 1.00 90.19 377 THR A C 1
ATOM 2935 O O . THR A 1 377 ? -17.221 3.068 -1.065 1.00 90.19 377 THR A O 1
ATOM 2938 N N . SER A 1 378 ? -15.670 3.748 -2.537 1.00 89.56 378 SER A N 1
ATOM 2939 C CA . SER A 1 378 ? -15.637 2.494 -3.303 1.00 89.56 378 SER A CA 1
ATOM 2940 C C . SER A 1 378 ? -14.411 1.636 -2.991 1.00 89.56 378 SER A C 1
ATOM 2942 O O . SER A 1 378 ? -14.505 0.410 -3.043 1.00 89.56 378 SER A O 1
ATOM 2944 N N . TYR A 1 379 ? -13.282 2.240 -2.603 1.00 89.56 379 TYR A N 1
ATOM 2945 C CA . TYR A 1 379 ? -12.031 1.519 -2.330 1.00 89.56 379 TYR A CA 1
ATOM 2946 C C . TYR A 1 379 ? -11.742 1.421 -0.831 1.00 89.56 379 TYR A C 1
ATOM 2948 O O . TYR A 1 379 ? -11.471 0.333 -0.319 1.00 89.56 379 TYR A O 1
ATOM 2956 N N . PHE A 1 380 ? -11.827 2.543 -0.112 1.00 89.38 380 PHE A N 1
ATOM 2957 C CA . PHE A 1 380 ? -11.310 2.629 1.256 1.00 89.38 380 PHE A CA 1
ATOM 2958 C C . PHE A 1 380 ? -12.364 2.301 2.322 1.00 89.38 380 PHE A C 1
ATOM 2960 O O . PHE A 1 380 ? -12.171 1.389 3.128 1.00 89.38 380 PHE A O 1
ATOM 2967 N N . LEU A 1 381 ? -13.506 2.994 2.328 1.00 91.50 381 LEU A N 1
ATOM 2968 C CA . LEU A 1 381 ? -14.520 2.853 3.376 1.00 91.50 381 LEU A CA 1
ATOM 2969 C C . LEU A 1 381 ? -15.083 1.431 3.524 1.00 91.50 381 LEU A C 1
ATOM 2971 O O . LEU A 1 381 ? -15.203 0.986 4.669 1.00 91.50 381 LEU A O 1
ATOM 2975 N N . PRO A 1 382 ? -15.418 0.685 2.450 1.00 90.94 382 PRO A N 1
ATOM 2976 C CA . PRO A 1 382 ? -15.894 -0.690 2.596 1.00 90.94 382 PRO A CA 1
ATOM 2977 C C . PRO A 1 382 ? -14.869 -1.590 3.292 1.00 90.94 382 PRO A C 1
ATOM 2979 O O . PRO A 1 382 ? -15.241 -2.347 4.190 1.00 90.94 382 PRO A O 1
ATOM 2982 N N . CYS A 1 383 ? -13.583 -1.445 2.945 1.00 84.88 383 CYS A N 1
ATOM 2983 C CA . CYS A 1 383 ? -12.486 -2.186 3.564 1.00 84.88 383 CYS A CA 1
ATOM 2984 C C . CYS A 1 383 ? -12.374 -1.863 5.056 1.00 84.88 383 CYS A C 1
ATOM 2986 O O . CYS A 1 383 ? -12.344 -2.773 5.885 1.00 84.88 383 CYS A O 1
ATOM 2988 N N . VAL A 1 384 ? -12.375 -0.575 5.409 1.00 85.94 384 VAL A N 1
ATOM 2989 C CA . VAL A 1 384 ? -12.282 -0.129 6.806 1.00 85.94 384 VAL A CA 1
ATOM 2990 C C . VAL A 1 384 ? -13.477 -0.635 7.623 1.00 85.94 384 VAL A C 1
ATOM 2992 O O . VAL A 1 384 ? -13.297 -1.219 8.692 1.00 85.94 384 VAL A O 1
ATOM 2995 N N . MET A 1 385 ? -14.704 -0.496 7.108 1.00 87.88 385 MET A N 1
ATOM 2996 C CA . MET A 1 385 ? -15.906 -1.003 7.782 1.00 87.88 385 MET A CA 1
ATOM 2997 C C . MET A 1 385 ? -15.892 -2.529 7.921 1.00 87.88 385 MET A C 1
ATOM 2999 O O . MET A 1 385 ? -16.300 -3.055 8.958 1.00 87.88 385 MET A O 1
ATOM 3003 N N . TRP A 1 386 ? -15.410 -3.251 6.904 1.00 82.12 386 TRP A N 1
ATOM 3004 C CA . TRP A 1 386 ? -15.273 -4.706 6.941 1.00 82.12 386 TRP A CA 1
ATOM 3005 C C . TRP A 1 386 ? -14.349 -5.158 8.072 1.00 82.12 386 TRP A C 1
ATOM 3007 O O . TRP A 1 386 ? -14.715 -6.058 8.833 1.00 82.12 386 TRP A O 1
ATOM 3017 N N . LEU A 1 387 ? -13.188 -4.516 8.216 1.00 72.25 387 LEU A N 1
ATOM 3018 C CA . LEU A 1 387 ? -12.227 -4.824 9.274 1.00 72.25 387 LEU A CA 1
ATOM 3019 C C . LEU A 1 387 ? -12.811 -4.576 10.667 1.00 72.25 387 LEU A C 1
ATOM 3021 O O . LEU A 1 387 ? -12.725 -5.452 11.529 1.00 72.25 387 LEU A O 1
ATOM 3025 N N . ILE A 1 388 ? -13.459 -3.425 10.865 1.00 79.69 388 ILE A N 1
ATOM 3026 C CA . ILE A 1 388 ? -14.049 -3.052 12.156 1.00 79.69 388 ILE A CA 1
ATOM 3027 C C . ILE A 1 388 ? -15.175 -4.018 12.552 1.00 79.69 388 ILE A C 1
ATOM 3029 O O . ILE A 1 388 ? -15.221 -4.490 13.690 1.00 79.69 388 ILE A O 1
ATOM 3033 N N . ILE A 1 389 ? -16.079 -4.327 11.615 1.00 78.50 389 ILE A N 1
ATOM 3034 C CA . ILE A 1 389 ? -17.306 -5.083 11.901 1.00 78.50 389 ILE A CA 1
ATOM 3035 C C . ILE A 1 389 ? -17.051 -6.589 11.941 1.00 78.50 389 ILE A C 1
ATOM 3037 O O . ILE A 1 389 ? -17.520 -7.272 12.851 1.00 78.50 389 ILE A O 1
ATOM 3041 N N . LYS A 1 390 ? -16.384 -7.147 10.925 1.00 69.44 390 LYS A N 1
ATOM 3042 C CA . LYS A 1 390 ? -16.315 -8.605 10.757 1.00 69.44 390 LYS A CA 1
ATOM 3043 C C . LYS A 1 390 ? -15.169 -9.252 11.499 1.00 69.44 390 LYS A C 1
ATOM 3045 O O . LYS A 1 390 ? -15.252 -10.463 11.692 1.00 69.44 390 LYS A O 1
ATOM 3050 N N . LYS A 1 391 ? -14.144 -8.482 11.893 1.00 63.75 391 LYS A N 1
ATOM 3051 C CA . LYS A 1 391 ? -12.947 -8.983 12.588 1.00 63.75 391 LYS A CA 1
ATOM 3052 C C . LYS A 1 391 ? -12.533 -10.371 12.053 1.00 63.75 391 LYS A C 1
ATOM 3054 O O . LYS A 1 391 ? -12.515 -11.335 12.822 1.00 63.75 391 LYS A O 1
ATOM 3059 N N . PRO A 1 392 ? -12.373 -10.527 10.719 1.00 44.50 392 PRO A N 1
ATOM 3060 C CA . PRO A 1 392 ? -12.270 -11.843 10.097 1.00 44.50 392 PRO A CA 1
ATOM 3061 C C . PRO A 1 392 ? -11.095 -12.636 10.683 1.00 44.50 392 PRO A C 1
ATOM 3063 O O . PRO A 1 392 ? -10.067 -12.062 11.040 1.00 44.50 392 PRO A O 1
ATOM 3066 N N . LYS A 1 393 ? -11.254 -13.963 10.782 1.00 37.97 393 LYS A N 1
ATOM 3067 C CA . LYS A 1 393 ? -10.190 -14.863 11.252 1.00 37.97 393 LYS A CA 1
ATOM 3068 C C . LYS A 1 393 ? -8.927 -14.676 10.396 1.00 37.97 393 LYS A C 1
ATOM 3070 O O . LYS A 1 393 ? -9.025 -14.556 9.173 1.00 37.97 393 LYS A O 1
ATOM 3075 N N . ARG A 1 394 ? -7.766 -14.652 11.060 1.00 36.75 394 ARG A N 1
ATOM 3076 C CA . ARG A 1 394 ? -6.430 -14.525 10.452 1.00 36.75 394 ARG A CA 1
ATOM 3077 C C . ARG A 1 394 ? -6.256 -15.567 9.326 1.00 36.75 394 ARG A C 1
ATOM 3079 O O . ARG A 1 394 ? -6.723 -16.694 9.487 1.00 36.75 394 ARG A O 1
ATOM 3086 N N . PHE A 1 395 ? -5.624 -15.172 8.213 1.00 42.78 395 PHE A N 1
ATOM 3087 C CA . PHE A 1 395 ? -5.279 -16.008 7.037 1.00 42.78 395 PHE A CA 1
ATOM 3088 C C . PHE A 1 395 ? -6.382 -16.347 6.000 1.00 42.78 395 PHE A C 1
ATOM 3090 O O . PHE A 1 395 ? -6.261 -17.314 5.251 1.00 42.78 395 PHE A O 1
ATOM 3097 N N . SER A 1 396 ? -7.449 -15.550 5.869 1.00 37.41 396 SER A N 1
ATOM 3098 C CA . SER A 1 396 ? -8.326 -15.599 4.674 1.00 37.41 396 SER A CA 1
ATOM 3099 C C . SER A 1 396 ? -7.749 -14.753 3.527 1.00 37.41 396 SER A C 1
ATOM 3101 O O . SER A 1 396 ? -7.090 -13.757 3.792 1.00 37.41 396 SER A O 1
ATOM 3103 N N . THR A 1 397 ? -8.079 -15.024 2.258 1.00 39.22 397 THR A N 1
ATOM 3104 C CA . THR A 1 397 ? -7.779 -14.125 1.112 1.00 39.22 397 THR A CA 1
ATOM 3105 C C . THR A 1 397 ? -8.122 -12.646 1.360 1.00 39.22 397 THR A C 1
ATOM 3107 O O . THR A 1 397 ? -7.510 -11.760 0.780 1.00 39.22 397 THR A O 1
ATOM 3110 N N . LYS A 1 398 ? -9.077 -12.356 2.255 1.00 41.03 398 LYS A N 1
ATOM 3111 C CA . LYS A 1 398 ? -9.501 -10.992 2.634 1.00 41.03 398 LYS A CA 1
ATOM 3112 C C . LYS A 1 398 ? -8.637 -10.330 3.713 1.00 41.03 398 LYS A C 1
ATOM 3114 O O . LYS A 1 398 ? -8.795 -9.139 3.950 1.00 41.03 398 LYS A O 1
ATOM 3119 N N . TRP A 1 399 ? -7.775 -11.102 4.366 1.00 37.84 399 TRP A N 1
ATOM 3120 C CA . TRP A 1 399 ? -6.777 -10.663 5.341 1.00 37.84 399 TRP A CA 1
ATOM 3121 C C . TRP A 1 399 ? -5.531 -10.097 4.636 1.00 37.84 399 TRP A C 1
ATOM 3123 O O . TRP A 1 399 ? -5.026 -9.066 5.055 1.00 37.84 399 TRP A O 1
ATOM 3133 N N . PHE A 1 400 ? -5.127 -10.669 3.493 1.00 38.41 400 PHE A N 1
ATOM 3134 C CA . PHE A 1 400 ? -3.940 -10.242 2.727 1.00 38.41 400 PHE A CA 1
ATOM 3135 C C . PHE A 1 400 ? -3.981 -8.797 2.203 1.00 38.41 400 PHE A C 1
ATOM 3137 O O . PHE A 1 400 ? -2.937 -8.207 1.969 1.00 38.41 400 PHE A O 1
ATOM 3144 N N . ILE A 1 401 ? -5.166 -8.199 2.048 1.00 45.03 401 ILE A N 1
ATOM 3145 C CA . ILE A 1 401 ? -5.302 -6.808 1.573 1.00 45.03 401 ILE A CA 1
ATOM 3146 C C . ILE A 1 401 ? -4.978 -5.791 2.690 1.00 45.03 401 ILE A C 1
ATOM 3148 O O . ILE A 1 401 ? -4.969 -4.591 2.453 1.00 45.03 401 ILE A O 1
ATOM 3152 N N . ASN A 1 402 ? -4.713 -6.238 3.922 1.00 39.31 402 ASN A N 1
ATOM 3153 C CA . ASN A 1 402 ? -4.514 -5.351 5.063 1.00 39.31 402 ASN A CA 1
ATOM 3154 C C . ASN A 1 402 ? -3.578 -5.984 6.123 1.00 39.31 402 ASN A C 1
ATOM 3156 O O . ASN A 1 402 ? -4.094 -6.580 7.068 1.00 39.31 402 ASN A O 1
ATOM 3160 N N . TRP A 1 403 ? -2.245 -5.802 6.008 1.00 40.72 403 TRP A N 1
ATOM 3161 C CA . TRP A 1 403 ? -1.355 -5.144 7.012 1.00 40.72 403 TRP A CA 1
ATOM 3162 C C . TRP A 1 403 ? 0.167 -5.424 6.870 1.00 40.72 403 TRP A C 1
ATOM 3164 O O . TRP A 1 403 ? 0.569 -6.489 6.420 1.00 40.72 403 TRP A O 1
ATOM 3174 N N . SER A 1 404 ? 0.942 -4.419 7.330 1.00 47.97 404 SER A N 1
ATOM 3175 C CA . SER A 1 404 ? 2.399 -4.282 7.587 1.00 47.97 404 SER A CA 1
ATOM 3176 C C . SER A 1 404 ? 3.368 -4.936 6.591 1.00 47.97 404 SER A C 1
ATOM 3178 O O . SER A 1 404 ? 3.913 -6.006 6.876 1.00 47.97 404 SER A O 1
ATOM 3180 N N . PRO A 1 405 ? 3.626 -4.270 5.456 1.00 62.97 405 PRO A N 1
ATOM 3181 C CA . PRO A 1 405 ? 4.676 -4.679 4.542 1.00 62.97 405 PRO A CA 1
ATOM 3182 C C . PRO A 1 405 ? 6.063 -4.490 5.178 1.00 62.97 405 PRO A C 1
ATOM 3184 O O . PRO A 1 405 ? 6.346 -3.419 5.713 1.00 62.97 405 PRO A O 1
ATOM 3187 N N . ILE A 1 406 ? 6.929 -5.501 5.097 1.00 67.31 406 ILE A N 1
ATOM 3188 C CA . ILE A 1 406 ? 8.378 -5.281 5.143 1.00 67.31 406 ILE A CA 1
ATOM 3189 C C . ILE A 1 406 ? 8.740 -4.593 3.831 1.00 67.31 406 ILE A C 1
ATOM 3191 O O . ILE A 1 406 ? 8.476 -5.158 2.768 1.00 67.31 406 ILE A O 1
ATOM 3195 N N . ILE A 1 407 ? 9.304 -3.393 3.905 1.00 77.81 407 ILE A N 1
ATOM 3196 C CA . ILE A 1 407 ? 9.768 -2.631 2.741 1.00 77.81 407 ILE A CA 1
ATOM 3197 C C . ILE A 1 407 ? 11.277 -2.418 2.829 1.00 77.81 407 ILE A C 1
ATOM 3199 O O . ILE A 1 407 ? 11.830 -2.357 3.930 1.00 77.81 407 ILE A O 1
ATOM 3203 N N . SER A 1 408 ? 11.940 -2.281 1.682 1.00 82.31 408 SER A N 1
ATOM 3204 C CA . SER A 1 408 ? 13.335 -1.845 1.665 1.00 82.31 408 SER A CA 1
ATOM 3205 C C . SER A 1 408 ? 13.436 -0.352 1.995 1.00 82.31 408 SER A C 1
ATOM 3207 O O . SER A 1 408 ? 12.678 0.468 1.470 1.00 82.31 408 SER A O 1
ATOM 3209 N N . GLY A 1 409 ? 14.397 0.011 2.844 1.00 76.81 409 GLY A N 1
ATOM 3210 C CA . GLY A 1 409 ? 14.763 1.394 3.138 1.00 76.81 409 GLY A CA 1
ATOM 3211 C C . GLY A 1 409 ? 15.563 2.080 2.025 1.00 76.81 409 GLY A C 1
ATOM 3212 O O . GLY A 1 409 ? 15.861 3.268 2.150 1.00 76.81 409 GLY A O 1
ATOM 3213 N N . ALA A 1 410 ? 15.876 1.385 0.924 1.00 79.19 410 ALA A N 1
ATOM 3214 C CA . ALA A 1 410 ? 16.748 1.894 -0.137 1.00 79.19 410 ALA A CA 1
ATOM 3215 C C . ALA A 1 410 ? 16.253 3.210 -0.755 1.00 79.19 410 ALA A C 1
ATOM 3217 O O . ALA A 1 410 ? 17.037 4.137 -0.952 1.00 79.19 410 ALA A O 1
ATOM 3218 N N . SER A 1 411 ? 14.940 3.346 -0.969 1.00 72.31 411 SER A N 1
ATOM 3219 C CA . SER A 1 411 ? 14.321 4.587 -1.468 1.00 72.31 411 SER A CA 1
ATOM 3220 C C . SER A 1 411 ? 14.450 5.778 -0.507 1.00 72.31 411 SER A C 1
ATOM 3222 O O . SER A 1 411 ? 14.295 6.926 -0.919 1.00 72.31 411 SER A O 1
ATOM 3224 N N . GLN A 1 412 ? 14.746 5.513 0.766 1.00 69.19 412 GLN A N 1
ATOM 3225 C CA . GLN A 1 412 ? 14.965 6.501 1.825 1.00 69.19 412 GLN A CA 1
ATOM 3226 C C . GLN A 1 412 ? 16.461 6.681 2.139 1.00 69.19 412 GLN A C 1
ATOM 3228 O O . GLN A 1 412 ? 16.806 7.398 3.074 1.00 69.19 412 GLN A O 1
ATOM 3233 N N . GLY A 1 413 ? 17.351 6.055 1.359 1.00 73.31 413 GLY A N 1
ATOM 3234 C CA . GLY A 1 413 ? 18.801 6.115 1.549 1.00 73.31 413 GLY A CA 1
ATOM 3235 C C . GLY A 1 413 ? 19.336 5.193 2.647 1.00 73.31 413 GLY A C 1
ATOM 3236 O O . GLY A 1 413 ? 20.475 5.370 3.070 1.00 73.31 413 GLY A O 1
ATOM 3237 N N . SER A 1 414 ? 18.543 4.221 3.110 1.00 81.50 414 SER A N 1
ATOM 3238 C CA . SER A 1 414 ? 18.948 3.238 4.121 1.00 81.50 414 SER A CA 1
ATOM 3239 C C . SER A 1 414 ? 19.219 1.864 3.500 1.00 81.50 414 SER A C 1
ATOM 3241 O O . SER A 1 414 ? 18.525 1.437 2.579 1.00 81.50 414 SER A O 1
ATOM 3243 N N . GLY A 1 415 ? 20.227 1.157 4.018 1.00 83.25 415 GLY A N 1
ATOM 3244 C CA . GLY A 1 415 ? 20.507 -0.243 3.674 1.00 83.25 415 GLY A CA 1
ATOM 3245 C C . GLY A 1 415 ? 19.631 -1.258 4.418 1.00 83.25 415 GLY A C 1
ATOM 3246 O O . GLY A 1 415 ? 19.772 -2.460 4.189 1.00 83.25 415 GLY A O 1
ATOM 3247 N N . GLU A 1 416 ? 18.742 -0.783 5.291 1.00 88.94 416 GLU A N 1
ATOM 3248 C CA . GLU A 1 416 ? 17.962 -1.606 6.213 1.00 88.94 416 GLU A CA 1
ATOM 3249 C C . GLU A 1 416 ? 16.535 -1.879 5.723 1.00 88.94 416 GLU A C 1
ATOM 3251 O O . GLU A 1 416 ? 16.022 -1.237 4.801 1.00 88.94 416 GLU A O 1
ATOM 3256 N N . TYR A 1 417 ? 15.873 -2.848 6.357 1.00 91.12 417 TYR A N 1
ATOM 3257 C CA . TYR A 1 417 ? 14.476 -3.188 6.085 1.00 91.12 417 TYR A CA 1
ATOM 3258 C C . TYR A 1 417 ? 13.564 -2.690 7.196 1.00 91.12 417 TYR A C 1
ATOM 3260 O O . TYR A 1 417 ? 13.818 -2.904 8.382 1.00 91.12 417 TYR A O 1
ATOM 3268 N N . PHE A 1 418 ? 12.464 -2.054 6.799 1.00 90.12 418 PHE A N 1
ATOM 3269 C CA . PHE A 1 418 ? 11.529 -1.431 7.727 1.00 90.12 418 PHE A CA 1
ATOM 3270 C C . PHE A 1 418 ? 10.234 -2.224 7.825 1.00 90.12 418 PHE A C 1
ATOM 3272 O O . PHE A 1 418 ? 9.728 -2.746 6.832 1.00 90.12 418 PHE A O 1
ATOM 3279 N N . SER A 1 419 ? 9.646 -2.235 9.018 1.00 89.38 419 SER A N 1
ATOM 3280 C CA . SER A 1 419 ? 8.283 -2.697 9.260 1.00 89.38 419 SER A CA 1
ATOM 3281 C C . SER A 1 419 ? 7.454 -1.593 9.900 1.00 89.38 419 SER A C 1
ATOM 3283 O O . SER A 1 419 ? 7.959 -0.782 10.678 1.00 89.38 419 SER A O 1
ATOM 3285 N N . ARG A 1 420 ? 6.158 -1.555 9.579 1.00 87.62 420 ARG A N 1
ATOM 3286 C CA . ARG A 1 420 ? 5.235 -0.594 10.183 1.00 87.62 420 ARG A CA 1
ATOM 3287 C C . ARG A 1 420 ? 4.732 -1.111 11.531 1.00 87.62 420 ARG A C 1
ATOM 3289 O O . ARG A 1 420 ? 4.027 -2.119 11.589 1.00 87.62 420 ARG A O 1
ATOM 3296 N N . VAL A 1 421 ? 5.057 -0.383 12.594 1.00 91.19 421 VAL A N 1
ATOM 3297 C CA . VAL A 1 421 ? 4.744 -0.726 13.983 1.00 91.19 421 VAL A CA 1
ATOM 3298 C C . VAL A 1 421 ? 3.965 0.419 14.627 1.00 91.19 421 VAL A C 1
ATOM 3300 O O . VAL A 1 421 ? 4.341 1.581 14.521 1.00 91.19 421 VAL A O 1
ATOM 3303 N N . GLY A 1 422 ? 2.846 0.118 15.281 1.00 93.44 422 GLY A N 1
ATOM 3304 C CA . GLY A 1 422 ? 2.091 1.101 16.055 1.00 93.44 422 GLY A CA 1
ATOM 3305 C C . GLY A 1 422 ? 2.629 1.221 17.478 1.00 93.44 422 GLY A C 1
ATOM 3306 O O . GLY A 1 422 ? 2.696 0.214 18.173 1.00 93.44 422 GLY A O 1
ATOM 3307 N N . ILE A 1 423 ? 2.942 2.431 17.927 1.00 95.81 423 ILE A N 1
ATOM 3308 C CA . ILE A 1 423 ? 3.447 2.723 19.272 1.00 95.81 423 ILE A CA 1
ATOM 3309 C C . ILE A 1 423 ? 2.410 3.553 20.028 1.00 95.81 423 ILE A C 1
ATOM 3311 O O . ILE A 1 423 ? 1.889 4.540 19.506 1.00 95.81 423 ILE A O 1
ATOM 3315 N N . GLY A 1 424 ? 2.091 3.148 21.254 1.00 94.69 424 GLY A N 1
ATOM 3316 C CA . GLY A 1 424 ? 1.216 3.908 22.141 1.00 94.69 424 GLY A CA 1
ATOM 3317 C C . GLY A 1 424 ? -0.275 3.600 22.036 1.00 94.69 424 GLY A C 1
ATOM 3318 O O . GLY A 1 424 ? -0.732 2.727 21.290 1.00 94.69 424 GLY A O 1
ATOM 3319 N N . LYS A 1 425 ? -1.062 4.339 22.828 1.00 93.38 425 LYS A N 1
ATOM 3320 C CA . LYS A 1 425 ? -2.528 4.250 22.855 1.00 93.38 425 LYS A CA 1
ATOM 3321 C C . LYS A 1 425 ? -3.171 5.646 22.857 1.00 93.38 425 LYS A C 1
ATOM 3323 O O . LYS A 1 425 ? -3.169 6.297 23.903 1.00 93.38 425 LYS A O 1
ATOM 3328 N N . PRO A 1 426 ? -3.812 6.072 21.748 1.00 92.62 426 PRO A N 1
ATOM 3329 C CA . PRO A 1 426 ? -4.007 5.332 20.492 1.00 92.62 426 PRO A CA 1
ATOM 3330 C C . PRO A 1 426 ? -2.684 5.067 19.741 1.00 92.62 426 PRO A C 1
ATOM 3332 O O . PRO A 1 426 ? -1.749 5.843 19.902 1.00 92.62 426 PRO A O 1
ATOM 3335 N N . PRO A 1 427 ? -2.599 3.997 18.926 1.00 90.06 427 PRO A N 1
ATOM 3336 C CA . PRO A 1 427 ? -1.355 3.628 18.256 1.00 90.06 427 PRO A CA 1
ATOM 3337 C C . PRO A 1 427 ? -0.976 4.642 17.174 1.00 90.06 427 PRO A C 1
ATOM 3339 O O . PRO A 1 427 ? -1.740 4.865 16.230 1.00 90.06 427 PRO A O 1
ATOM 3342 N N . ILE A 1 428 ? 0.227 5.199 17.287 1.00 91.44 428 ILE A N 1
ATOM 3343 C CA . ILE A 1 428 ? 0.875 6.029 16.273 1.00 91.44 428 ILE A CA 1
ATOM 3344 C C . ILE A 1 428 ? 1.793 5.129 15.457 1.00 91.44 428 ILE A C 1
ATOM 3346 O O . ILE A 1 428 ? 2.639 4.426 15.994 1.00 91.44 428 ILE A O 1
ATOM 3350 N N . GLN A 1 429 ? 1.583 5.102 14.150 1.00 91.75 429 GLN A N 1
ATOM 3351 C CA . GLN A 1 429 ? 2.329 4.226 13.259 1.00 91.75 429 GLN A CA 1
ATOM 3352 C C . GLN A 1 429 ? 3.731 4.796 13.021 1.00 91.75 429 GLN A C 1
ATOM 3354 O O . GLN A 1 429 ? 3.844 5.967 12.673 1.00 91.75 429 GLN A O 1
ATOM 3359 N N . ALA A 1 430 ? 4.753 3.955 13.105 1.00 91.31 430 ALA A N 1
ATOM 3360 C CA . ALA A 1 430 ? 6.159 4.294 12.927 1.00 91.31 430 ALA A CA 1
ATOM 3361 C C . ALA A 1 430 ? 6.865 3.211 12.095 1.00 91.31 430 ALA A C 1
ATOM 3363 O O . ALA A 1 430 ? 6.524 2.029 12.202 1.00 91.31 430 ALA A O 1
ATOM 3364 N N . TYR A 1 431 ? 7.822 3.591 11.251 1.00 92.12 431 TYR A N 1
ATOM 3365 C CA . TYR A 1 431 ? 8.744 2.639 10.628 1.00 92.12 431 TYR A CA 1
ATOM 3366 C C . TYR A 1 431 ? 9.847 2.244 11.602 1.00 92.12 431 TYR A C 1
ATOM 3368 O O . TYR A 1 431 ? 10.596 3.107 12.041 1.00 92.12 431 TYR A O 1
ATOM 3376 N N . LEU A 1 432 ? 9.970 0.955 11.911 1.00 94.94 432 LEU A N 1
ATOM 3377 C CA . LEU A 1 432 ? 11.083 0.431 12.702 1.00 94.94 432 LEU A CA 1
ATOM 3378 C C . LEU A 1 432 ? 11.946 -0.495 11.855 1.00 94.94 432 LEU A C 1
ATOM 3380 O O . LEU A 1 432 ? 11.412 -1.305 11.091 1.00 94.94 432 LEU A O 1
ATOM 3384 N N . ILE A 1 433 ? 13.263 -0.382 12.020 1.00 94.94 433 ILE A N 1
ATOM 3385 C CA . ILE A 1 433 ? 14.231 -1.322 11.450 1.00 94.94 433 ILE A CA 1
ATOM 3386 C C . ILE A 1 433 ? 13.997 -2.701 12.058 1.00 94.94 433 ILE A C 1
ATOM 3388 O O . ILE A 1 433 ? 13.812 -2.825 13.268 1.00 94.94 433 ILE A O 1
ATOM 3392 N N . LEU A 1 434 ? 13.975 -3.731 11.217 1.00 94.31 434 LEU A N 1
ATOM 3393 C CA . LEU A 1 434 ? 13.967 -5.116 11.668 1.00 94.31 434 LEU A CA 1
ATOM 3394 C C . LEU A 1 434 ? 15.401 -5.570 11.895 1.00 94.31 434 LEU A C 1
ATOM 3396 O O . LEU A 1 434 ? 16.141 -5.757 10.931 1.00 94.31 434 LEU A O 1
ATOM 3400 N N . ASP A 1 435 ? 15.771 -5.789 13.149 1.00 95.69 435 ASP A N 1
ATOM 3401 C CA . ASP A 1 435 ? 17.149 -6.112 13.502 1.00 95.69 435 ASP A CA 1
ATOM 3402 C C . ASP A 1 435 ? 17.217 -7.371 14.366 1.00 95.69 435 ASP A C 1
ATOM 3404 O O . ASP A 1 435 ? 16.846 -7.372 15.536 1.00 95.69 435 ASP A O 1
ATOM 3408 N N . THR A 1 436 ? 17.678 -8.474 13.785 1.00 96.12 436 THR A N 1
ATOM 3409 C CA . THR A 1 436 ? 17.945 -9.725 14.513 1.00 96.12 436 THR A CA 1
ATOM 3410 C C . THR A 1 436 ? 19.277 -9.733 15.265 1.00 96.12 436 THR A C 1
ATOM 3412 O O . THR A 1 436 ? 19.544 -10.694 15.988 1.00 96.12 436 THR A O 1
ATOM 3415 N N . GLY A 1 437 ? 20.107 -8.706 15.087 1.00 94.00 437 GLY A N 1
ATOM 3416 C CA . GLY A 1 437 ? 21.389 -8.507 15.748 1.00 94.00 437 GLY A CA 1
ATOM 3417 C C . GLY A 1 437 ? 21.305 -7.759 17.081 1.00 94.00 437 GLY A C 1
ATOM 3418 O O . GLY A 1 437 ? 22.327 -7.625 17.748 1.00 94.00 437 GLY A O 1
ATOM 3419 N N . SER A 1 438 ? 20.125 -7.300 17.512 1.00 94.38 438 SER A N 1
ATOM 3420 C CA . SER A 1 438 ? 19.965 -6.602 18.793 1.00 94.38 438 SER A CA 1
ATOM 3421 C C . SER A 1 438 ? 18.669 -6.946 19.530 1.00 94.38 438 SER A C 1
ATOM 3423 O O . SER A 1 438 ? 17.682 -7.419 18.957 1.00 94.38 438 SER A O 1
ATOM 3425 N N . ASP A 1 439 ? 18.679 -6.712 20.845 1.00 95.56 439 ASP A N 1
ATOM 3426 C CA . ASP A 1 439 ? 17.558 -7.043 21.726 1.00 95.56 439 ASP A CA 1
ATOM 3427 C C . ASP A 1 439 ? 16.669 -5.837 22.046 1.00 95.56 439 ASP A C 1
ATOM 3429 O O . ASP A 1 439 ? 15.460 -5.975 22.198 1.00 95.56 439 ASP A O 1
ATOM 3433 N N . VAL A 1 440 ? 17.218 -4.633 22.175 1.00 96.81 440 VAL A N 1
ATOM 3434 C CA . VAL A 1 440 ? 16.435 -3.501 22.685 1.00 96.81 440 VAL A CA 1
ATOM 3435 C C . VAL A 1 440 ? 15.565 -2.901 21.582 1.00 96.81 440 VAL A C 1
ATOM 3437 O O . VAL A 1 440 ? 16.053 -2.316 20.623 1.00 96.81 440 VAL A O 1
ATOM 3440 N N . ASN A 1 441 ? 14.248 -2.980 21.764 1.00 97.06 441 ASN A N 1
ATOM 3441 C CA . ASN A 1 441 ? 13.282 -2.213 20.977 1.00 97.06 441 ASN A CA 1
ATOM 3442 C C . ASN A 1 441 ? 13.334 -0.743 21.392 1.00 97.06 441 ASN A C 1
ATOM 3444 O O . ASN A 1 441 ? 13.262 -0.469 22.588 1.00 97.06 441 ASN A O 1
ATOM 3448 N N . TRP A 1 442 ? 13.382 0.207 20.461 1.00 97.75 442 TRP A N 1
ATOM 3449 C CA . TRP A 1 442 ? 13.373 1.631 20.816 1.00 97.75 442 TRP A CA 1
ATOM 3450 C C . TRP A 1 442 ? 12.812 2.526 19.712 1.00 97.75 442 TRP A C 1
ATOM 3452 O O . TRP A 1 442 ? 12.748 2.135 18.547 1.00 97.75 442 TRP A O 1
ATOM 3462 N N . VAL A 1 443 ? 12.402 3.736 20.097 1.00 97.69 443 VAL A N 1
ATOM 3463 C CA . VAL A 1 443 ? 11.920 4.798 19.199 1.00 97.69 443 VAL A CA 1
ATOM 3464 C C . VAL A 1 443 ? 12.449 6.164 19.621 1.00 97.69 443 VAL A C 1
ATOM 3466 O O . VAL A 1 443 ? 12.681 6.385 20.810 1.00 97.69 443 VAL A O 1
ATOM 3469 N N . GLN A 1 444 ? 12.597 7.100 18.677 1.00 97.50 444 GLN A N 1
ATOM 3470 C CA . GLN A 1 444 ? 12.909 8.489 19.026 1.00 97.50 444 GLN A CA 1
ATOM 3471 C C . GLN A 1 444 ? 11.716 9.147 19.726 1.00 97.50 444 GLN A C 1
ATOM 3473 O O . GLN A 1 444 ? 10.580 9.103 19.237 1.00 97.50 444 GLN A O 1
ATOM 3478 N N . CYS A 1 445 ? 11.995 9.801 20.849 1.00 97.62 445 CYS A N 1
ATOM 3479 C CA . CYS A 1 445 ? 11.008 10.398 21.731 1.00 97.62 445 CYS A CA 1
ATOM 3480 C C . CYS A 1 445 ? 11.231 11.891 21.957 1.00 97.62 445 CYS A C 1
ATOM 3482 O O . CYS A 1 445 ? 12.355 12.376 22.082 1.00 97.62 445 CYS A O 1
ATOM 3484 N N . ALA A 1 446 ? 10.130 12.621 22.105 1.00 95.81 446 ALA A N 1
ATOM 3485 C CA . ALA A 1 446 ? 10.151 14.004 22.541 1.00 95.81 446 ALA A CA 1
ATOM 3486 C C . ALA A 1 446 ? 10.252 14.115 24.081 1.00 95.81 446 ALA A C 1
ATOM 3488 O O . ALA A 1 446 ? 9.634 13.319 24.792 1.00 95.81 446 ALA A O 1
ATOM 3489 N N . PRO A 1 447 ? 10.980 15.114 24.618 1.00 95.50 447 PRO A N 1
ATOM 3490 C CA . PRO A 1 447 ? 11.811 16.066 23.883 1.00 95.50 447 PRO A CA 1
ATOM 3491 C C . PRO A 1 447 ? 13.065 15.379 23.338 1.00 95.50 447 PRO A C 1
ATOM 3493 O O . PRO A 1 447 ? 13.738 14.671 24.080 1.00 95.50 447 PRO A O 1
ATOM 3496 N N . CYS A 1 448 ? 13.402 15.609 22.070 1.00 93.12 448 CYS A N 1
ATOM 3497 C CA . CYS A 1 448 ? 14.679 15.137 21.556 1.00 93.12 448 CYS A CA 1
ATOM 3498 C C . CYS A 1 448 ? 15.754 16.216 21.717 1.00 93.12 448 CYS A C 1
ATOM 3500 O O . CYS A 1 448 ? 15.549 17.359 21.305 1.00 93.12 448 CYS A O 1
ATOM 3502 N N . ALA A 1 449 ? 16.871 15.847 22.345 1.00 92.44 449 ALA A N 1
ATOM 3503 C CA . ALA A 1 449 ? 18.038 16.699 22.521 1.00 92.44 449 ALA A CA 1
ATOM 3504 C C . ALA A 1 449 ? 18.928 16.690 21.271 1.00 92.44 449 ALA A C 1
ATOM 3506 O O . ALA A 1 449 ? 19.269 17.761 20.775 1.00 92.44 449 ALA A O 1
ATOM 3507 N N . ASP A 1 450 ? 19.244 15.500 20.760 1.00 92.44 450 ASP A N 1
ATOM 3508 C CA . ASP A 1 450 ? 19.980 15.302 19.511 1.00 92.44 450 ASP A CA 1
ATOM 3509 C C . ASP A 1 450 ? 19.407 14.073 18.792 1.00 92.44 450 ASP A C 1
ATOM 3511 O O . ASP A 1 450 ? 19.389 12.980 19.350 1.00 92.44 450 ASP A O 1
ATOM 3515 N N . CYS A 1 451 ? 18.814 14.252 17.614 1.00 93.12 451 CYS A N 1
ATOM 3516 C CA . CYS A 1 451 ? 18.155 13.172 16.873 1.00 93.12 451 CYS A CA 1
ATOM 3517 C C . CYS A 1 451 ? 18.452 13.302 15.393 1.00 93.12 451 CYS A C 1
ATOM 3519 O O . CYS A 1 451 ? 18.353 14.389 14.814 1.00 93.12 451 CYS A O 1
ATOM 3521 N N . TYR A 1 452 ? 18.664 12.159 14.751 1.00 91.25 452 TYR A N 1
ATOM 3522 C CA . TYR A 1 452 ? 18.650 12.078 13.302 1.00 91.25 452 TYR A CA 1
ATOM 3523 C C . TYR A 1 452 ? 17.235 12.291 12.742 1.00 91.25 452 TYR A C 1
ATOM 3525 O O . TYR A 1 452 ? 16.203 12.185 13.419 1.00 91.25 452 TYR A O 1
ATOM 3533 N N . GLN A 1 453 ? 17.189 12.599 11.449 1.00 88.56 453 GLN A N 1
ATOM 3534 C CA . GLN A 1 453 ? 15.944 12.849 10.742 1.00 88.56 453 GLN A CA 1
ATOM 3535 C C . GLN A 1 453 ? 15.255 11.527 10.361 1.00 88.56 453 GLN A C 1
ATOM 3537 O O . GLN A 1 453 ? 15.843 10.667 9.705 1.00 88.56 453 GLN A O 1
ATOM 3542 N N . GLN A 1 454 ? 13.985 11.394 10.743 1.00 89.25 454 GLN A N 1
ATOM 3543 C CA . GLN A 1 454 ? 13.136 10.228 10.474 1.00 89.25 454 GLN A CA 1
ATOM 3544 C C . GLN A 1 454 ? 11.936 10.594 9.584 1.00 89.25 454 GLN A C 1
ATOM 3546 O O . GLN A 1 454 ? 11.554 11.764 9.504 1.00 89.25 454 GLN A O 1
ATOM 3551 N N . SER A 1 455 ? 11.332 9.603 8.920 1.00 86.56 455 SER A N 1
ATOM 3552 C CA . SER A 1 455 ? 10.201 9.815 7.997 1.00 86.56 455 SER A CA 1
ATOM 3553 C C . SER A 1 455 ? 8.884 10.135 8.715 1.00 86.56 455 SER A C 1
ATOM 3555 O O . SER A 1 455 ? 8.092 10.953 8.247 1.00 86.56 455 SER A O 1
ATOM 3557 N N . ASP A 1 456 ? 8.633 9.472 9.844 1.00 89.38 456 ASP A N 1
ATOM 3558 C CA . ASP A 1 456 ? 7.430 9.659 10.659 1.00 89.38 456 ASP A CA 1
ATOM 3559 C C . ASP A 1 456 ? 7.662 10.697 11.775 1.00 89.38 456 ASP A C 1
ATOM 3561 O O . ASP A 1 456 ? 8.805 10.980 12.123 1.00 89.38 456 ASP A O 1
ATOM 3565 N N . PRO A 1 457 ? 6.615 11.274 12.391 1.00 90.75 457 PRO A N 1
ATOM 3566 C CA . PRO A 1 457 ? 6.783 12.171 13.535 1.00 90.75 457 PRO A CA 1
ATOM 3567 C C . PRO A 1 457 ? 7.459 11.492 14.736 1.00 90.75 457 PRO A C 1
ATOM 3569 O O . PRO A 1 457 ? 7.231 10.307 14.986 1.00 90.75 457 PRO A O 1
ATOM 3572 N N . ILE A 1 458 ? 8.258 12.254 15.493 1.00 95.06 458 ILE A N 1
ATOM 3573 C CA . ILE A 1 458 ? 8.861 11.803 16.761 1.00 95.06 458 ILE A CA 1
ATOM 3574 C C . ILE A 1 458 ? 7.744 11.409 17.734 1.00 95.06 458 ILE A C 1
ATOM 3576 O O . ILE A 1 458 ? 6.711 12.082 17.807 1.00 95.06 458 ILE A O 1
ATOM 3580 N N . PHE A 1 459 ? 7.928 10.303 18.459 1.00 96.69 459 PHE A N 1
ATOM 3581 C CA . PHE A 1 459 ? 6.923 9.825 19.401 1.00 96.69 459 PHE A CA 1
ATOM 3582 C C . PHE A 1 459 ? 6.820 10.783 20.591 1.00 96.69 459 PHE A C 1
ATOM 3584 O O . PHE A 1 459 ? 7.822 11.155 21.195 1.00 96.69 459 PHE A O 1
ATOM 3591 N N . GLU A 1 460 ? 5.598 11.183 20.935 1.00 96.50 460 GLU A N 1
ATOM 3592 C CA . GLU A 1 460 ? 5.312 12.086 22.051 1.00 96.50 460 GLU A CA 1
ATOM 3593 C C . GLU A 1 460 ? 4.791 11.272 23.243 1.00 96.50 460 GLU A C 1
ATOM 3595 O O . GLU A 1 460 ? 3.607 10.906 23.239 1.00 96.50 460 GLU A O 1
ATOM 3600 N N . PRO A 1 461 ? 5.607 11.005 24.284 1.00 95.69 461 PRO A N 1
ATOM 3601 C CA . PRO A 1 461 ? 5.205 10.180 25.425 1.00 95.69 461 PRO A CA 1
ATOM 3602 C C . PRO A 1 461 ? 3.893 10.626 26.074 1.00 95.69 461 PRO A C 1
ATOM 3604 O O . PRO A 1 461 ? 3.018 9.815 26.370 1.00 95.69 461 PRO A O 1
ATOM 3607 N N . ALA A 1 462 ? 3.708 11.942 26.215 1.00 95.06 462 ALA A N 1
ATOM 3608 C CA . ALA A 1 462 ? 2.526 12.541 26.830 1.00 95.06 462 ALA A CA 1
ATOM 3609 C C . ALA A 1 462 ? 1.221 12.305 26.043 1.00 95.06 462 ALA A C 1
ATOM 3611 O O . ALA A 1 462 ? 0.131 12.501 26.583 1.00 95.06 462 ALA A O 1
ATOM 3612 N N . SER A 1 463 ? 1.311 11.904 24.771 1.00 94.19 463 SER A N 1
ATOM 3613 C CA . SER A 1 463 ? 0.150 11.627 23.918 1.00 94.19 463 SER A CA 1
ATOM 3614 C C . SER A 1 463 ? -0.397 10.203 24.070 1.00 94.19 463 SER A C 1
ATOM 3616 O O . SER A 1 463 ? -1.522 9.929 23.640 1.00 94.19 463 SER A O 1
ATOM 3618 N N . SER A 1 464 ? 0.366 9.303 24.700 1.00 96.69 464 SER A N 1
ATOM 3619 C CA . SER A 1 464 ? 0.007 7.898 24.870 1.00 96.69 464 SER A CA 1
ATOM 3620 C C . SER A 1 464 ? -0.534 7.618 26.269 1.00 96.69 464 SER A C 1
ATOM 3622 O O . SER A 1 464 ? 0.112 7.873 27.281 1.00 96.69 464 SER A O 1
ATOM 3624 N N . ALA A 1 465 ? -1.722 7.015 26.338 1.00 96.81 465 ALA A N 1
ATOM 3625 C CA . ALA A 1 465 ? -2.331 6.605 27.602 1.00 96.81 465 ALA A CA 1
ATOM 3626 C C . ALA A 1 465 ? -1.710 5.329 28.204 1.00 96.81 465 ALA A C 1
ATOM 3628 O O . ALA A 1 465 ? -2.096 4.935 29.304 1.00 96.81 465 ALA A O 1
ATOM 3629 N N . SER A 1 466 ? -0.826 4.645 27.474 1.00 96.81 466 SER A N 1
ATOM 3630 C CA . SER A 1 466 ? -0.152 3.419 27.922 1.00 96.81 466 SER A CA 1
ATOM 3631 C C . SER A 1 466 ? 1.347 3.584 28.156 1.00 96.81 466 SER A C 1
ATOM 3633 O O . SER A 1 466 ? 1.997 2.605 28.516 1.00 96.81 466 SER A O 1
ATOM 3635 N N . PHE A 1 467 ? 1.867 4.807 28.027 1.00 97.62 467 PHE A N 1
ATOM 3636 C CA . PHE A 1 467 ? 3.244 5.120 28.377 1.00 97.62 467 PHE A CA 1
ATOM 3637 C C . PHE A 1 467 ? 3.440 4.986 29.888 1.00 97.62 467 PHE A C 1
ATOM 3639 O O . PHE A 1 467 ? 2.744 5.638 30.672 1.00 97.62 467 PHE A O 1
ATOM 3646 N N . SER A 1 468 ? 4.388 4.150 30.306 1.00 96.94 468 SER A N 1
ATOM 3647 C CA . SER A 1 468 ? 4.699 3.954 31.723 1.00 96.94 468 SER A CA 1
ATOM 3648 C C . SER A 1 468 ? 6.207 3.822 31.947 1.00 96.94 468 SER A C 1
ATOM 3650 O O . SER A 1 468 ? 6.790 2.839 31.480 1.00 96.94 468 SER A O 1
ATOM 3652 N N . PRO A 1 469 ? 6.844 4.742 32.698 1.00 95.12 469 PRO A N 1
ATOM 3653 C CA . PRO A 1 469 ? 8.254 4.633 33.072 1.00 95.12 469 PRO A CA 1
ATOM 3654 C C . PRO A 1 469 ? 8.556 3.336 33.833 1.00 95.12 469 PRO A C 1
ATOM 3656 O O . PRO A 1 469 ? 7.728 2.869 34.622 1.00 95.12 469 PRO A O 1
ATOM 3659 N N . LEU A 1 470 ? 9.744 2.762 33.622 1.00 95.94 470 LEU A N 1
ATOM 3660 C CA . LEU A 1 470 ? 10.223 1.626 34.410 1.00 95.94 470 LEU A CA 1
ATOM 3661 C C . LEU A 1 470 ? 11.067 2.103 35.587 1.00 95.94 470 LEU A C 1
ATOM 3663 O O . LEU A 1 470 ? 11.945 2.953 35.433 1.00 95.94 470 LEU A O 1
ATOM 3667 N N . SER A 1 471 ? 10.846 1.493 36.754 1.00 95.75 471 SER A N 1
ATOM 3668 C CA . SER A 1 471 ? 11.712 1.732 37.904 1.00 95.75 471 SER A CA 1
ATOM 3669 C C . SER A 1 471 ? 13.017 0.953 37.816 1.00 95.75 471 SER A C 1
ATOM 3671 O O . SER A 1 471 ? 13.093 -0.115 37.196 1.00 95.75 471 SER A O 1
ATOM 3673 N N . CYS A 1 472 ? 14.053 1.452 38.483 1.00 94.94 472 CYS A N 1
ATOM 3674 C CA . CYS A 1 472 ? 15.404 0.889 38.392 1.00 94.94 472 CYS A CA 1
ATOM 3675 C C . CYS A 1 472 ? 15.510 -0.538 38.957 1.00 94.94 472 CYS A C 1
ATOM 3677 O O . CYS A 1 472 ? 16.423 -1.297 38.639 1.00 94.94 472 CYS A O 1
ATOM 3679 N N . ASN A 1 473 ? 14.564 -0.929 39.814 1.00 94.38 473 ASN A N 1
ATOM 3680 C CA . ASN A 1 473 ? 14.523 -2.260 40.416 1.00 94.38 473 ASN A CA 1
ATOM 3681 C C . ASN A 1 473 ? 13.761 -3.298 39.584 1.00 94.38 473 ASN A C 1
ATOM 3683 O O . ASN A 1 473 ? 13.711 -4.467 39.977 1.00 94.38 473 ASN A O 1
ATOM 3687 N N . THR A 1 474 ? 13.165 -2.895 38.460 1.00 95.62 474 THR A N 1
ATOM 3688 C CA . THR A 1 474 ? 12.474 -3.818 37.556 1.00 95.62 474 THR A CA 1
ATOM 3689 C C . THR A 1 474 ? 13.449 -4.800 36.913 1.00 95.62 474 THR A C 1
ATOM 3691 O O . THR A 1 474 ? 14.625 -4.501 36.698 1.00 95.62 474 THR A O 1
ATOM 3694 N N . ARG A 1 475 ? 12.956 -6.003 36.593 1.00 95.31 475 ARG A N 1
ATOM 3695 C CA . ARG A 1 475 ? 13.764 -7.026 35.915 1.00 95.31 475 ARG A CA 1
ATOM 3696 C C . ARG A 1 475 ? 14.241 -6.527 34.552 1.00 95.31 475 ARG A C 1
ATOM 3698 O O . ARG A 1 475 ? 15.388 -6.765 34.203 1.00 95.31 475 ARG A O 1
ATOM 3705 N N . GLN A 1 476 ? 13.375 -5.820 33.833 1.00 95.44 476 GLN A N 1
ATOM 3706 C CA . GLN A 1 476 ? 13.657 -5.258 32.518 1.00 95.44 476 GLN A CA 1
ATOM 3707 C C . GLN A 1 476 ? 14.832 -4.277 32.575 1.00 95.44 476 GLN A C 1
ATOM 3709 O O . GLN A 1 476 ? 15.779 -4.444 31.820 1.00 95.44 476 GLN A O 1
ATOM 3714 N N . CYS A 1 477 ? 14.833 -3.336 33.528 1.00 95.94 477 CYS A N 1
ATOM 3715 C CA . CYS A 1 477 ? 15.946 -2.395 33.696 1.00 95.94 477 CYS A CA 1
ATOM 3716 C C . CYS A 1 477 ? 17.276 -3.106 33.994 1.00 95.94 477 CYS A C 1
ATOM 3718 O O . CYS A 1 477 ? 18.299 -2.807 33.395 1.00 95.94 477 CYS A O 1
ATOM 3720 N N . ARG A 1 478 ? 17.251 -4.112 34.878 1.00 95.06 478 ARG A N 1
ATOM 3721 C CA . ARG A 1 478 ? 18.444 -4.903 35.235 1.00 95.06 478 ARG A CA 1
ATOM 3722 C C . ARG A 1 478 ? 18.947 -5.822 34.119 1.00 95.06 478 ARG A C 1
ATOM 3724 O O . ARG A 1 478 ? 19.998 -6.425 34.293 1.00 95.06 478 ARG A O 1
ATOM 3731 N N . SER A 1 479 ? 18.172 -5.985 33.048 1.00 93.94 479 SER A N 1
ATOM 3732 C CA . SER A 1 479 ? 18.545 -6.796 31.883 1.00 93.94 479 SER A CA 1
ATOM 3733 C C . SER A 1 479 ? 19.197 -5.963 30.774 1.00 93.94 479 SER A C 1
ATOM 3735 O O . SER A 1 479 ? 19.532 -6.524 29.741 1.00 93.94 479 SER A O 1
ATOM 3737 N N . LEU A 1 480 ? 19.338 -4.645 30.958 1.00 94.31 480 LEU A N 1
ATOM 3738 C CA . LEU A 1 480 ? 20.105 -3.782 30.061 1.00 94.31 480 LEU A CA 1
ATOM 3739 C C . LEU A 1 480 ? 21.602 -3.943 30.330 1.00 94.31 480 LEU A C 1
ATOM 3741 O O . LEU A 1 480 ? 22.017 -3.926 31.491 1.00 94.31 480 LEU A O 1
ATOM 3745 N N . ASP A 1 481 ? 22.401 -3.997 29.267 1.00 90.75 481 ASP A N 1
ATOM 3746 C CA . ASP A 1 481 ? 23.865 -4.020 29.374 1.00 90.75 481 ASP A CA 1
ATOM 3747 C C . ASP A 1 481 ? 24.407 -2.716 29.966 1.00 90.75 481 ASP A C 1
ATOM 3749 O O . ASP A 1 481 ? 25.262 -2.724 30.854 1.00 90.75 481 ASP A O 1
ATOM 3753 N N . VAL A 1 482 ? 23.862 -1.585 29.505 1.00 93.56 482 VAL A N 1
ATOM 3754 C CA . VAL A 1 482 ? 24.175 -0.249 30.012 1.00 93.56 482 VAL A CA 1
ATOM 3755 C C . VAL A 1 482 ? 22.887 0.404 30.496 1.00 93.56 482 VAL A C 1
ATOM 3757 O O . VAL A 1 482 ? 21.960 0.664 29.726 1.00 93.56 482 VAL A O 1
ATOM 3760 N N . SER A 1 483 ? 22.825 0.658 31.802 1.00 94.38 483 SER A N 1
ATOM 3761 C CA . SER A 1 483 ? 21.717 1.370 32.431 1.00 94.38 483 SER A CA 1
ATOM 3762 C C . SER A 1 483 ? 22.198 2.346 33.495 1.00 94.38 483 SER A C 1
ATOM 3764 O O . SER A 1 483 ? 23.196 2.120 34.181 1.00 94.38 483 SER A O 1
ATOM 3766 N N . GLU A 1 484 ? 21.448 3.429 33.659 1.00 94.38 484 GLU A N 1
ATOM 3767 C CA . GLU A 1 484 ? 21.628 4.395 34.740 1.00 94.38 484 GLU A CA 1
ATOM 3768 C C . GLU A 1 484 ? 20.294 4.592 35.469 1.00 94.38 484 GLU A C 1
ATOM 3770 O O . GLU A 1 484 ? 19.217 4.465 34.891 1.00 94.38 484 GLU A O 1
ATOM 3775 N N . CYS A 1 485 ? 20.347 4.885 36.768 1.00 93.62 485 CYS A N 1
ATOM 3776 C CA . CYS A 1 485 ? 19.157 5.157 37.562 1.00 93.62 485 CYS A CA 1
ATOM 3777 C C . CYS A 1 485 ? 19.109 6.623 37.979 1.00 93.62 485 CYS A C 1
ATOM 3779 O O . CYS A 1 485 ? 19.988 7.099 38.700 1.00 93.62 485 CYS A O 1
ATOM 3781 N N . ARG A 1 486 ? 18.032 7.322 37.612 1.00 93.56 486 ARG A N 1
ATOM 3782 C CA . ARG A 1 486 ? 17.826 8.728 37.973 1.00 93.56 486 ARG A CA 1
ATOM 3783 C C . ARG A 1 486 ? 16.416 8.937 38.502 1.00 93.56 486 ARG A C 1
ATOM 3785 O O . ARG A 1 486 ? 15.449 8.732 37.783 1.00 93.56 486 ARG A O 1
ATOM 3792 N N . ASN A 1 487 ? 16.293 9.365 39.761 1.00 92.38 487 ASN A N 1
ATOM 3793 C CA . ASN A 1 487 ? 15.000 9.569 40.435 1.00 92.38 487 ASN A CA 1
ATOM 3794 C C . ASN A 1 487 ? 14.054 8.353 40.322 1.00 92.38 487 ASN A C 1
ATOM 3796 O O . ASN A 1 487 ? 12.872 8.511 40.033 1.00 92.38 487 ASN A O 1
ATOM 3800 N N . ASP A 1 488 ? 14.593 7.145 40.519 1.00 93.00 488 ASP A N 1
ATOM 3801 C CA . ASP A 1 488 ? 13.891 5.860 40.341 1.00 93.00 488 ASP A CA 1
ATOM 3802 C C . ASP A 1 488 ? 13.345 5.614 38.920 1.00 93.00 488 ASP A C 1
ATOM 3804 O O . ASP A 1 488 ? 12.504 4.749 38.729 1.00 93.00 488 ASP A O 1
ATOM 3808 N N . THR A 1 489 ? 13.831 6.339 37.910 1.00 94.69 489 THR A N 1
ATOM 3809 C CA . THR A 1 489 ? 13.568 6.067 36.489 1.00 94.69 489 THR A CA 1
ATOM 3810 C C . THR A 1 489 ? 14.779 5.375 35.876 1.00 94.69 489 THR A C 1
ATOM 3812 O O . THR A 1 489 ? 15.915 5.819 36.071 1.00 94.69 489 THR A O 1
ATOM 3815 N N . CYS A 1 490 ? 14.533 4.276 35.166 1.00 97.75 490 CYS A N 1
ATOM 3816 C CA . CYS A 1 490 ? 15.556 3.540 34.438 1.00 97.75 490 CYS A CA 1
ATOM 3817 C C . CYS A 1 490 ? 15.930 4.272 33.148 1.00 97.75 490 CYS A C 1
ATOM 3819 O O . CYS A 1 490 ? 15.054 4.582 32.344 1.00 97.75 490 CYS A O 1
ATOM 3821 N N . LEU A 1 491 ? 17.218 4.511 32.939 1.00 97.50 491 LEU A N 1
ATOM 3822 C CA . LEU A 1 491 ? 17.779 5.025 31.696 1.00 97.50 491 LEU A CA 1
ATOM 3823 C C . LEU A 1 491 ? 18.498 3.894 30.972 1.00 97.50 491 LEU A C 1
ATOM 3825 O O . LEU A 1 491 ? 19.093 3.033 31.623 1.00 97.50 491 LEU A O 1
ATOM 3829 N N . TYR A 1 492 ? 18.453 3.916 29.645 1.00 97.38 492 TYR A N 1
ATOM 3830 C CA . TYR A 1 492 ? 19.144 2.951 28.797 1.00 97.38 492 TYR A CA 1
ATOM 3831 C C . TYR A 1 492 ? 20.113 3.655 27.852 1.00 97.38 492 TYR A C 1
ATOM 3833 O O . TYR A 1 492 ? 19.880 4.794 27.438 1.00 97.38 492 TYR A O 1
ATOM 3841 N N . GLU A 1 493 ? 21.167 2.935 27.489 1.00 96.44 493 GLU A N 1
ATOM 3842 C CA . GLU A 1 493 ? 22.055 3.265 26.382 1.00 96.44 493 GLU A CA 1
ATOM 3843 C C . GLU A 1 493 ? 22.309 1.993 25.573 1.00 96.44 493 GLU A C 1
ATOM 3845 O O . GLU A 1 493 ? 22.557 0.926 26.135 1.00 96.44 493 GLU A O 1
ATOM 3850 N N . VAL A 1 494 ? 22.220 2.101 24.249 1.00 95.19 494 VAL A N 1
ATOM 3851 C CA . VAL A 1 494 ? 22.569 1.022 23.318 1.00 95.19 494 VAL A CA 1
ATOM 3852 C C . VAL A 1 494 ? 23.491 1.590 22.256 1.00 95.19 494 VAL A C 1
ATOM 3854 O O . VAL A 1 494 ? 23.176 2.616 21.653 1.00 95.19 494 VAL A O 1
ATOM 3857 N N . SER A 1 495 ? 24.593 0.885 22.015 1.00 93.12 495 SER A N 1
ATOM 3858 C CA . SER A 1 495 ? 25.585 1.199 20.987 1.00 93.12 495 SER A CA 1
ATOM 3859 C C . SER A 1 495 ? 25.670 0.051 19.982 1.00 93.12 495 SER A C 1
ATOM 3861 O O . SER A 1 495 ? 25.704 -1.116 20.370 1.00 93.12 495 SER A O 1
ATOM 3863 N N . TYR A 1 496 ? 25.714 0.386 18.695 1.00 90.75 496 TYR A N 1
ATOM 3864 C CA . TYR A 1 496 ? 25.708 -0.552 17.573 1.00 90.75 496 TYR A CA 1
ATOM 3865 C C . TYR A 1 496 ? 27.098 -0.673 16.936 1.00 90.75 496 TYR A C 1
ATOM 3867 O O . TYR A 1 496 ? 27.967 0.185 17.099 1.00 90.75 496 TYR A O 1
ATOM 3875 N N . GLY A 1 497 ? 27.324 -1.764 16.197 1.00 81.62 497 GLY A N 1
ATOM 3876 C CA . GLY A 1 497 ? 28.636 -2.093 15.621 1.00 81.62 497 GLY A CA 1
ATOM 3877 C C . GLY A 1 497 ? 29.138 -1.123 14.543 1.00 81.62 497 GLY A C 1
ATOM 3878 O O . GLY A 1 497 ? 30.331 -1.103 14.247 1.00 81.62 497 GLY A O 1
ATOM 3879 N N . ASP A 1 498 ? 28.252 -0.310 13.972 1.00 81.88 498 ASP A N 1
ATOM 3880 C CA . ASP A 1 498 ? 28.565 0.765 13.027 1.00 81.88 498 ASP A CA 1
ATOM 3881 C C . ASP A 1 498 ? 28.941 2.093 13.720 1.00 81.88 498 ASP A C 1
ATOM 3883 O O . ASP A 1 498 ? 29.294 3.060 13.046 1.00 81.88 498 ASP A O 1
ATOM 3887 N N . GLY A 1 499 ? 28.895 2.132 15.058 1.00 86.88 499 GLY A N 1
ATOM 3888 C CA . GLY A 1 499 ? 29.139 3.318 15.879 1.00 86.88 499 GLY A CA 1
ATOM 3889 C C . GLY A 1 499 ? 27.887 4.144 16.184 1.00 86.88 499 GLY A C 1
ATOM 3890 O O . GLY A 1 499 ? 27.995 5.148 16.886 1.00 86.88 499 GLY A O 1
ATOM 3891 N N . SER A 1 500 ? 26.718 3.737 15.686 1.00 92.12 500 SER A N 1
ATOM 3892 C CA . SER A 1 500 ? 25.439 4.367 16.012 1.00 92.12 500 SER A CA 1
ATOM 3893 C C . SER A 1 500 ? 25.061 4.124 17.477 1.00 92.12 500 SER A C 1
ATOM 3895 O O . SER A 1 500 ? 25.440 3.106 18.058 1.00 92.12 500 SER A O 1
ATOM 3897 N N . TYR A 1 501 ? 24.275 5.015 18.082 1.00 95.31 501 TYR A N 1
ATOM 3898 C CA . TYR A 1 501 ? 23.807 4.848 19.459 1.00 95.31 501 TYR A CA 1
ATOM 3899 C C . TYR A 1 501 ? 22.437 5.487 19.720 1.00 95.31 501 TYR A C 1
ATOM 3901 O O . TYR A 1 501 ? 21.952 6.337 18.971 1.00 95.31 501 TYR A O 1
ATOM 3909 N N . THR A 1 502 ? 21.806 5.068 20.816 1.00 97.12 502 THR A N 1
ATOM 3910 C CA . THR A 1 502 ? 20.554 5.628 21.338 1.00 97.12 502 THR A CA 1
ATOM 3911 C C . THR A 1 502 ? 20.601 5.681 22.864 1.00 97.12 502 THR A C 1
ATOM 3913 O O . THR A 1 502 ? 21.007 4.716 23.514 1.00 97.12 502 THR A O 1
ATOM 3916 N N . VAL A 1 503 ? 20.194 6.813 23.440 1.00 97.56 503 VAL A N 1
ATOM 3917 C CA . VAL A 1 503 ? 20.151 7.050 24.889 1.00 97.56 503 VAL A CA 1
ATOM 3918 C C . VAL A 1 503 ? 18.823 7.683 25.270 1.00 97.56 503 VAL A C 1
ATOM 3920 O O . VAL A 1 503 ? 18.365 8.640 24.636 1.00 97.56 503 VAL A O 1
ATOM 3923 N N . GLY A 1 504 ? 18.217 7.207 26.354 1.00 97.19 504 GLY A N 1
ATOM 3924 C CA . GLY A 1 504 ? 17.010 7.826 26.885 1.00 97.19 504 GLY A CA 1
ATOM 3925 C C . GLY A 1 504 ? 16.385 7.078 28.050 1.00 97.19 504 GLY A C 1
ATOM 3926 O O . GLY A 1 504 ? 17.069 6.390 28.809 1.00 97.19 504 GLY A O 1
ATOM 3927 N N . ASP A 1 505 ? 15.073 7.233 28.201 1.00 96.69 505 ASP A N 1
ATOM 3928 C CA . ASP A 1 505 ? 14.318 6.590 29.272 1.00 96.69 505 ASP A CA 1
ATOM 3929 C C . ASP A 1 505 ? 13.914 5.175 28.849 1.00 96.69 505 ASP A C 1
ATOM 3931 O O . ASP A 1 505 ? 13.422 4.956 27.741 1.00 96.69 505 ASP A O 1
ATOM 3935 N N . PHE A 1 506 ? 14.081 4.199 29.739 1.00 97.94 506 PHE A N 1
ATOM 3936 C CA . PHE A 1 506 ? 13.571 2.852 29.526 1.00 97.94 506 PHE A CA 1
ATOM 3937 C C . PHE A 1 506 ? 12.168 2.737 30.112 1.00 97.94 506 PHE A C 1
ATOM 3939 O O . PHE A 1 506 ? 11.930 2.990 31.298 1.00 97.94 506 PHE A O 1
ATOM 3946 N N . VAL A 1 507 ? 11.208 2.384 29.266 1.00 97.69 507 VAL A N 1
ATOM 3947 C CA . VAL A 1 507 ? 9.781 2.494 29.574 1.00 97.69 507 VAL A CA 1
ATOM 3948 C C . VAL A 1 507 ? 9.042 1.248 29.130 1.00 97.69 507 VAL A C 1
ATOM 3950 O O . VAL A 1 507 ? 9.588 0.379 28.461 1.00 97.69 507 VAL A O 1
ATOM 3953 N N . THR A 1 508 ? 7.772 1.163 29.495 1.00 98.00 508 THR A N 1
ATOM 3954 C CA . THR A 1 508 ? 6.840 0.202 28.916 1.00 98.00 508 THR A CA 1
ATOM 3955 C C . THR A 1 508 ? 5.792 0.919 28.093 1.00 98.00 508 THR A C 1
ATOM 3957 O O . THR A 1 508 ? 5.321 1.995 28.463 1.00 98.00 508 THR A O 1
ATOM 3960 N N . GLU A 1 509 ? 5.426 0.305 26.976 1.00 97.62 509 GLU A N 1
ATOM 3961 C CA . GLU A 1 509 ? 4.437 0.842 26.058 1.00 97.62 509 GLU A CA 1
ATOM 3962 C C . GLU A 1 509 ? 3.649 -0.287 25.376 1.00 97.62 509 GLU A C 1
ATOM 3964 O O . GLU A 1 509 ? 3.991 -1.471 25.440 1.00 97.62 509 GLU A O 1
ATOM 3969 N N . THR A 1 510 ? 2.540 0.072 24.742 1.00 96.88 510 THR A N 1
ATOM 3970 C CA . THR A 1 510 ? 1.776 -0.811 23.872 1.00 96.88 510 THR A CA 1
ATOM 3971 C C . THR A 1 510 ? 2.376 -0.790 22.473 1.00 96.88 510 THR A C 1
ATOM 3973 O O . THR A 1 510 ? 2.327 0.234 21.791 1.00 96.88 510 THR A O 1
ATOM 3976 N N . ILE A 1 511 ? 2.872 -1.941 22.021 1.00 94.38 511 ILE A N 1
ATOM 3977 C CA . ILE A 1 511 ? 3.287 -2.152 20.633 1.00 94.38 511 ILE A CA 1
ATOM 3978 C C . ILE A 1 511 ? 2.153 -2.831 19.872 1.00 94.38 511 ILE A C 1
ATOM 3980 O O . ILE A 1 511 ? 1.565 -3.809 20.327 1.00 94.38 511 ILE A O 1
ATOM 3984 N N . THR A 1 512 ? 1.841 -2.319 18.688 1.00 88.12 512 THR A N 1
ATOM 3985 C CA . THR A 1 512 ? 0.803 -2.836 17.802 1.00 88.12 512 THR A CA 1
ATOM 3986 C C . THR A 1 512 ? 1.418 -3.296 16.486 1.00 88.12 512 THR A C 1
ATOM 3988 O O . THR A 1 512 ? 1.854 -2.480 15.679 1.00 88.12 512 THR A O 1
ATOM 3991 N N . LEU A 1 513 ? 1.410 -4.607 16.252 1.00 78.31 513 LEU A N 1
ATOM 3992 C CA . LEU A 1 513 ? 1.788 -5.237 14.989 1.00 78.31 513 LEU A CA 1
ATOM 3993 C C . LEU A 1 513 ? 0.542 -5.830 14.349 1.00 78.31 513 LEU A C 1
ATOM 3995 O O . LEU A 1 513 ? -0.114 -6.709 14.923 1.00 78.31 513 LEU A O 1
ATOM 3999 N N . GLY A 1 514 ? 0.178 -5.387 13.151 1.00 70.44 514 GLY A N 1
ATOM 4000 C CA . GLY A 1 514 ? -1.101 -5.843 12.620 1.00 70.44 514 GLY A CA 1
ATOM 4001 C C . GLY A 1 514 ? -2.271 -5.353 13.493 1.00 70.44 514 GLY A C 1
ATOM 4002 O O . GLY A 1 514 ? -2.205 -4.422 14.289 1.00 70.44 514 GLY A O 1
ATOM 4003 N N . SER A 1 515 ? -3.346 -6.126 13.469 1.00 59.69 515 SER A N 1
ATOM 4004 C CA . SER A 1 515 ? -4.449 -5.992 14.430 1.00 59.69 515 SER A CA 1
ATOM 4005 C C . SER A 1 515 ? -4.122 -6.419 15.878 1.00 59.69 515 SER A C 1
ATOM 4007 O O . SER A 1 515 ? -5.036 -6.467 16.703 1.00 59.69 515 SER A O 1
ATOM 4009 N N . ALA A 1 516 ? -2.885 -6.838 16.174 1.00 71.38 516 ALA A N 1
ATOM 4010 C CA . ALA A 1 516 ? -2.494 -7.349 17.483 1.00 71.38 516 ALA A CA 1
ATOM 4011 C C . ALA A 1 516 ? -1.745 -6.273 18.266 1.00 71.38 516 ALA A C 1
ATOM 4013 O O . ALA A 1 516 ? -0.757 -5.730 17.784 1.00 71.38 516 ALA A O 1
ATOM 4014 N N . SER A 1 517 ? -2.199 -6.009 19.486 1.00 83.50 517 SER A N 1
ATOM 4015 C CA . SER A 1 517 ? -1.494 -5.142 20.422 1.00 83.50 517 SER A CA 1
ATOM 4016 C C . SER A 1 517 ? -0.953 -5.981 21.566 1.00 83.50 517 SER A C 1
ATOM 4018 O O . SER A 1 517 ? -1.677 -6.804 22.134 1.00 83.50 517 SER A O 1
ATOM 4020 N N . VAL A 1 518 ? 0.309 -5.755 21.895 1.00 88.38 518 VAL A N 1
ATOM 4021 C CA . VAL A 1 518 ? 0.974 -6.286 23.074 1.00 88.38 518 VAL A CA 1
ATOM 4022 C C . VAL A 1 518 ? 1.187 -5.111 24.009 1.00 88.38 518 VAL A C 1
ATOM 4024 O O . VAL A 1 518 ? 1.799 -4.115 23.636 1.00 88.38 518 VAL A O 1
ATOM 4027 N N . ASN A 1 519 ? 0.622 -5.209 25.206 1.00 94.31 519 ASN A N 1
ATOM 4028 C CA . ASN A 1 519 ? 0.777 -4.177 26.222 1.00 94.31 519 ASN A CA 1
ATOM 4029 C C . ASN A 1 519 ? 2.052 -4.434 27.024 1.00 94.31 519 ASN A C 1
ATOM 4031 O O . ASN A 1 519 ? 2.477 -5.581 27.151 1.00 94.31 519 ASN A O 1
ATOM 4035 N N . ASN A 1 520 ? 2.555 -3.386 27.671 1.00 95.12 520 ASN A N 1
ATOM 4036 C CA . ASN A 1 520 ? 3.671 -3.456 28.611 1.00 95.12 520 ASN A CA 1
ATOM 4037 C C . ASN A 1 520 ? 4.965 -4.017 27.998 1.00 95.12 520 ASN A C 1
ATOM 4039 O O . ASN A 1 520 ? 5.730 -4.688 28.690 1.00 95.12 520 ASN A O 1
ATOM 4043 N N . VAL A 1 521 ? 5.204 -3.750 26.714 1.00 97.19 521 VAL A N 1
ATOM 4044 C CA . VAL A 1 521 ? 6.475 -4.079 26.067 1.00 97.19 521 VAL A CA 1
ATOM 4045 C C . VAL A 1 521 ? 7.499 -3.048 26.514 1.00 97.19 521 VAL A C 1
ATOM 4047 O O . VAL A 1 521 ? 7.260 -1.848 26.386 1.00 97.19 521 VAL A O 1
ATOM 4050 N N . ALA A 1 522 ? 8.611 -3.512 27.069 1.00 97.81 522 ALA A N 1
ATOM 4051 C CA . ALA A 1 522 ? 9.747 -2.686 27.418 1.00 97.81 522 ALA A CA 1
ATOM 4052 C C . ALA A 1 522 ? 10.415 -2.160 26.146 1.00 97.81 522 ALA A C 1
ATOM 4054 O O . ALA A 1 522 ? 10.830 -2.945 25.286 1.00 97.81 522 ALA A O 1
ATOM 4055 N N . ILE A 1 523 ? 10.493 -0.837 26.038 1.00 97.88 523 ILE A N 1
ATOM 4056 C CA . ILE A 1 523 ? 11.123 -0.131 24.929 1.00 97.88 523 ILE A CA 1
ATOM 4057 C C . ILE A 1 523 ? 12.001 1.006 25.448 1.00 97.88 523 ILE A C 1
ATOM 4059 O O . ILE A 1 523 ? 11.733 1.596 26.497 1.00 97.88 523 ILE A O 1
ATOM 4063 N N . GLY A 1 524 ? 13.025 1.339 24.676 1.00 97.94 524 GLY A N 1
ATOM 4064 C CA . GLY A 1 524 ? 13.781 2.568 24.812 1.00 97.94 524 GLY A CA 1
ATOM 4065 C C . GLY A 1 524 ? 13.035 3.757 24.210 1.00 97.94 524 GLY A C 1
ATOM 4066 O O . GLY A 1 524 ? 12.588 3.714 23.063 1.00 97.94 524 GLY A O 1
ATOM 4067 N N . CYS A 1 525 ? 12.887 4.819 24.991 1.00 97.56 525 CYS A N 1
ATOM 4068 C CA . CYS A 1 525 ? 12.386 6.110 24.549 1.00 97.56 525 CYS A CA 1
ATOM 4069 C C . CYS A 1 525 ? 13.587 7.045 24.371 1.00 97.56 525 CYS A C 1
ATOM 4071 O O . CYS A 1 525 ? 14.063 7.648 25.332 1.00 97.56 525 CYS A O 1
ATOM 4073 N N . GLY A 1 526 ? 14.137 7.075 23.158 1.00 97.38 526 GLY A N 1
ATOM 4074 C CA . GLY A 1 526 ? 15.435 7.675 22.863 1.00 97.38 526 GLY A CA 1
ATOM 4075 C C . GLY A 1 526 ? 15.355 9.187 22.702 1.00 97.38 526 GLY A C 1
ATOM 4076 O O . GLY A 1 526 ? 14.670 9.683 21.808 1.00 97.38 526 GLY A O 1
ATOM 4077 N N . HIS A 1 527 ? 16.097 9.919 23.526 1.00 97.12 527 HIS A N 1
ATOM 4078 C CA . HIS A 1 527 ? 16.164 11.385 23.519 1.00 97.12 527 HIS A CA 1
ATOM 4079 C C . HIS A 1 527 ? 17.471 11.924 22.929 1.00 97.12 527 HIS A C 1
ATOM 4081 O O . HIS A 1 527 ? 17.547 13.109 22.603 1.00 97.12 527 HIS A O 1
ATOM 4087 N N . ASN A 1 528 ? 18.491 11.075 22.819 1.00 96.44 528 ASN A N 1
ATOM 4088 C CA . ASN A 1 528 ? 19.738 11.355 22.126 1.00 96.44 528 ASN A CA 1
ATOM 4089 C C . ASN A 1 528 ? 20.073 10.153 21.232 1.00 96.44 528 ASN A C 1
ATOM 4091 O O . ASN A 1 528 ? 20.309 9.061 21.748 1.00 96.44 528 ASN A O 1
ATOM 4095 N N . ASN A 1 529 ? 20.005 10.328 19.916 1.00 95.31 529 ASN A N 1
ATOM 4096 C CA . ASN A 1 529 ? 20.176 9.262 18.940 1.00 95.31 529 ASN A CA 1
ATOM 4097 C C . ASN A 1 529 ? 20.982 9.775 17.743 1.00 95.31 529 ASN A C 1
ATOM 4099 O O . ASN A 1 529 ? 20.529 10.660 17.014 1.00 95.31 529 ASN A O 1
ATOM 4103 N N . GLU A 1 530 ? 22.123 9.151 17.481 1.00 92.25 530 GLU A N 1
ATOM 4104 C CA . GLU A 1 530 ? 22.962 9.435 16.317 1.00 92.25 530 GLU A CA 1
ATOM 4105 C C . GLU A 1 530 ? 23.322 8.126 15.622 1.00 92.25 530 GLU A C 1
ATOM 4107 O O . GLU A 1 530 ? 23.537 7.101 16.270 1.00 92.25 530 GLU A O 1
ATOM 4112 N N . GLY A 1 531 ? 23.378 8.142 14.291 1.00 86.62 531 GLY A N 1
ATOM 4113 C CA . GLY A 1 531 ? 23.707 6.935 13.547 1.00 86.62 531 GLY A CA 1
ATOM 4114 C C . GLY A 1 531 ? 23.111 6.841 12.155 1.00 86.62 531 GLY A C 1
ATOM 4115 O O . GLY A 1 531 ? 22.511 7.783 11.634 1.00 86.62 531 GLY A O 1
ATOM 4116 N N . LEU A 1 532 ? 23.249 5.657 11.564 1.00 83.94 532 LEU A N 1
ATOM 4117 C CA . LEU A 1 532 ? 22.814 5.321 10.206 1.00 83.94 532 LEU A CA 1
ATOM 4118 C C . LEU A 1 532 ? 21.347 4.845 10.140 1.00 83.94 532 LEU A C 1
ATOM 4120 O O . LEU A 1 532 ? 20.992 3.978 9.348 1.00 83.94 532 LEU A O 1
ATOM 4124 N N . PHE A 1 533 ? 20.460 5.449 10.934 1.00 85.75 533 PHE A N 1
ATOM 4125 C CA . PHE A 1 533 ? 19.043 5.064 11.053 1.00 85.75 533 PHE A CA 1
ATOM 4126 C C . PHE A 1 533 ? 18.097 5.828 10.107 1.00 85.75 533 PHE A C 1
ATOM 4128 O O . PHE A 1 533 ? 16.897 5.941 10.364 1.00 85.75 533 PHE A O 1
ATOM 4135 N N . VAL A 1 534 ? 18.632 6.398 9.024 1.00 82.56 534 VAL A N 1
ATOM 4136 C CA . VAL A 1 534 ? 17.915 7.327 8.135 1.00 82.56 534 VAL A CA 1
ATOM 4137 C C . VAL A 1 534 ? 16.557 6.763 7.701 1.00 82.56 534 VAL A C 1
ATOM 4139 O O . VAL A 1 534 ? 16.458 5.653 7.180 1.00 82.56 534 VAL A O 1
ATOM 4142 N N . GLY A 1 535 ? 15.499 7.550 7.911 1.00 84.69 535 GLY A N 1
ATOM 4143 C CA . GLY A 1 535 ? 14.126 7.222 7.513 1.00 84.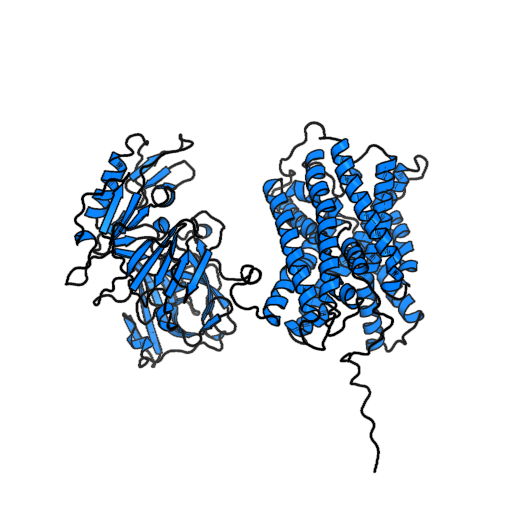69 535 GLY A CA 1
ATOM 4144 C C . GLY A 1 535 ? 13.329 6.402 8.536 1.00 84.69 535 GLY A C 1
ATOM 4145 O O . GLY A 1 535 ? 12.110 6.578 8.619 1.00 84.69 535 GLY A O 1
ATOM 4146 N N . ALA A 1 536 ? 13.980 5.582 9.360 1.00 92.12 536 ALA A N 1
ATOM 4147 C CA . ALA A 1 536 ? 13.319 4.842 10.431 1.00 92.12 536 ALA A CA 1
ATOM 4148 C C . ALA A 1 536 ? 13.050 5.741 11.645 1.00 92.12 536 ALA A C 1
ATOM 4150 O O . ALA A 1 536 ? 13.749 6.715 11.872 1.00 92.12 536 ALA A O 1
ATOM 4151 N N . ALA A 1 537 ? 12.032 5.423 12.437 1.00 95.00 537 ALA A N 1
ATOM 4152 C CA . ALA A 1 537 ? 11.743 6.099 13.700 1.00 95.00 537 ALA A CA 1
ATOM 4153 C C . ALA A 1 537 ? 12.430 5.442 14.911 1.00 95.00 537 ALA A C 1
ATOM 4155 O O . ALA A 1 537 ? 12.266 5.888 16.048 1.00 95.00 537 ALA A O 1
ATOM 4156 N N . GLY A 1 538 ? 13.131 4.337 14.671 1.00 95.81 538 GLY A N 1
ATOM 4157 C CA . GLY A 1 538 ? 13.734 3.485 15.680 1.00 95.81 538 GLY A CA 1
ATOM 4158 C C . GLY A 1 538 ? 13.899 2.059 15.167 1.00 95.81 538 GLY A C 1
ATOM 4159 O O . GLY A 1 538 ? 13.938 1.809 13.958 1.00 95.81 538 GLY A O 1
ATOM 4160 N N . LEU A 1 539 ? 13.955 1.112 16.097 1.00 96.12 539 LEU A N 1
ATOM 4161 C CA . LEU A 1 539 ? 14.350 -0.264 15.830 1.00 96.12 539 LEU A CA 1
ATOM 4162 C C . LEU A 1 539 ? 13.478 -1.253 16.609 1.00 96.12 539 LEU A C 1
ATOM 4164 O O . LEU A 1 539 ? 13.132 -1.037 17.772 1.00 96.12 539 LEU A O 1
ATOM 4168 N N . LEU A 1 540 ? 13.126 -2.352 15.945 1.00 96.69 540 LEU A N 1
ATOM 4169 C CA . LEU A 1 540 ? 12.465 -3.511 16.526 1.00 96.69 540 LEU A CA 1
ATOM 4170 C C . LEU A 1 540 ? 13.506 -4.626 16.679 1.00 96.69 540 LEU A C 1
ATOM 4172 O O . LEU A 1 540 ? 13.849 -5.297 15.703 1.00 96.69 540 LEU A O 1
ATOM 4176 N N . GLY A 1 541 ? 13.983 -4.809 17.909 1.00 96.75 541 GLY A N 1
ATOM 4177 C CA . GLY A 1 541 ? 14.981 -5.807 18.268 1.00 96.75 541 GLY A CA 1
ATOM 4178 C C . GLY A 1 541 ? 14.371 -7.199 18.214 1.00 96.75 541 GLY A C 1
ATOM 4179 O O . GLY A 1 541 ? 13.516 -7.565 19.025 1.00 96.75 541 GLY A O 1
ATOM 4180 N N . LEU A 1 542 ? 14.787 -7.981 17.229 1.00 96.50 542 LEU A N 1
ATOM 4181 C CA . LEU A 1 542 ? 14.363 -9.355 17.013 1.00 96.50 542 LEU A CA 1
ATOM 4182 C C . LEU A 1 542 ? 15.347 -10.367 17.583 1.00 96.50 542 LEU A C 1
ATOM 4184 O O . LEU A 1 542 ? 15.102 -11.548 17.376 1.00 96.50 542 LEU A O 1
ATOM 4188 N N . GLY A 1 543 ? 16.394 -9.932 18.290 1.00 95.50 543 GLY A N 1
ATOM 4189 C CA . GLY A 1 543 ? 17.448 -10.756 18.876 1.00 95.50 543 GLY A CA 1
ATOM 4190 C C . GLY A 1 543 ? 16.986 -11.836 19.858 1.00 95.50 543 GLY A C 1
ATOM 4191 O O . GLY A 1 543 ? 15.801 -12.112 20.071 1.00 95.50 543 GLY A O 1
ATOM 4192 N N . GLY A 1 544 ? 17.962 -12.533 20.409 1.00 93.56 544 GLY A N 1
ATOM 4193 C CA . GLY A 1 544 ? 17.812 -13.729 21.214 1.00 93.56 544 GLY A CA 1
ATOM 4194 C C . GLY A 1 544 ? 17.731 -13.500 22.721 1.00 93.56 544 GLY A C 1
ATOM 4195 O O . GLY A 1 544 ? 17.416 -14.467 23.423 1.00 93.56 544 GLY A O 1
ATOM 4196 N N . GLY A 1 545 ? 18.014 -12.289 23.197 1.00 93.62 545 GLY A N 1
ATOM 4197 C CA . GLY A 1 545 ? 18.049 -11.926 24.607 1.00 93.62 545 GLY A CA 1
ATOM 4198 C C . GLY A 1 545 ? 16.676 -11.578 25.177 1.00 93.62 545 GLY A C 1
ATOM 4199 O O . GLY A 1 545 ? 15.657 -11.523 24.487 1.00 93.62 545 GLY A O 1
ATOM 4200 N N . SER A 1 546 ? 16.627 -11.352 26.490 1.00 94.69 546 SER A N 1
ATOM 4201 C CA . SER A 1 546 ? 15.356 -11.211 27.223 1.00 94.69 546 SER A CA 1
ATOM 4202 C C . SER A 1 546 ? 14.571 -9.925 26.926 1.00 94.69 546 SER A C 1
ATOM 4204 O O . SER A 1 546 ? 13.363 -9.881 27.167 1.00 94.69 546 SER A O 1
ATOM 4206 N N . LEU A 1 547 ? 15.241 -8.894 26.401 1.00 96.25 547 LEU A N 1
ATOM 4207 C CA . LEU A 1 547 ? 14.628 -7.621 26.015 1.00 96.25 547 LEU A CA 1
ATOM 4208 C C . LEU A 1 547 ? 14.162 -7.598 24.554 1.00 96.25 547 LEU A C 1
ATOM 4210 O O . LEU A 1 547 ? 13.453 -6.665 24.173 1.00 96.25 547 LEU A O 1
ATOM 4214 N N . SER A 1 548 ? 14.468 -8.629 23.764 1.00 96.81 548 SER A N 1
ATOM 4215 C CA . SER A 1 548 ? 14.012 -8.724 22.380 1.00 96.81 548 SER A CA 1
ATOM 4216 C C . SER A 1 548 ? 12.503 -8.853 22.280 1.00 96.81 548 SER A C 1
ATOM 4218 O O . SER A 1 548 ? 11.834 -9.423 23.146 1.00 96.81 548 SER A O 1
ATOM 4220 N N . PHE A 1 549 ? 11.933 -8.320 21.204 1.00 95.88 549 PHE A N 1
ATOM 4221 C CA . PHE A 1 549 ? 10.502 -8.411 20.969 1.00 95.88 549 PHE A CA 1
ATOM 4222 C C . PHE A 1 549 ? 9.993 -9.864 20.952 1.00 95.88 549 PHE A C 1
ATOM 4224 O O . PHE A 1 549 ? 9.005 -10.116 21.643 1.00 95.88 549 PHE A O 1
ATOM 4231 N N . PRO A 1 550 ? 10.642 -10.839 20.270 1.00 94.94 550 PRO A N 1
ATOM 4232 C CA . PRO A 1 550 ? 10.245 -12.244 20.356 1.00 94.94 550 PRO A CA 1
ATOM 4233 C C . PRO A 1 550 ? 10.183 -12.762 21.799 1.00 94.94 550 PRO A C 1
ATOM 4235 O O . PRO A 1 550 ? 9.200 -13.405 22.166 1.00 94.94 550 PRO A O 1
ATOM 4238 N N . SER A 1 551 ? 11.180 -12.445 22.630 1.00 95.19 551 SER A N 1
ATOM 4239 C CA . SER A 1 551 ? 11.225 -12.869 24.035 1.00 95.19 551 SER A CA 1
ATOM 4240 C C . SER A 1 551 ? 10.128 -12.215 24.874 1.00 95.19 551 SER A C 1
ATOM 4242 O O . SER A 1 551 ? 9.468 -12.885 25.662 1.00 95.19 551 SER A O 1
ATOM 4244 N N . GLN A 1 552 ? 9.878 -10.919 24.678 1.00 95.19 552 GLN A N 1
ATOM 4245 C CA . GLN A 1 552 ? 8.868 -10.172 25.431 1.00 95.19 552 GLN A CA 1
ATOM 4246 C C . GLN A 1 552 ? 7.423 -10.599 25.129 1.00 95.19 552 GLN A C 1
ATOM 4248 O O . GLN A 1 552 ? 6.528 -10.340 25.936 1.00 95.19 552 GLN A O 1
ATOM 4253 N N . ILE A 1 553 ? 7.182 -11.238 23.979 1.00 92.25 553 ILE A N 1
ATOM 4254 C CA . ILE A 1 553 ? 5.863 -11.766 23.596 1.00 92.25 553 ILE A CA 1
ATOM 4255 C C . ILE A 1 553 ? 5.742 -13.285 23.765 1.00 92.25 553 ILE A C 1
ATOM 4257 O O . ILE A 1 553 ? 4.755 -13.862 23.299 1.00 92.25 553 ILE A O 1
ATOM 4261 N N . ASP A 1 554 ? 6.742 -13.927 24.377 1.00 90.12 554 ASP A N 1
ATOM 4262 C CA . ASP A 1 554 ? 6.846 -15.381 24.513 1.00 90.12 554 ASP A CA 1
ATOM 4263 C C . ASP A 1 554 ? 6.705 -16.113 23.160 1.00 90.12 554 ASP A C 1
ATOM 4265 O O . ASP A 1 554 ? 5.983 -17.108 23.022 1.00 90.12 554 ASP A O 1
ATOM 4269 N N . ALA A 1 555 ? 7.359 -15.595 22.115 1.00 89.25 555 ALA A N 1
ATOM 4270 C CA . ALA A 1 555 ? 7.345 -16.220 20.800 1.00 89.25 555 ALA A CA 1
ATOM 4271 C C . ALA A 1 555 ? 8.080 -17.569 20.825 1.00 89.25 555 ALA A C 1
ATOM 4273 O O . ALA A 1 555 ? 9.211 -17.692 21.281 1.00 89.25 555 ALA A O 1
ATOM 4274 N N . THR A 1 556 ? 7.438 -18.586 20.262 1.00 88.25 556 THR A N 1
ATOM 4275 C CA . THR A 1 556 ? 8.009 -19.924 20.027 1.00 88.25 556 THR A CA 1
ATOM 4276 C C . THR A 1 556 ? 8.767 -20.008 18.706 1.00 88.25 556 THR A C 1
ATOM 4278 O O . THR A 1 556 ? 9.652 -20.843 18.532 1.00 88.25 556 THR A O 1
ATOM 4281 N N . SER A 1 557 ? 8.427 -19.133 17.766 1.00 91.75 557 SER A N 1
ATOM 4282 C CA . SER A 1 557 ? 9.111 -18.989 16.490 1.00 91.75 557 SER A CA 1
ATOM 4283 C C . SER A 1 557 ? 8.826 -17.619 15.890 1.00 91.75 557 SER A C 1
ATOM 4285 O O . SER A 1 557 ? 7.854 -16.955 16.264 1.00 91.75 557 SER A O 1
ATOM 4287 N N . PHE A 1 558 ? 9.636 -17.203 14.925 1.00 92.81 558 PHE A N 1
ATOM 4288 C CA . PHE A 1 558 ? 9.315 -16.075 14.056 1.00 92.81 558 PHE A CA 1
ATOM 4289 C C . PHE A 1 558 ? 9.945 -16.255 12.677 1.00 92.81 558 PHE A C 1
ATOM 4291 O O . PHE A 1 558 ? 10.885 -17.023 12.518 1.00 92.81 558 PHE A O 1
ATOM 4298 N N . SER A 1 559 ? 9.418 -15.591 11.655 1.00 92.62 559 SER A N 1
ATOM 4299 C CA . SER A 1 559 ? 10.017 -15.576 10.322 1.00 92.62 559 SER A CA 1
ATOM 4300 C C . SER A 1 559 ? 9.803 -14.245 9.627 1.00 92.62 559 SER A C 1
ATOM 4302 O O . SER A 1 559 ? 8.787 -13.588 9.838 1.00 92.62 559 SER A O 1
ATOM 4304 N N . TYR A 1 560 ? 10.738 -13.866 8.770 1.00 92.44 560 TYR A N 1
ATOM 4305 C CA . TYR A 1 560 ? 10.612 -12.711 7.893 1.00 92.44 560 TYR A CA 1
ATOM 4306 C C . TYR A 1 560 ? 11.092 -13.064 6.491 1.00 92.44 560 TYR A C 1
ATOM 4308 O O . TYR A 1 560 ? 11.793 -14.054 6.288 1.00 92.44 560 TYR A O 1
ATOM 4316 N N . CYS A 1 561 ? 10.699 -12.265 5.506 1.00 90.19 561 CYS A N 1
ATOM 4317 C CA . CYS A 1 561 ? 11.213 -12.390 4.150 1.00 90.19 561 CYS A CA 1
ATOM 4318 C C . CYS A 1 561 ? 11.588 -11.005 3.641 1.00 90.19 561 CYS A C 1
ATOM 4320 O O . CYS A 1 561 ? 10.816 -10.060 3.790 1.00 90.19 561 CYS A O 1
ATOM 4322 N N . LEU A 1 562 ? 12.793 -10.874 3.101 1.00 90.69 562 LEU A N 1
ATOM 4323 C CA . LEU A 1 562 ? 13.304 -9.601 2.612 1.00 90.69 562 LEU A CA 1
ATOM 4324 C C . LEU A 1 562 ? 13.131 -9.581 1.096 1.00 90.69 562 LEU A C 1
ATOM 4326 O O . LEU A 1 562 ? 13.678 -10.434 0.398 1.00 90.69 562 LEU A O 1
ATOM 4330 N N . VAL A 1 563 ? 12.317 -8.656 0.589 1.00 87.19 563 VAL A N 1
ATOM 4331 C CA . VAL A 1 563 ? 12.175 -8.435 -0.861 1.00 87.19 563 VAL A CA 1
ATOM 4332 C C . VAL A 1 563 ? 13.489 -7.930 -1.449 1.00 87.19 563 VAL A C 1
ATOM 4334 O O . VAL A 1 563 ? 14.385 -7.529 -0.714 1.00 87.19 563 VAL A O 1
ATOM 4337 N N . ASP A 1 564 ? 13.606 -7.929 -2.773 1.00 84.69 564 ASP A N 1
ATOM 4338 C CA . ASP A 1 564 ? 14.757 -7.309 -3.429 1.00 84.69 564 ASP A CA 1
ATOM 4339 C C . ASP A 1 564 ? 14.865 -5.829 -3.038 1.00 84.69 564 ASP A C 1
ATOM 4341 O O . ASP A 1 564 ? 13.854 -5.125 -2.986 1.00 84.69 564 ASP A O 1
ATOM 4345 N N . ARG A 1 565 ? 16.094 -5.355 -2.805 1.00 78.81 565 ARG A N 1
ATOM 4346 C CA . ARG A 1 565 ? 16.376 -3.980 -2.353 1.00 78.81 565 ARG A CA 1
ATOM 4347 C C . ARG A 1 565 ? 15.718 -2.905 -3.221 1.00 78.81 565 ARG A C 1
ATOM 4349 O O . ARG A 1 565 ? 15.218 -1.912 -2.707 1.00 78.81 565 ARG A O 1
ATOM 4356 N N . ASP A 1 566 ? 15.713 -3.125 -4.530 1.00 74.69 566 ASP A N 1
ATOM 4357 C CA . ASP A 1 566 ? 15.235 -2.150 -5.512 1.00 74.69 566 ASP A CA 1
ATOM 4358 C C . ASP A 1 566 ? 13.754 -2.390 -5.889 1.00 74.69 566 ASP A C 1
ATOM 4360 O O . ASP A 1 566 ? 13.242 -1.809 -6.844 1.00 74.69 566 ASP A O 1
ATOM 4364 N N . SER A 1 567 ? 13.058 -3.277 -5.167 1.00 75.31 567 SER A N 1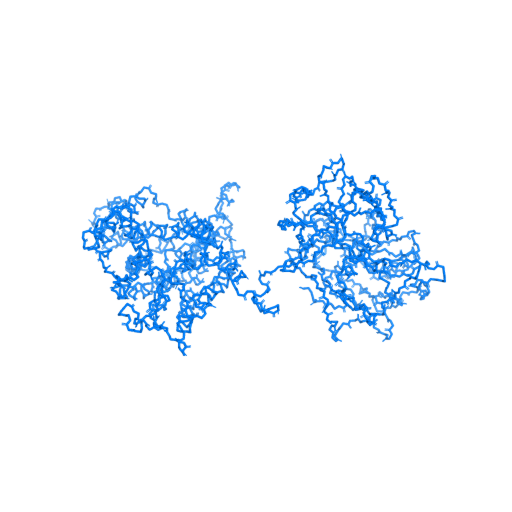
ATOM 4365 C CA . SER A 1 567 ? 11.651 -3.601 -5.399 1.00 75.31 567 SER A CA 1
ATOM 4366 C C . SER A 1 567 ? 10.723 -2.709 -4.581 1.00 75.31 567 SER A C 1
ATOM 4368 O O . SER A 1 567 ? 10.871 -2.581 -3.369 1.00 75.31 567 SER A O 1
ATOM 4370 N N . ASP A 1 568 ? 9.666 -2.211 -5.223 1.00 68.88 568 ASP A N 1
ATOM 4371 C CA . ASP A 1 568 ? 8.537 -1.551 -4.549 1.00 68.88 568 ASP A CA 1
ATOM 4372 C C . ASP A 1 568 ? 7.607 -2.551 -3.828 1.00 68.88 568 ASP A C 1
ATOM 4374 O O . ASP A 1 568 ? 6.547 -2.188 -3.308 1.00 68.88 568 ASP A O 1
ATOM 4378 N N . SER A 1 569 ? 7.959 -3.840 -3.843 1.00 71.12 569 SER A N 1
ATOM 4379 C CA . SER A 1 569 ? 7.165 -4.895 -3.224 1.00 71.12 569 SER A CA 1
ATOM 4380 C C . SER A 1 569 ? 7.302 -4.900 -1.707 1.00 71.12 569 SER A C 1
ATOM 4382 O O . SER A 1 569 ? 8.238 -4.389 -1.103 1.00 71.12 569 SER A O 1
ATOM 4384 N N . ALA A 1 570 ? 6.322 -5.535 -1.092 1.00 76.44 570 ALA A N 1
ATOM 4385 C CA . ALA A 1 570 ? 6.155 -5.650 0.335 1.00 76.44 570 ALA A CA 1
ATOM 4386 C C . ALA A 1 570 ? 6.260 -7.112 0.758 1.00 76.44 570 ALA A C 1
ATOM 4388 O O . ALA A 1 570 ? 5.696 -7.972 0.083 1.00 76.44 570 ALA A O 1
ATOM 4389 N N . SER A 1 571 ? 6.869 -7.389 1.908 1.00 80.69 571 SER A N 1
ATOM 4390 C CA . SER A 1 571 ? 6.867 -8.735 2.493 1.00 80.69 571 SER A CA 1
ATOM 4391 C C . SER A 1 571 ? 6.323 -8.776 3.922 1.00 80.69 571 SER A C 1
ATOM 4393 O O . SER A 1 571 ? 5.627 -7.856 4.338 1.00 80.69 571 SER A O 1
ATOM 4395 N N . THR A 1 572 ? 6.563 -9.848 4.680 1.00 82.50 572 THR A N 1
ATOM 4396 C CA . THR A 1 572 ? 5.896 -10.086 5.974 1.00 82.50 572 THR A CA 1
ATOM 4397 C C . THR A 1 572 ? 6.854 -10.516 7.078 1.00 82.50 572 THR A C 1
ATOM 4399 O O . THR A 1 572 ? 7.721 -11.352 6.833 1.00 82.50 572 THR A O 1
ATOM 4402 N N . LEU A 1 573 ? 6.596 -10.044 8.301 1.00 86.75 573 LEU A N 1
ATOM 4403 C CA . LEU A 1 573 ? 7.127 -10.575 9.561 1.00 86.75 573 LEU A CA 1
ATOM 4404 C C . LEU A 1 573 ? 6.021 -11.380 10.263 1.00 86.75 573 LEU A C 1
ATOM 4406 O O . LEU A 1 573 ? 4.913 -10.880 10.464 1.00 86.75 573 LEU A O 1
ATOM 4410 N N . GLU A 1 574 ? 6.309 -12.619 10.638 1.00 85.69 574 GLU A N 1
ATOM 4411 C CA . GLU A 1 574 ? 5.366 -13.552 11.255 1.00 85.69 574 GLU A CA 1
ATOM 4412 C C . GLU A 1 574 ? 5.927 -14.099 12.565 1.00 85.69 574 GLU A C 1
ATOM 4414 O O . GLU A 1 574 ? 7.104 -14.424 12.649 1.00 85.69 574 GLU A O 1
ATOM 4419 N N . PHE A 1 575 ? 5.069 -14.259 13.571 1.00 85.56 575 PHE A N 1
ATOM 4420 C CA . PHE A 1 575 ? 5.410 -14.889 14.848 1.00 85.56 575 PHE A CA 1
ATOM 4421 C C . PHE A 1 575 ? 4.567 -16.146 15.048 1.00 85.56 575 PHE A C 1
ATOM 4423 O O . PHE A 1 575 ? 3.385 -16.171 14.693 1.00 85.56 575 PHE A O 1
ATOM 4430 N N . ASN A 1 576 ? 5.157 -17.164 15.673 1.00 83.44 576 ASN A N 1
ATOM 4431 C CA . ASN A 1 576 ? 4.545 -18.459 15.973 1.00 83.44 576 ASN A CA 1
ATOM 4432 C C . ASN A 1 576 ? 4.059 -19.212 14.720 1.00 83.44 576 ASN A C 1
ATOM 4434 O O . ASN A 1 576 ? 3.005 -19.850 14.722 1.00 83.44 576 ASN A O 1
ATOM 4438 N N . SER A 1 577 ? 4.833 -19.117 13.635 1.00 76.38 577 SER A N 1
ATOM 4439 C CA . SER A 1 577 ? 4.645 -19.851 12.381 1.00 76.38 577 SER A CA 1
ATOM 4440 C C . SER A 1 577 ? 5.567 -21.071 12.316 1.00 76.38 577 SER A C 1
ATOM 4442 O O . SER A 1 577 ? 6.728 -21.000 12.720 1.00 76.38 577 SER A O 1
ATOM 4444 N N . THR A 1 578 ? 5.088 -22.186 11.769 1.00 77.31 578 THR A N 1
ATOM 4445 C CA . THR A 1 578 ? 5.906 -23.393 11.579 1.00 77.31 578 THR A CA 1
ATOM 4446 C C . THR A 1 578 ? 6.806 -23.268 10.355 1.00 77.31 578 THR A C 1
ATOM 4448 O O . THR A 1 578 ? 6.339 -22.842 9.295 1.00 77.31 578 THR A O 1
ATOM 4451 N N . LEU A 1 579 ? 8.056 -23.723 10.466 1.00 81.88 579 LEU A N 1
ATOM 4452 C CA . LEU A 1 579 ? 8.937 -23.874 9.311 1.00 81.88 579 LEU A CA 1
ATOM 4453 C C . LEU A 1 579 ? 8.327 -24.865 8.302 1.00 81.88 579 LEU A C 1
ATOM 4455 O O . LEU A 1 579 ? 7.881 -25.948 8.695 1.00 81.88 579 LEU A O 1
ATOM 4459 N N . PRO A 1 580 ? 8.265 -24.518 7.006 1.00 83.94 580 PRO A N 1
ATOM 4460 C CA . PRO A 1 580 ? 7.693 -25.408 6.012 1.00 83.94 580 PRO A CA 1
ATOM 4461 C C . PRO A 1 580 ? 8.639 -26.589 5.715 1.00 83.94 580 PRO A C 1
ATOM 4463 O O . PRO A 1 580 ? 9.856 -26.445 5.833 1.00 83.94 580 PRO A O 1
ATOM 4466 N N . PRO A 1 581 ? 8.119 -27.748 5.265 1.00 83.19 581 PRO A N 1
ATOM 4467 C CA . PRO A 1 581 ? 8.934 -28.950 5.047 1.00 83.19 581 PRO A CA 1
ATOM 4468 C C . PRO A 1 581 ? 10.042 -28.804 3.996 1.00 83.19 581 PRO A C 1
ATOM 4470 O O . PRO A 1 581 ? 10.985 -29.584 3.989 1.00 83.19 581 PRO A O 1
ATOM 4473 N N . ASN A 1 582 ? 9.914 -27.836 3.085 1.00 87.00 582 ASN A N 1
ATOM 4474 C CA . ASN A 1 582 ? 10.892 -27.555 2.036 1.00 87.00 582 ASN A CA 1
ATOM 4475 C C . ASN A 1 582 ? 11.972 -26.544 2.462 1.00 87.00 582 ASN A C 1
ATOM 4477 O O . ASN A 1 582 ? 12.745 -26.109 1.613 1.00 87.00 582 ASN A O 1
ATOM 4481 N N . ALA A 1 583 ? 12.002 -26.129 3.731 1.00 91.94 583 ALA A N 1
ATOM 4482 C CA . ALA A 1 583 ? 13.037 -25.242 4.238 1.00 91.94 583 ALA A CA 1
ATOM 4483 C C . ALA A 1 583 ? 14.400 -25.948 4.272 1.00 91.94 583 ALA A C 1
ATOM 4485 O O . ALA A 1 583 ? 14.523 -27.081 4.746 1.00 91.94 583 ALA A O 1
ATOM 4486 N N . VAL A 1 584 ? 15.445 -25.245 3.841 1.00 95.88 584 VAL A N 1
ATOM 4487 C CA . VAL A 1 584 ? 16.828 -25.629 4.122 1.00 95.88 584 VAL A CA 1
ATOM 4488 C C . VAL A 1 584 ? 17.076 -25.328 5.598 1.00 95.88 584 VAL A C 1
ATOM 4490 O O . VAL A 1 584 ? 17.255 -24.175 5.978 1.00 95.88 584 VAL A O 1
ATOM 4493 N N . ALA A 1 585 ? 16.987 -26.354 6.445 1.00 95.00 585 ALA A N 1
ATOM 4494 C CA . ALA A 1 585 ? 17.070 -26.206 7.897 1.00 95.00 585 ALA A CA 1
ATOM 4495 C C . ALA A 1 585 ? 18.499 -26.403 8.421 1.00 95.00 585 ALA A C 1
ATOM 4497 O O . ALA A 1 585 ? 19.096 -27.458 8.195 1.00 95.00 585 ALA A O 1
ATOM 4498 N N . ALA A 1 586 ? 18.998 -25.445 9.191 1.00 96.62 586 ALA A N 1
ATOM 4499 C CA . ALA A 1 586 ? 20.278 -25.493 9.882 1.00 96.62 586 ALA A CA 1
ATOM 4500 C C . ALA A 1 586 ? 20.082 -25.417 11.410 1.00 96.62 586 ALA A C 1
ATOM 4502 O O . ALA A 1 586 ? 19.071 -24.876 11.871 1.00 96.62 586 ALA A O 1
ATOM 4503 N N . PRO A 1 587 ? 21.023 -25.945 12.214 1.00 97.06 587 PRO A N 1
ATOM 4504 C CA . PRO A 1 587 ? 20.982 -25.782 13.664 1.00 97.06 587 PRO A CA 1
ATOM 4505 C C . PRO A 1 587 ? 21.038 -24.303 14.060 1.00 97.06 587 PRO A C 1
ATOM 4507 O O . PRO A 1 587 ? 21.905 -23.567 13.583 1.00 97.06 587 PRO A O 1
ATOM 4510 N N . LEU A 1 588 ? 20.132 -23.892 14.948 1.00 96.44 588 LEU A N 1
ATOM 4511 C CA . LEU A 1 588 ? 20.189 -22.612 15.646 1.00 96.44 588 LEU A CA 1
ATOM 4512 C C . LEU A 1 588 ? 21.007 -22.804 16.922 1.00 96.44 588 LEU A C 1
ATOM 4514 O O . LEU A 1 588 ? 20.564 -23.450 17.872 1.00 96.44 588 LEU A O 1
ATOM 4518 N N . LEU A 1 589 ? 22.211 -22.256 16.925 1.00 95.06 589 LEU A N 1
ATOM 4519 C CA . LEU A 1 589 ? 23.153 -22.342 18.029 1.00 95.06 589 LEU A CA 1
ATOM 4520 C C . LEU A 1 589 ? 22.975 -21.136 18.960 1.00 95.06 589 LEU A C 1
ATOM 4522 O O . LEU A 1 589 ? 22.532 -20.059 18.553 1.00 95.06 589 LEU A O 1
ATOM 4526 N N . ARG A 1 590 ? 23.323 -21.321 20.233 1.00 90.75 590 ARG A N 1
ATOM 4527 C CA . ARG A 1 590 ? 23.317 -20.264 21.248 1.00 90.75 590 ARG A CA 1
ATOM 4528 C C . ARG A 1 590 ? 24.698 -20.152 21.865 1.00 90.75 590 ARG A C 1
ATOM 4530 O O . ARG A 1 590 ? 25.326 -21.166 22.156 1.00 90.75 590 ARG A O 1
ATOM 4537 N N . ASN A 1 591 ? 25.137 -18.919 22.078 1.00 90.19 591 ASN A N 1
ATOM 4538 C CA . ASN A 1 591 ? 26.363 -18.619 22.793 1.00 90.19 591 ASN A CA 1
ATOM 4539 C C . ASN A 1 591 ? 26.009 -18.232 24.231 1.00 90.19 591 ASN A C 1
ATOM 4541 O O . ASN A 1 591 ? 25.258 -17.290 24.459 1.00 90.19 591 ASN A O 1
ATOM 4545 N N . HIS A 1 592 ? 26.535 -18.960 25.213 1.00 83.56 592 HIS A N 1
ATOM 4546 C CA . HIS A 1 592 ? 26.260 -18.675 26.624 1.00 83.56 592 HIS A CA 1
ATOM 4547 C C . HIS A 1 592 ? 26.953 -17.403 27.134 1.00 83.56 592 HIS A C 1
ATOM 4549 O O . HIS A 1 592 ? 26.597 -16.920 28.205 1.00 83.56 592 HIS A O 1
ATOM 4555 N N . HIS A 1 593 ? 27.920 -16.871 26.382 1.00 85.81 593 HIS A N 1
ATOM 4556 C CA . HIS A 1 593 ? 28.593 -15.610 26.687 1.00 85.81 593 HIS A CA 1
ATOM 4557 C C . HIS A 1 593 ? 27.903 -14.393 26.052 1.00 85.81 593 HIS A C 1
ATOM 4559 O O . HIS A 1 593 ? 28.100 -13.286 26.542 1.00 85.81 593 HIS A O 1
ATOM 4565 N N . LEU A 1 594 ? 27.118 -14.596 24.985 1.00 86.81 594 LEU A N 1
ATOM 4566 C CA . LEU A 1 594 ? 26.417 -13.559 24.217 1.00 86.81 594 LEU A CA 1
ATOM 4567 C C . LEU A 1 594 ? 25.059 -14.105 23.745 1.00 86.81 594 LEU A C 1
ATOM 4569 O O . LEU A 1 594 ? 24.968 -14.771 22.711 1.00 86.81 594 LEU A O 1
ATOM 4573 N N . ASP A 1 595 ? 23.999 -13.855 24.509 1.00 88.94 595 ASP A N 1
ATOM 4574 C CA . ASP A 1 595 ? 22.665 -14.425 24.283 1.00 88.94 595 ASP A CA 1
ATOM 4575 C C . ASP A 1 595 ? 21.814 -13.665 23.248 1.00 88.94 595 ASP A C 1
ATOM 4577 O O . ASP A 1 595 ? 20.850 -14.237 22.723 1.00 88.94 595 ASP A O 1
ATOM 4581 N N . THR A 1 596 ? 22.217 -12.441 22.891 1.00 91.50 596 THR A N 1
ATOM 4582 C CA . THR A 1 596 ? 21.595 -11.587 21.865 1.00 91.50 596 THR A CA 1
ATOM 4583 C C . THR A 1 596 ? 21.555 -12.225 20.480 1.00 91.50 596 THR A C 1
ATOM 4585 O O . THR A 1 596 ? 20.570 -12.083 19.761 1.00 91.50 596 THR A O 1
ATOM 4588 N N . PHE A 1 597 ? 22.598 -12.938 20.062 1.00 93.75 597 PHE A N 1
ATOM 4589 C CA . PHE A 1 597 ? 22.702 -13.345 18.662 1.00 93.75 597 PHE A CA 1
ATOM 4590 C C . PHE A 1 597 ? 22.120 -14.732 18.376 1.00 93.75 597 PHE A C 1
ATOM 4592 O O . PHE A 1 597 ? 22.267 -15.687 19.146 1.00 93.75 597 PHE A O 1
ATOM 4599 N N . TYR A 1 598 ? 21.528 -14.868 17.189 1.00 93.94 598 TYR A N 1
ATOM 4600 C CA . TYR A 1 598 ? 21.161 -16.157 16.614 1.00 93.94 598 TYR A CA 1
ATOM 4601 C C . TYR A 1 598 ? 22.282 -16.702 15.743 1.00 93.94 598 TYR A C 1
ATOM 4603 O O . TYR A 1 598 ? 22.459 -16.283 14.596 1.00 93.94 598 TYR A O 1
ATOM 4611 N N . TYR A 1 599 ? 23.008 -17.677 16.278 1.00 96.31 599 TYR A N 1
ATOM 4612 C CA . TYR A 1 599 ? 24.074 -18.339 15.545 1.00 96.31 599 TYR A CA 1
ATOM 4613 C C . TYR A 1 599 ? 23.510 -19.442 14.654 1.00 96.31 599 TYR A C 1
ATOM 4615 O O . TYR A 1 599 ? 22.668 -20.234 15.076 1.00 96.31 599 TYR A O 1
ATOM 4623 N N . VAL A 1 600 ? 23.993 -19.529 13.422 1.00 97.00 600 VAL A N 1
ATOM 4624 C CA . VAL A 1 600 ? 23.653 -20.595 12.482 1.00 97.00 600 VAL A CA 1
ATOM 4625 C C . VAL A 1 600 ? 24.818 -21.569 12.366 1.00 97.00 600 VAL A C 1
ATOM 4627 O O . VAL A 1 600 ? 25.969 -21.163 12.220 1.00 97.00 600 VAL A O 1
ATOM 4630 N N . GLY A 1 601 ? 24.524 -22.869 12.409 1.00 96.38 601 GLY A N 1
ATOM 4631 C CA . GLY A 1 601 ? 25.508 -23.923 12.164 1.00 96.38 601 GLY A CA 1
ATOM 4632 C C . GLY A 1 601 ? 25.938 -23.975 10.697 1.00 96.38 601 GLY A C 1
ATOM 4633 O O . GLY A 1 601 ? 25.511 -24.867 9.970 1.00 96.38 601 GLY A O 1
ATOM 4634 N N . LEU A 1 602 ? 26.742 -23.011 10.249 1.00 97.25 602 LEU A N 1
ATOM 4635 C CA . LEU A 1 602 ? 27.370 -23.006 8.929 1.00 97.25 602 LEU A CA 1
ATOM 4636 C C . LEU A 1 602 ? 28.608 -23.914 8.949 1.00 97.25 602 LEU A C 1
ATOM 4638 O O . LEU A 1 602 ? 29.402 -23.867 9.880 1.00 97.25 602 LEU A O 1
ATOM 4642 N N . THR A 1 603 ? 28.773 -24.736 7.916 1.00 96.69 603 THR A N 1
ATOM 4643 C CA . THR A 1 603 ? 29.878 -25.714 7.805 1.00 96.69 603 THR A CA 1
ATOM 4644 C C . THR A 1 603 ? 30.843 -25.393 6.670 1.00 96.69 603 THR A C 1
ATOM 4646 O O . THR A 1 603 ? 31.977 -25.864 6.661 1.00 96.69 603 THR A O 1
ATOM 4649 N N . GLY A 1 604 ? 30.417 -24.577 5.704 1.00 97.19 604 GLY A N 1
ATOM 4650 C CA . GLY A 1 604 ? 31.253 -24.230 4.568 1.00 97.19 604 GLY A CA 1
ATOM 4651 C C . GLY A 1 604 ? 30.592 -23.291 3.571 1.00 97.19 604 GLY A C 1
ATOM 4652 O O . GLY A 1 604 ? 29.416 -22.933 3.671 1.00 97.19 604 GLY A O 1
ATOM 4653 N N . LEU A 1 605 ? 31.390 -22.920 2.576 1.00 98.38 605 LEU A N 1
ATOM 4654 C CA . LEU A 1 605 ? 31.021 -22.071 1.451 1.00 98.38 605 LEU A CA 1
ATOM 4655 C C . LEU A 1 605 ? 31.454 -22.764 0.161 1.00 98.38 605 LEU A C 1
ATOM 4657 O O . LEU A 1 605 ? 32.478 -23.447 0.150 1.00 98.38 605 LEU A O 1
ATOM 4661 N N . SER A 1 606 ? 30.725 -22.569 -0.937 1.00 98.25 606 SER A N 1
ATOM 4662 C CA . SER A 1 606 ? 31.160 -23.047 -2.257 1.00 98.25 606 SER A CA 1
ATOM 4663 C C . SER A 1 606 ? 30.994 -22.003 -3.345 1.00 98.25 606 SER A C 1
ATOM 4665 O O . SER A 1 606 ? 30.024 -21.247 -3.318 1.00 98.25 606 SER A O 1
ATOM 4667 N N . VAL A 1 607 ? 31.874 -22.056 -4.346 1.00 98.25 607 VAL A N 1
ATOM 4668 C CA . VAL A 1 607 ? 31.812 -21.242 -5.564 1.00 98.25 607 VAL A CA 1
ATOM 4669 C C . VAL A 1 607 ? 31.807 -22.159 -6.787 1.00 98.25 607 VAL A C 1
ATOM 4671 O O . VAL A 1 607 ? 32.713 -22.967 -6.984 1.00 98.25 607 VAL A O 1
ATOM 4674 N N . GLY A 1 608 ? 30.775 -22.050 -7.625 1.00 95.44 608 GLY A N 1
ATOM 4675 C CA . GLY A 1 608 ? 30.599 -22.877 -8.820 1.00 95.44 608 GLY A CA 1
ATOM 4676 C C . GLY A 1 608 ? 30.554 -24.380 -8.519 1.00 95.44 608 GLY A C 1
ATOM 4677 O O . GLY A 1 608 ? 31.067 -25.173 -9.306 1.00 95.44 608 GLY A O 1
ATOM 4678 N N . GLY A 1 609 ? 29.995 -24.749 -7.361 1.00 94.25 609 GLY A N 1
ATOM 4679 C CA . GLY A 1 609 ? 29.865 -26.132 -6.888 1.00 94.25 609 GLY A CA 1
ATOM 4680 C C . GLY A 1 609 ? 31.090 -26.706 -6.166 1.00 94.25 609 GLY A C 1
ATOM 4681 O O . GLY A 1 609 ? 30.980 -27.779 -5.580 1.00 94.25 609 GLY A O 1
ATOM 4682 N N . GLU A 1 610 ? 32.232 -26.013 -6.152 1.00 97.12 610 GLU A N 1
ATOM 4683 C CA . GLU A 1 610 ? 33.424 -26.443 -5.408 1.00 97.12 610 GLU A CA 1
ATOM 4684 C C . GLU A 1 610 ? 33.495 -25.768 -4.039 1.00 97.12 610 GLU A C 1
ATOM 4686 O O . GLU A 1 610 ? 33.341 -24.549 -3.930 1.00 97.12 610 GLU A O 1
ATOM 4691 N N . LEU A 1 611 ? 33.737 -26.562 -2.992 1.00 97.12 611 LEU A N 1
ATOM 4692 C CA . LEU A 1 611 ? 33.930 -26.060 -1.633 1.00 97.12 611 LEU A CA 1
ATOM 4693 C C . LEU A 1 611 ? 35.183 -25.181 -1.549 1.00 97.12 611 LEU A C 1
ATOM 4695 O O . LEU A 1 611 ? 36.251 -25.538 -2.048 1.00 97.12 611 LEU A O 1
ATOM 4699 N N . VAL A 1 612 ? 35.045 -24.040 -0.882 1.00 97.31 612 VAL A N 1
ATOM 4700 C CA . VAL A 1 612 ? 36.153 -23.137 -0.574 1.00 97.31 612 VAL A CA 1
ATOM 4701 C C . VAL A 1 612 ? 37.016 -23.780 0.515 1.00 97.31 612 VAL A C 1
ATOM 4703 O O . VAL A 1 612 ? 36.500 -24.318 1.492 1.00 97.31 612 VAL A O 1
ATOM 4706 N N . SER A 1 613 ? 38.338 -23.726 0.349 1.00 95.06 613 SER A N 1
ATOM 4707 C CA . SER A 1 613 ? 39.305 -24.361 1.253 1.00 95.06 613 SER A CA 1
ATOM 4708 C C . SER A 1 613 ? 39.471 -23.587 2.568 1.00 95.06 613 SER A C 1
ATOM 4710 O O . SER A 1 613 ? 40.496 -22.944 2.788 1.00 95.06 613 SER A O 1
ATOM 4712 N N . VAL A 1 614 ? 38.474 -23.671 3.449 1.00 95.25 614 VAL A N 1
ATOM 4713 C CA . VAL A 1 614 ? 38.457 -23.068 4.791 1.00 95.25 614 VAL A CA 1
ATOM 4714 C C . VAL A 1 614 ? 38.150 -24.163 5.820 1.00 95.25 614 VAL A C 1
ATOM 4716 O O . VAL A 1 614 ? 37.258 -24.977 5.574 1.00 95.25 614 VAL A O 1
ATOM 4719 N N . PRO A 1 615 ? 38.866 -24.231 6.960 1.00 93.81 615 PRO A N 1
ATOM 4720 C CA . PRO A 1 615 ? 38.554 -25.202 8.003 1.00 93.81 615 PRO A CA 1
ATOM 4721 C C . PRO A 1 615 ? 37.186 -24.910 8.632 1.00 93.81 615 PRO A C 1
ATOM 4723 O O . PRO A 1 615 ? 36.864 -23.759 8.913 1.00 93.81 615 PRO A O 1
ATOM 4726 N N . GLU A 1 616 ? 36.407 -25.953 8.926 1.00 92.19 616 GLU A N 1
ATOM 4727 C CA . GLU A 1 616 ? 35.070 -25.817 9.529 1.00 92.19 616 GLU A CA 1
ATOM 4728 C C . GLU A 1 616 ? 35.098 -25.053 10.867 1.00 92.19 616 GLU A C 1
ATOM 4730 O O . GLU A 1 616 ? 34.172 -24.309 11.184 1.00 92.19 616 GLU A O 1
ATOM 4735 N N . SER A 1 617 ? 36.203 -25.153 11.616 1.00 93.38 617 SER A N 1
ATOM 4736 C CA . SER A 1 617 ? 36.422 -24.412 12.864 1.00 93.38 617 SER A CA 1
ATOM 4737 C C . SER A 1 617 ? 36.342 -22.891 12.700 1.00 93.38 617 SER A C 1
ATOM 4739 O O . SER A 1 617 ? 36.082 -22.201 13.677 1.00 93.38 617 SER A O 1
ATOM 4741 N N . ALA A 1 618 ? 36.536 -22.355 11.488 1.00 94.44 618 ALA A N 1
ATOM 4742 C CA . ALA A 1 618 ? 36.397 -20.924 11.216 1.00 94.44 618 ALA A CA 1
ATOM 4743 C C . ALA A 1 618 ? 34.943 -20.425 11.333 1.00 94.44 618 ALA A C 1
ATOM 4745 O O . ALA A 1 618 ? 34.717 -19.228 11.493 1.00 94.44 618 ALA A O 1
ATOM 4746 N N . PHE A 1 619 ? 33.961 -21.330 11.262 1.00 95.50 619 PHE A N 1
ATOM 4747 C CA . PHE A 1 619 ? 32.534 -21.018 11.386 1.00 95.50 619 PHE A CA 1
ATOM 4748 C C . PHE A 1 619 ? 31.960 -21.352 12.770 1.00 95.50 619 PHE A C 1
ATOM 4750 O O . PHE A 1 619 ? 30.793 -21.066 13.036 1.00 95.50 619 PHE A O 1
ATOM 4757 N N . GLN A 1 620 ? 32.751 -21.973 13.648 1.00 94.88 620 GLN A N 1
ATOM 4758 C CA . GLN A 1 620 ? 32.306 -22.445 14.958 1.00 94.88 620 GLN A CA 1
ATOM 4759 C C . GLN A 1 620 ? 32.559 -21.401 16.051 1.00 94.88 620 GLN A C 1
ATOM 4761 O O . GLN A 1 620 ? 33.402 -20.515 15.909 1.00 94.88 620 GLN A O 1
ATOM 4766 N N . ILE A 1 621 ? 31.797 -21.516 17.139 1.00 94.50 621 ILE A N 1
ATOM 4767 C CA . ILE A 1 621 ? 32.013 -20.752 18.369 1.00 94.50 621 ILE A CA 1
ATOM 4768 C C . ILE A 1 621 ? 33.070 -21.504 19.184 1.00 94.50 621 ILE A C 1
ATOM 4770 O O . ILE A 1 621 ? 32.922 -22.706 19.413 1.00 94.50 621 ILE A O 1
ATOM 4774 N N . ASP A 1 622 ? 34.133 -20.822 19.595 1.00 91.00 622 ASP A N 1
ATOM 4775 C CA . ASP A 1 622 ? 35.178 -21.399 20.437 1.00 91.00 622 ASP A CA 1
ATOM 4776 C C . ASP A 1 622 ? 34.761 -21.484 21.918 1.00 91.00 622 ASP A C 1
ATOM 4778 O O . ASP A 1 622 ? 33.717 -20.981 22.336 1.00 91.00 622 ASP A O 1
ATOM 4782 N N . GLU A 1 623 ? 35.592 -22.126 22.743 1.00 88.31 623 GLU A N 1
ATOM 4783 C CA . GLU A 1 623 ? 35.325 -22.295 24.181 1.00 88.31 623 GLU A CA 1
ATOM 4784 C C . GLU A 1 623 ? 35.248 -20.968 24.957 1.00 88.31 623 GLU A C 1
ATOM 4786 O O . GLU A 1 623 ? 34.702 -20.934 26.056 1.00 88.31 623 GLU A O 1
ATOM 4791 N N . SER A 1 624 ? 35.796 -19.882 24.404 1.00 89.12 624 SER A N 1
ATOM 4792 C CA . SER A 1 624 ? 35.740 -18.540 24.993 1.00 89.12 624 SER A CA 1
ATOM 4793 C C . SER A 1 624 ? 34.513 -17.747 24.530 1.00 89.12 624 SER A C 1
ATOM 4795 O O . SER A 1 624 ? 34.353 -16.593 24.926 1.00 89.12 624 SER A O 1
ATOM 4797 N N . GLY A 1 625 ? 33.655 -18.337 23.692 1.00 88.00 625 GLY A N 1
ATOM 4798 C CA . GLY A 1 625 ? 32.487 -17.677 23.120 1.00 88.00 625 GLY A CA 1
ATOM 4799 C C . GLY A 1 625 ? 32.805 -16.759 21.937 1.00 88.00 625 GLY A C 1
ATOM 4800 O O . GLY A 1 625 ? 31.932 -15.991 21.538 1.00 88.00 625 GLY A O 1
ATOM 4801 N N . ASN A 1 626 ? 34.014 -16.806 21.371 1.00 91.12 626 ASN A N 1
ATOM 4802 C CA . ASN A 1 626 ? 34.357 -16.055 20.161 1.00 91.12 626 ASN A CA 1
ATOM 4803 C C . ASN A 1 626 ? 34.051 -16.873 18.907 1.00 91.12 626 ASN A C 1
ATOM 4805 O O . ASN A 1 626 ? 33.935 -18.094 18.954 1.00 91.12 626 ASN A O 1
ATOM 4809 N N . GLY A 1 627 ? 33.983 -16.210 17.754 1.00 92.94 627 GLY A N 1
ATOM 4810 C CA . GLY A 1 627 ? 33.706 -16.897 16.497 1.00 92.94 627 GLY A CA 1
ATOM 4811 C C . GLY A 1 627 ? 32.213 -17.076 16.244 1.00 92.94 627 GLY A C 1
ATOM 4812 O O . GLY A 1 627 ? 31.376 -16.341 16.770 1.00 92.94 627 GLY A O 1
ATOM 4813 N N . GLY A 1 628 ? 31.885 -18.062 15.416 1.00 95.44 628 GLY A N 1
ATOM 4814 C CA . GLY A 1 628 ? 30.522 -18.324 14.976 1.00 95.44 628 GLY A CA 1
ATOM 4815 C C . GLY A 1 628 ? 30.059 -17.454 13.805 1.00 95.44 628 GLY A C 1
ATOM 4816 O O . GLY A 1 628 ? 30.710 -16.489 13.388 1.00 95.44 628 GLY A O 1
ATOM 4817 N N . VAL A 1 629 ? 28.894 -17.821 13.274 1.00 97.62 629 VAL A N 1
ATOM 4818 C CA . VAL A 1 629 ? 28.209 -17.111 12.190 1.00 97.62 629 VAL A CA 1
ATOM 4819 C C . VAL A 1 629 ? 26.795 -16.780 12.636 1.00 97.62 629 VAL A C 1
ATOM 4821 O O . VAL A 1 629 ? 26.084 -17.678 13.083 1.00 97.62 629 VAL A O 1
ATOM 4824 N N . ILE A 1 630 ? 26.374 -15.527 12.497 1.00 96.75 630 ILE A N 1
ATOM 4825 C CA . ILE A 1 630 ? 25.011 -15.086 12.824 1.00 96.75 630 ILE A CA 1
ATOM 4826 C C . ILE A 1 630 ? 24.236 -14.727 11.558 1.00 96.75 630 ILE A C 1
ATOM 4828 O O . ILE A 1 630 ? 24.833 -14.402 10.533 1.00 96.75 630 ILE A O 1
ATOM 4832 N N . VAL A 1 631 ? 22.908 -14.791 11.622 1.00 95.94 631 VAL A N 1
ATOM 4833 C CA . VAL A 1 631 ? 22.028 -14.287 10.557 1.00 95.94 631 VAL A CA 1
ATOM 4834 C C . VAL A 1 631 ? 21.437 -12.974 11.025 1.00 95.94 631 VAL A C 1
ATOM 4836 O O . VAL A 1 631 ? 20.700 -12.976 12.012 1.00 95.94 631 VAL A O 1
ATOM 4839 N N . ASP A 1 632 ? 21.774 -11.891 10.326 1.00 95.88 632 ASP A N 1
ATOM 4840 C CA . ASP A 1 632 ? 21.427 -10.546 10.752 1.00 95.88 632 ASP A CA 1
ATOM 4841 C C . ASP A 1 632 ? 20.721 -9.726 9.664 1.00 95.88 632 ASP A C 1
ATOM 4843 O O . ASP A 1 632 ? 21.291 -9.444 8.608 1.00 95.88 632 ASP A O 1
ATOM 4847 N N . SER A 1 633 ? 19.468 -9.346 9.911 1.00 94.81 633 SER A N 1
ATOM 4848 C CA . SER A 1 633 ? 18.703 -8.445 9.052 1.00 94.81 633 SER A CA 1
ATOM 4849 C C . SER A 1 633 ? 19.110 -6.972 9.185 1.00 94.81 633 SER A C 1
ATOM 4851 O O . SER A 1 633 ? 18.865 -6.230 8.234 1.00 94.81 633 SER A O 1
ATOM 4853 N N . GLY A 1 634 ? 19.736 -6.581 10.305 1.00 92.06 634 GLY A N 1
ATOM 4854 C CA . GLY A 1 634 ? 20.217 -5.223 10.597 1.00 92.06 634 GLY A CA 1
ATOM 4855 C C . GLY A 1 634 ? 21.599 -4.897 10.016 1.00 92.06 634 GLY A C 1
ATOM 4856 O O . GLY A 1 634 ? 22.127 -3.806 10.214 1.00 92.06 634 GLY A O 1
ATOM 4857 N N . THR A 1 635 ? 22.217 -5.858 9.322 1.00 92.12 635 THR A N 1
ATOM 4858 C CA . THR A 1 635 ? 23.500 -5.688 8.636 1.00 92.12 635 THR A CA 1
ATOM 4859 C C . THR A 1 635 ? 23.284 -5.822 7.134 1.00 92.12 635 THR A C 1
ATOM 4861 O O . THR A 1 635 ? 22.968 -6.907 6.657 1.00 92.12 635 THR A O 1
ATOM 4864 N N . ALA A 1 636 ? 23.526 -4.769 6.350 1.00 90.19 636 ALA A N 1
ATOM 4865 C CA . ALA A 1 636 ? 23.314 -4.811 4.898 1.00 90.19 636 ALA A CA 1
ATOM 4866 C C . ALA A 1 636 ? 24.117 -5.913 4.164 1.00 90.19 636 ALA A C 1
ATOM 4868 O O . ALA A 1 636 ? 23.557 -6.772 3.482 1.00 90.19 636 ALA A O 1
ATOM 4869 N N . ILE A 1 637 ? 25.446 -5.900 4.297 1.00 93.81 637 ILE A N 1
ATOM 4870 C CA . ILE A 1 637 ? 26.368 -6.754 3.528 1.00 93.81 637 ILE A CA 1
ATOM 4871 C C . ILE A 1 637 ? 26.983 -7.819 4.431 1.00 93.81 637 ILE A C 1
ATOM 4873 O O . ILE A 1 637 ? 27.491 -7.483 5.499 1.00 93.81 637 ILE A O 1
ATOM 4877 N N . THR A 1 638 ? 27.003 -9.082 3.983 1.00 97.12 638 THR A N 1
ATOM 4878 C CA . THR A 1 638 ? 27.646 -10.180 4.724 1.00 97.12 638 THR A CA 1
ATOM 4879 C C . THR A 1 638 ? 29.102 -9.855 5.059 1.00 97.12 638 THR A C 1
ATOM 4881 O O . THR A 1 638 ? 29.910 -9.536 4.181 1.00 97.12 638 THR A O 1
ATOM 4884 N N . ARG A 1 639 ? 29.435 -9.980 6.347 1.00 96.69 639 ARG A N 1
ATOM 4885 C CA . ARG A 1 639 ? 30.771 -9.769 6.906 1.00 96.69 639 ARG A CA 1
ATOM 4886 C C . ARG A 1 639 ? 31.366 -11.105 7.313 1.00 96.69 639 ARG A C 1
ATOM 4888 O O . ARG A 1 639 ? 30.808 -11.788 8.163 1.00 96.69 639 ARG A O 1
ATOM 4895 N N . LEU A 1 640 ? 32.492 -11.489 6.730 1.00 97.44 640 LEU A N 1
ATOM 4896 C CA . LEU A 1 640 ? 33.177 -12.737 7.077 1.00 97.44 640 LEU A CA 1
ATOM 4897 C C . LEU A 1 640 ? 34.521 -12.428 7.726 1.00 97.44 640 LEU A C 1
ATOM 4899 O O . LEU A 1 640 ? 35.156 -11.426 7.388 1.00 97.44 640 LEU A O 1
ATOM 4903 N N . GLN A 1 641 ? 34.979 -13.301 8.627 1.00 96.62 641 GLN A N 1
ATOM 4904 C CA . GLN A 1 641 ? 36.365 -13.249 9.093 1.00 96.62 641 GLN A CA 1
ATOM 4905 C C . GLN A 1 641 ? 37.313 -13.142 7.892 1.00 96.62 641 GLN A C 1
ATOM 4907 O O . GLN A 1 641 ? 37.106 -13.796 6.867 1.00 96.62 641 GLN A O 1
ATOM 4912 N N . THR A 1 642 ? 38.349 -12.314 8.024 1.00 95.81 642 THR A N 1
ATOM 4913 C CA . THR A 1 642 ? 39.204 -11.896 6.900 1.00 95.81 642 THR A CA 1
ATOM 4914 C C . THR A 1 642 ? 39.739 -13.074 6.073 1.00 95.81 642 THR A C 1
ATOM 4916 O O . THR A 1 642 ? 39.676 -13.030 4.847 1.00 95.81 642 THR A O 1
ATOM 4919 N N . ASP A 1 643 ? 40.180 -14.163 6.707 1.00 95.19 643 ASP A N 1
ATOM 4920 C CA . ASP A 1 643 ? 40.705 -15.340 5.996 1.00 95.19 643 ASP A CA 1
ATOM 4921 C C . ASP A 1 643 ? 39.622 -16.105 5.216 1.00 95.19 643 ASP A C 1
ATOM 4923 O O . ASP A 1 643 ? 39.855 -16.572 4.095 1.00 95.19 643 ASP A O 1
ATOM 4927 N N . VAL A 1 644 ? 38.413 -16.189 5.778 1.00 97.62 644 VAL A N 1
ATOM 4928 C CA . VAL A 1 644 ? 37.245 -16.803 5.133 1.00 97.62 644 VAL A CA 1
ATOM 4929 C C . VAL A 1 644 ? 36.792 -15.951 3.949 1.00 97.62 644 VAL A C 1
ATOM 4931 O O . VAL A 1 644 ? 36.563 -16.481 2.861 1.00 97.62 644 VAL A O 1
ATOM 4934 N N . TYR A 1 645 ? 36.717 -14.630 4.146 1.00 98.00 645 TYR A N 1
ATOM 4935 C CA . TYR A 1 645 ? 36.395 -13.665 3.099 1.00 98.00 645 TYR A CA 1
ATOM 4936 C C . TYR A 1 645 ? 37.376 -13.760 1.930 1.00 98.00 645 TYR A C 1
ATOM 4938 O O . TYR A 1 645 ? 36.951 -13.954 0.794 1.00 98.00 645 TYR A O 1
ATOM 4946 N N . ASN A 1 646 ? 38.680 -13.678 2.212 1.00 97.69 646 ASN A N 1
ATOM 4947 C CA . ASN A 1 646 ? 39.726 -13.743 1.195 1.00 97.69 646 ASN A CA 1
ATOM 4948 C C . ASN A 1 646 ? 39.625 -15.046 0.396 1.00 97.69 646 ASN A C 1
ATOM 4950 O O . ASN A 1 646 ? 39.624 -15.014 -0.829 1.00 97.69 646 ASN A O 1
ATOM 4954 N N . SER A 1 647 ? 39.445 -16.182 1.075 1.00 98.19 647 SER A N 1
ATOM 4955 C CA . SER A 1 647 ? 39.312 -17.483 0.411 1.00 98.19 647 SER A CA 1
ATOM 4956 C C . SER A 1 647 ? 38.074 -17.558 -0.493 1.00 98.19 647 SER A C 1
ATOM 4958 O O . SER A 1 647 ? 38.151 -18.091 -1.602 1.00 98.19 647 SER A O 1
ATOM 4960 N N . LEU A 1 648 ? 36.934 -17.014 -0.046 1.00 98.38 648 LEU A N 1
ATOM 4961 C CA . LEU A 1 648 ? 35.702 -16.947 -0.838 1.00 98.38 648 LEU A CA 1
ATOM 4962 C C . LEU A 1 648 ? 35.864 -16.024 -2.055 1.00 98.38 648 LEU A C 1
ATOM 4964 O O . LEU A 1 648 ? 35.542 -16.429 -3.174 1.00 98.38 648 LEU A O 1
ATOM 4968 N N . ARG A 1 649 ? 36.372 -14.805 -1.838 1.00 97.69 649 ARG A N 1
ATOM 4969 C CA . ARG A 1 649 ? 36.636 -13.802 -2.877 1.00 97.69 649 ARG A CA 1
ATOM 4970 C C . ARG A 1 649 ? 37.576 -14.363 -3.934 1.00 97.69 649 ARG A C 1
ATOM 4972 O O . ARG A 1 649 ? 37.259 -14.317 -5.117 1.00 97.69 649 ARG A O 1
ATOM 4979 N N . ASP A 1 650 ? 38.697 -14.948 -3.525 1.00 97.88 650 ASP A N 1
ATOM 4980 C CA . ASP A 1 650 ? 39.708 -15.463 -4.449 1.00 97.88 650 ASP A CA 1
ATOM 4981 C C . ASP A 1 650 ? 39.162 -16.644 -5.270 1.00 97.88 650 ASP A C 1
ATOM 4983 O O . ASP A 1 650 ? 39.432 -16.749 -6.469 1.00 97.88 650 ASP A O 1
ATOM 4987 N N . ALA A 1 651 ? 38.332 -17.505 -4.666 1.00 98.00 651 ALA A N 1
ATOM 4988 C CA . ALA A 1 651 ? 37.631 -18.570 -5.382 1.00 98.00 651 ALA A CA 1
ATOM 4989 C C . ALA A 1 651 ? 36.614 -18.027 -6.405 1.00 98.00 651 ALA A C 1
ATOM 4991 O O . ALA A 1 651 ? 36.493 -18.591 -7.497 1.00 98.00 651 ALA A O 1
ATOM 4992 N N . PHE A 1 652 ? 35.916 -16.934 -6.075 1.00 97.62 652 PHE A N 1
ATOM 4993 C CA . PHE A 1 652 ? 35.007 -16.226 -6.980 1.00 97.62 652 PHE A CA 1
ATOM 4994 C C . PHE A 1 652 ? 35.759 -15.591 -8.152 1.00 97.62 652 PHE A C 1
ATOM 4996 O O . PHE A 1 652 ? 35.482 -15.931 -9.301 1.00 97.62 652 PHE A O 1
ATOM 5003 N N . VAL A 1 653 ? 36.778 -14.775 -7.868 1.00 97.00 653 VAL A N 1
ATOM 5004 C CA . VAL A 1 653 ? 37.615 -14.083 -8.865 1.00 97.00 653 VAL A CA 1
ATOM 5005 C C . VAL A 1 653 ? 38.285 -15.066 -9.825 1.00 97.00 653 VAL A C 1
ATOM 5007 O O . VAL A 1 653 ? 38.326 -14.839 -11.033 1.00 97.00 653 VAL A O 1
ATOM 5010 N N . LYS A 1 654 ? 38.757 -16.214 -9.323 1.00 96.44 654 LYS A N 1
ATOM 5011 C CA . LYS A 1 654 ? 39.357 -17.271 -10.154 1.00 96.44 654 LYS A CA 1
ATOM 5012 C C . LYS A 1 654 ? 38.402 -17.809 -11.230 1.00 96.44 654 LYS A C 1
ATOM 5014 O O . LYS A 1 654 ? 38.865 -18.360 -12.228 1.00 96.44 654 LYS A O 1
ATOM 5019 N N . ARG A 1 655 ? 37.088 -17.679 -11.029 1.00 95.00 655 ARG A N 1
ATOM 5020 C CA . ARG A 1 655 ? 36.030 -18.171 -11.923 1.00 95.00 655 ARG A CA 1
ATOM 5021 C C . ARG A 1 655 ? 35.324 -17.062 -12.712 1.00 95.00 655 ARG A C 1
ATOM 5023 O O . ARG A 1 655 ? 34.401 -17.380 -13.451 1.00 95.00 655 ARG A O 1
ATOM 5030 N N . THR A 1 656 ? 35.758 -15.811 -12.582 1.00 94.75 656 THR A N 1
ATOM 5031 C CA . THR A 1 656 ? 35.194 -14.634 -13.272 1.00 94.75 656 THR A CA 1
ATOM 5032 C C . THR A 1 656 ? 36.268 -13.838 -14.017 1.00 94.75 656 THR A C 1
ATOM 5034 O O . THR A 1 656 ? 36.196 -12.618 -14.147 1.00 94.75 656 THR A O 1
ATOM 5037 N N . THR A 1 657 ? 37.300 -14.524 -14.516 1.00 93.19 657 THR A N 1
ATOM 5038 C CA . THR A 1 657 ? 38.441 -13.906 -15.216 1.00 93.19 657 THR A CA 1
ATOM 5039 C C . THR A 1 657 ? 38.078 -13.289 -16.569 1.00 93.19 657 THR A C 1
ATOM 5041 O O . THR A 1 657 ? 38.868 -12.536 -17.133 1.00 93.19 657 THR A O 1
ATOM 5044 N N . ASP A 1 658 ? 36.899 -13.605 -17.101 1.00 91.81 658 ASP A N 1
ATOM 5045 C CA . ASP A 1 658 ? 36.333 -13.059 -18.332 1.00 91.81 658 ASP A CA 1
ATOM 5046 C C . ASP A 1 658 ? 35.558 -11.743 -18.127 1.00 91.81 658 ASP A C 1
ATOM 5048 O O . ASP A 1 658 ? 35.213 -11.071 -19.110 1.00 91.81 658 ASP A O 1
ATOM 5052 N N . LEU A 1 659 ? 35.295 -11.362 -16.870 1.00 93.12 659 LEU A N 1
ATOM 5053 C CA . LEU A 1 659 ? 34.611 -10.121 -16.517 1.00 93.12 659 LEU A CA 1
ATOM 5054 C C . LEU A 1 659 ? 35.615 -8.958 -16.406 1.00 93.12 659 LEU A C 1
ATOM 5056 O O . LEU A 1 659 ? 36.652 -9.115 -15.758 1.00 93.12 659 LEU A O 1
ATOM 5060 N N . PRO A 1 660 ? 35.335 -7.776 -16.992 1.00 93.00 660 PRO A N 1
ATOM 5061 C CA . PRO A 1 660 ? 36.215 -6.615 -16.866 1.00 93.00 660 PRO A CA 1
ATOM 5062 C C . PRO A 1 660 ? 36.250 -6.115 -15.418 1.00 93.00 660 PRO A C 1
ATOM 5064 O O . PRO A 1 660 ? 35.247 -5.617 -14.920 1.00 93.00 660 PRO A O 1
ATOM 5067 N N . SER A 1 661 ? 37.383 -6.248 -14.730 1.00 93.31 661 SER A N 1
ATOM 5068 C CA . SER A 1 661 ? 37.554 -5.718 -13.372 1.00 93.31 661 SER A CA 1
ATOM 5069 C C . SER A 1 661 ? 37.680 -4.193 -13.373 1.00 93.31 661 SER A C 1
ATOM 5071 O O . SER A 1 661 ? 38.320 -3.633 -14.264 1.00 93.31 661 SER A O 1
ATOM 5073 N N . THR A 1 662 ? 37.165 -3.543 -12.334 1.00 93.25 662 THR A N 1
ATOM 5074 C CA . THR A 1 662 ? 37.364 -2.113 -12.053 1.00 93.25 662 THR A CA 1
ATOM 5075 C C . THR A 1 662 ? 37.835 -1.912 -10.610 1.00 93.25 662 THR A C 1
ATOM 5077 O O . THR A 1 662 ? 37.920 -2.874 -9.841 1.00 93.25 662 THR A O 1
ATOM 5080 N N . ASP A 1 663 ? 38.170 -0.676 -10.249 1.00 90.38 663 ASP A N 1
ATOM 5081 C CA . ASP A 1 663 ? 38.625 -0.329 -8.905 1.00 90.38 663 ASP A CA 1
ATOM 5082 C C . ASP A 1 663 ? 37.540 -0.605 -7.850 1.00 90.38 663 ASP A C 1
ATOM 5084 O O . ASP A 1 663 ? 36.340 -0.450 -8.090 1.00 90.38 663 ASP A O 1
ATOM 5088 N N . GLY A 1 664 ? 37.977 -1.016 -6.658 1.00 86.25 664 GLY A N 1
ATOM 5089 C CA . GLY A 1 664 ? 37.096 -1.214 -5.509 1.00 86.25 664 GLY A CA 1
ATOM 5090 C C . GLY A 1 664 ? 36.489 0.099 -5.004 1.00 86.25 664 GLY A C 1
ATOM 5091 O O . GLY A 1 664 ? 37.107 1.163 -5.084 1.00 86.25 664 GLY A O 1
ATOM 5092 N N . ILE A 1 665 ? 35.282 0.019 -4.442 1.00 84.19 665 ILE A N 1
ATOM 5093 C CA . ILE A 1 665 ? 34.523 1.171 -3.943 1.00 84.19 665 ILE A CA 1
ATOM 5094 C C . ILE A 1 665 ? 34.099 0.915 -2.496 1.00 84.19 665 ILE A C 1
ATOM 5096 O O . ILE A 1 665 ? 33.384 -0.041 -2.194 1.00 84.19 665 ILE A O 1
ATOM 5100 N N . ALA A 1 666 ? 34.493 1.823 -1.598 1.00 84.69 666 ALA A N 1
ATOM 5101 C CA . ALA A 1 666 ? 34.169 1.783 -0.173 1.00 84.69 666 ALA A CA 1
ATOM 5102 C C . ALA A 1 666 ? 34.522 0.433 0.488 1.00 84.69 666 ALA A C 1
ATOM 5104 O O . ALA A 1 666 ? 35.696 0.145 0.701 1.00 84.69 666 ALA A O 1
ATOM 5105 N N . LEU A 1 667 ? 33.516 -0.374 0.841 1.00 87.31 667 LEU A N 1
ATOM 5106 C CA . LEU A 1 667 ? 33.694 -1.672 1.503 1.00 87.31 667 LEU A CA 1
ATOM 5107 C C . LEU A 1 667 ? 33.893 -2.844 0.529 1.00 87.31 667 LEU A C 1
ATOM 5109 O O . LEU A 1 667 ? 34.198 -3.945 0.982 1.00 87.31 667 LEU A O 1
ATOM 5113 N N . PHE A 1 668 ? 33.700 -2.624 -0.774 1.00 91.69 668 PHE A N 1
ATOM 5114 C CA . PHE A 1 668 ? 33.828 -3.647 -1.806 1.00 91.69 668 PHE A CA 1
ATOM 5115 C C . PHE A 1 668 ? 35.209 -3.564 -2.462 1.00 91.69 668 PHE A C 1
ATOM 5117 O O . PHE A 1 668 ? 35.542 -2.556 -3.083 1.00 91.69 668 PHE A O 1
ATOM 5124 N N . ASP A 1 669 ? 36.007 -4.627 -2.355 1.00 93.00 669 ASP A N 1
ATOM 5125 C CA . ASP A 1 669 ? 37.351 -4.694 -2.957 1.00 93.00 669 ASP A CA 1
ATOM 5126 C C . ASP A 1 669 ? 37.371 -5.359 -4.347 1.00 93.00 669 ASP A C 1
ATOM 5128 O O . ASP A 1 669 ? 38.390 -5.328 -5.032 1.00 93.00 669 ASP A O 1
ATOM 5132 N N . THR A 1 670 ? 36.250 -5.957 -4.758 1.00 96.00 670 THR A N 1
ATOM 5133 C CA . THR A 1 670 ? 36.122 -6.742 -5.988 1.00 96.00 670 THR A CA 1
ATOM 5134 C C . THR A 1 670 ? 34.926 -6.238 -6.782 1.00 96.00 670 THR A C 1
ATOM 5136 O O . THR A 1 670 ? 33.776 -6.510 -6.427 1.00 96.00 670 THR A O 1
ATOM 5139 N N . CYS A 1 671 ? 35.204 -5.507 -7.858 1.00 96.19 671 CYS A N 1
ATOM 5140 C CA . CYS A 1 671 ? 34.205 -4.853 -8.694 1.00 96.19 671 CYS A CA 1
ATOM 5141 C C . CYS A 1 671 ? 34.471 -5.102 -10.180 1.00 96.19 671 CYS A C 1
ATOM 5143 O O . CYS A 1 671 ? 35.611 -5.306 -10.603 1.00 96.19 671 CYS A O 1
ATOM 5145 N N . TYR A 1 672 ? 33.405 -5.060 -10.974 1.00 95.25 672 TYR A N 1
ATOM 5146 C CA . TYR A 1 672 ? 33.420 -5.295 -12.409 1.00 95.25 672 TYR A CA 1
ATOM 5147 C C . TYR A 1 672 ? 32.659 -4.192 -13.146 1.00 95.25 672 TYR A C 1
ATOM 5149 O O . TYR A 1 672 ? 31.585 -3.779 -12.707 1.00 95.25 672 TYR A O 1
ATOM 5157 N N . ASP A 1 673 ? 33.197 -3.756 -14.282 1.00 93.62 673 ASP A N 1
ATOM 5158 C CA . ASP A 1 673 ? 32.497 -2.905 -15.244 1.00 93.62 673 ASP A CA 1
ATOM 5159 C C . ASP A 1 673 ? 31.735 -3.793 -16.236 1.00 93.62 673 ASP A C 1
ATOM 5161 O O . ASP A 1 673 ? 32.312 -4.453 -17.108 1.00 93.62 673 ASP A O 1
ATOM 5165 N N . LEU A 1 674 ? 30.413 -3.823 -16.077 1.00 92.25 674 LEU A N 1
ATOM 5166 C CA . LEU A 1 674 ? 29.495 -4.605 -16.900 1.00 92.25 674 LEU A CA 1
ATOM 5167 C C . LEU A 1 674 ? 28.656 -3.721 -17.835 1.00 92.25 674 LEU A C 1
ATOM 5169 O O . LEU A 1 674 ? 27.750 -4.232 -18.489 1.00 92.25 674 LEU A O 1
ATOM 5173 N N . SER A 1 675 ? 28.985 -2.431 -17.969 1.00 89.94 675 SER A N 1
ATOM 5174 C CA . SER A 1 675 ? 28.274 -1.450 -18.811 1.00 89.94 675 SER A CA 1
ATOM 5175 C C . SER A 1 675 ? 28.089 -1.905 -20.267 1.00 89.94 675 SER A C 1
ATOM 5177 O O . SER A 1 675 ? 27.081 -1.625 -20.917 1.00 89.94 675 SER A O 1
ATOM 5179 N N . SER A 1 676 ? 29.058 -2.666 -20.780 1.00 86.19 676 SER A N 1
ATOM 5180 C CA . SER A 1 676 ? 29.087 -3.187 -22.151 1.00 86.19 676 SER A CA 1
ATOM 5181 C C . SER A 1 676 ? 28.394 -4.546 -22.335 1.00 86.19 676 SER A C 1
ATOM 5183 O O . SER A 1 676 ? 28.395 -5.091 -23.444 1.00 86.19 676 SER A O 1
ATOM 5185 N N . ARG A 1 677 ? 27.813 -5.132 -21.277 1.00 82.19 677 ARG A N 1
ATOM 5186 C CA . ARG A 1 677 ? 27.261 -6.497 -21.276 1.00 82.19 677 ARG A CA 1
ATOM 5187 C C . ARG A 1 677 ? 25.755 -6.484 -20.987 1.00 82.19 677 ARG A C 1
ATOM 5189 O O . ARG A 1 677 ? 25.314 -5.988 -19.963 1.00 82.19 677 ARG A O 1
ATOM 5196 N N . GLY A 1 678 ? 24.956 -7.089 -21.873 1.00 75.25 678 GLY A N 1
ATOM 5197 C CA . GLY A 1 678 ? 23.495 -7.185 -21.695 1.00 75.25 678 GLY A CA 1
ATOM 5198 C C . GLY A 1 678 ? 23.022 -8.328 -20.783 1.00 75.25 678 GLY A C 1
ATOM 5199 O O . GLY A 1 678 ? 21.948 -8.241 -20.200 1.00 75.25 678 GLY A O 1
ATOM 5200 N N . ASN A 1 679 ? 23.805 -9.403 -20.665 1.00 83.12 679 ASN A N 1
ATOM 5201 C CA . ASN A 1 679 ? 23.598 -10.491 -19.708 1.00 83.12 679 ASN A CA 1
ATOM 5202 C C . ASN A 1 679 ? 24.966 -11.059 -19.313 1.00 83.12 679 ASN A C 1
ATOM 5204 O O . ASN A 1 679 ? 25.867 -11.118 -20.157 1.00 83.12 679 ASN A O 1
ATOM 5208 N N . VAL A 1 680 ? 25.116 -11.471 -18.056 1.00 87.06 680 VAL A N 1
ATOM 5209 C CA . VAL A 1 680 ? 26.377 -11.973 -17.502 1.00 87.06 680 VAL A CA 1
ATOM 5210 C C . VAL A 1 680 ? 26.105 -13.242 -16.709 1.00 87.06 680 VAL A C 1
ATOM 5212 O O . VAL A 1 680 ? 25.234 -13.271 -15.843 1.00 87.06 680 VAL A O 1
ATOM 5215 N N . GLU A 1 681 ? 26.856 -14.297 -17.013 1.00 90.31 681 GLU A N 1
ATOM 5216 C CA . GLU A 1 681 ? 26.852 -15.524 -16.223 1.00 90.31 681 GLU A CA 1
ATOM 5217 C C . GLU A 1 681 ? 27.945 -15.441 -15.160 1.00 90.31 681 GLU A C 1
ATOM 5219 O O . GLU A 1 681 ? 29.071 -15.040 -15.441 1.00 90.31 681 GLU A O 1
ATOM 5224 N N . VAL A 1 682 ? 27.608 -15.822 -13.929 1.00 94.25 682 VAL A N 1
ATOM 5225 C CA . VAL A 1 682 ? 28.536 -15.816 -12.795 1.00 94.25 682 VAL A CA 1
ATOM 5226 C C . VAL A 1 682 ? 28.450 -17.127 -12.023 1.00 94.25 682 VAL A C 1
ATOM 5228 O O . VAL A 1 682 ? 27.381 -17.744 -11.983 1.00 94.25 682 VAL A O 1
ATOM 5231 N N . PRO A 1 683 ? 29.549 -17.586 -11.396 1.00 96.12 683 PRO A N 1
ATOM 5232 C CA . PRO A 1 683 ? 29.539 -18.834 -10.647 1.00 96.12 683 PRO A CA 1
ATOM 5233 C C . PRO A 1 683 ? 28.578 -18.746 -9.457 1.00 96.12 683 PRO A C 1
ATOM 5235 O O . PRO A 1 683 ? 28.538 -17.735 -8.757 1.00 96.12 683 PRO A O 1
ATOM 5238 N N . THR A 1 684 ? 27.825 -19.820 -9.206 1.00 96.81 684 THR A N 1
ATOM 5239 C CA . THR A 1 684 ? 26.922 -19.920 -8.049 1.00 96.81 684 THR A CA 1
ATOM 5240 C C . THR A 1 684 ? 27.701 -19.847 -6.742 1.00 96.81 684 THR A C 1
ATOM 5242 O O . THR A 1 684 ? 28.673 -20.583 -6.570 1.00 96.81 684 THR A O 1
ATOM 5245 N N . VAL A 1 685 ? 27.240 -19.025 -5.804 1.00 98.31 685 VAL A N 1
ATOM 5246 C CA . VAL A 1 685 ? 27.736 -18.991 -4.423 1.00 98.31 685 VAL A CA 1
ATOM 5247 C C . VAL A 1 685 ? 26.701 -19.649 -3.514 1.00 98.31 685 VAL A C 1
ATOM 5249 O O . VAL A 1 685 ? 25.511 -19.366 -3.645 1.00 98.31 685 VAL A O 1
ATOM 5252 N N . SER A 1 686 ? 27.132 -20.523 -2.601 1.00 98.19 686 SER A N 1
ATOM 5253 C CA . SER A 1 686 ? 26.216 -21.247 -1.705 1.00 98.19 686 SER A CA 1
ATOM 5254 C C . SER A 1 686 ? 26.733 -21.345 -0.274 1.00 98.19 686 SER A C 1
ATOM 5256 O O . SER A 1 686 ? 27.931 -21.543 -0.053 1.00 98.19 686 SER A O 1
ATOM 5258 N N . PHE A 1 687 ? 25.803 -21.304 0.680 1.00 98.19 687 PHE A N 1
ATOM 5259 C CA . PHE A 1 687 ? 26.029 -21.650 2.083 1.00 98.19 687 PHE A CA 1
ATOM 5260 C C . PHE A 1 687 ? 25.815 -23.153 2.305 1.00 98.19 687 PHE A C 1
ATOM 5262 O O . PHE A 1 687 ? 24.849 -23.724 1.794 1.00 98.19 687 PHE A O 1
ATOM 5269 N N . HIS A 1 688 ? 26.704 -23.795 3.067 1.00 97.81 688 HIS A N 1
ATOM 5270 C CA . HIS A 1 688 ? 26.618 -25.219 3.409 1.00 97.81 688 HIS A CA 1
ATOM 5271 C C . HIS A 1 688 ? 26.319 -25.408 4.888 1.00 97.81 688 HIS A C 1
ATOM 5273 O O . HIS A 1 688 ? 26.981 -24.832 5.752 1.00 97.81 688 HIS A O 1
ATOM 5279 N N . PHE A 1 689 ? 25.364 -26.280 5.180 1.00 97.38 689 PHE A N 1
ATOM 5280 C CA . PHE A 1 689 ? 24.929 -26.640 6.525 1.00 97.38 689 PHE A CA 1
ATOM 5281 C C . PHE A 1 689 ? 25.101 -28.156 6.750 1.00 97.38 689 PHE A C 1
ATOM 5283 O O . PHE A 1 689 ? 25.296 -28.903 5.783 1.00 97.38 689 PHE A O 1
ATOM 5290 N N . PRO A 1 690 ? 24.999 -28.642 8.002 1.00 95.44 690 PRO A N 1
ATOM 5291 C CA . PRO A 1 690 ? 25.087 -30.063 8.314 1.00 95.44 690 PRO A CA 1
ATOM 5292 C C . PRO A 1 690 ? 24.101 -30.924 7.514 1.00 95.44 690 PRO A C 1
ATOM 5294 O O . PRO A 1 690 ? 23.104 -30.443 6.970 1.00 95.44 690 PRO A O 1
ATOM 5297 N N . ASP A 1 691 ? 24.382 -32.226 7.465 1.00 92.88 691 ASP A N 1
ATOM 5298 C CA . ASP A 1 691 ? 23.599 -33.231 6.731 1.00 92.88 691 ASP A CA 1
ATOM 5299 C C . ASP A 1 691 ? 23.559 -33.015 5.205 1.00 92.88 691 ASP A C 1
ATOM 5301 O O . ASP A 1 691 ? 22.633 -33.463 4.528 1.00 92.88 691 ASP A O 1
ATOM 5305 N N . GLY A 1 692 ? 24.559 -32.323 4.647 1.00 92.19 692 GLY A N 1
ATOM 5306 C CA . GLY A 1 692 ? 24.671 -32.079 3.204 1.00 92.19 692 GLY A CA 1
ATOM 5307 C C . GLY A 1 692 ? 23.647 -31.079 2.662 1.00 92.19 692 GLY A C 1
ATOM 5308 O O . GLY A 1 692 ? 23.370 -31.065 1.463 1.00 92.19 692 GLY A O 1
ATOM 5309 N N . LYS A 1 693 ? 23.057 -30.256 3.533 1.00 96.12 693 LYS A N 1
ATOM 5310 C CA . LYS A 1 693 ? 22.098 -29.221 3.148 1.00 96.12 693 LYS A CA 1
ATOM 5311 C C . LYS A 1 693 ? 22.831 -28.014 2.574 1.00 96.12 693 LYS A C 1
ATOM 5313 O O . LYS A 1 693 ? 23.781 -27.511 3.166 1.00 96.12 693 LYS A O 1
ATOM 5318 N N . VAL A 1 694 ? 22.349 -27.519 1.439 1.00 97.00 694 VAL A N 1
ATOM 5319 C CA . VAL A 1 694 ? 22.979 -26.417 0.705 1.00 97.00 694 VAL A CA 1
ATOM 5320 C C . VAL A 1 694 ? 21.932 -25.362 0.382 1.00 97.00 694 VAL A C 1
ATOM 5322 O O . VAL A 1 694 ? 20.859 -25.690 -0.124 1.00 97.00 694 VAL A O 1
ATOM 5325 N N . LEU A 1 695 ? 22.256 -24.098 0.648 1.00 96.81 695 LEU A N 1
ATOM 5326 C CA . LEU A 1 695 ? 21.469 -22.942 0.236 1.00 96.81 695 LEU A CA 1
ATOM 5327 C C . LEU A 1 695 ? 22.226 -22.183 -0.862 1.00 96.81 695 LEU A C 1
ATOM 5329 O O . LEU A 1 695 ? 23.159 -21.439 -0.547 1.00 96.81 695 LEU A O 1
ATOM 5333 N N . PRO A 1 696 ? 21.869 -22.377 -2.142 1.00 96.50 696 PRO A N 1
ATOM 5334 C CA . PRO A 1 696 ? 22.396 -21.557 -3.221 1.00 96.50 696 PRO A CA 1
ATOM 5335 C C . PRO A 1 696 ? 21.818 -20.144 -3.141 1.00 96.50 696 PRO A C 1
ATOM 5337 O O . PRO A 1 696 ? 20.619 -19.967 -2.920 1.00 96.50 696 PRO A O 1
ATOM 5340 N N . LEU A 1 697 ? 22.671 -19.145 -3.342 1.00 95.94 697 LEU A N 1
ATOM 5341 C CA . LEU A 1 697 ? 22.269 -17.746 -3.369 1.00 95.94 697 LEU A CA 1
ATOM 5342 C C . LEU A 1 697 ? 21.917 -17.321 -4.801 1.00 95.94 697 LEU A C 1
ATOM 5344 O O . LEU A 1 697 ? 22.627 -17.692 -5.742 1.00 95.94 697 LEU A O 1
ATOM 5348 N N . PRO A 1 698 ? 20.864 -16.512 -4.997 1.00 93.69 698 PRO A N 1
ATOM 5349 C CA . PRO A 1 698 ? 20.642 -15.813 -6.257 1.00 93.69 698 PRO A CA 1
ATOM 5350 C C . PRO A 1 698 ? 21.835 -14.916 -6.618 1.00 93.69 698 PRO A C 1
ATOM 5352 O O . PRO A 1 698 ? 22.422 -14.290 -5.740 1.00 93.69 698 PRO A O 1
ATOM 5355 N N . ALA A 1 699 ? 22.162 -14.779 -7.909 1.00 93.56 699 ALA A N 1
ATOM 5356 C CA . ALA A 1 699 ? 23.301 -13.961 -8.356 1.00 93.56 699 ALA A CA 1
ATOM 5357 C C . ALA A 1 699 ? 23.241 -12.503 -7.872 1.00 93.56 699 ALA A C 1
ATOM 5359 O O . ALA A 1 699 ? 24.238 -11.949 -7.412 1.00 93.56 699 ALA A O 1
ATOM 5360 N N . LYS A 1 700 ? 22.040 -11.919 -7.877 1.00 90.88 700 LYS A N 1
ATOM 5361 C CA . LYS A 1 700 ? 21.764 -10.567 -7.367 1.00 90.88 700 LYS A CA 1
ATOM 5362 C C . LYS A 1 700 ? 22.068 -10.390 -5.870 1.00 90.88 700 LYS A C 1
ATOM 5364 O O . LYS A 1 700 ? 22.265 -9.268 -5.425 1.00 90.88 700 LYS A O 1
ATOM 5369 N N . ASN A 1 701 ? 22.148 -11.483 -5.107 1.00 93.88 701 ASN A N 1
ATOM 5370 C CA . ASN A 1 701 ? 22.469 -11.462 -3.680 1.00 93.88 701 ASN A CA 1
ATOM 5371 C C . ASN A 1 701 ? 23.982 -11.450 -3.420 1.00 93.88 701 ASN A C 1
ATOM 5373 O O . ASN A 1 701 ? 24.390 -11.342 -2.271 1.00 93.88 701 ASN A O 1
ATOM 5377 N N . TYR A 1 702 ? 24.838 -11.611 -4.432 1.00 94.62 702 TYR A N 1
ATOM 5378 C CA . TYR A 1 702 ? 26.294 -11.557 -4.252 1.00 94.62 702 TYR A CA 1
ATOM 5379 C C . TYR A 1 702 ? 27.030 -10.741 -5.309 1.00 94.62 702 TYR A C 1
ATOM 5381 O O . TYR A 1 702 ? 28.223 -10.511 -5.154 1.00 94.62 702 TYR A O 1
ATOM 5389 N N . LEU A 1 703 ? 26.346 -10.272 -6.347 1.00 93.44 703 LEU A N 1
ATOM 5390 C CA . LEU A 1 703 ? 26.871 -9.314 -7.306 1.00 93.44 703 LEU A CA 1
ATOM 5391 C C . LEU A 1 703 ? 25.862 -8.170 -7.439 1.00 93.44 703 LEU A C 1
ATOM 5393 O O . LEU A 1 703 ? 24.832 -8.322 -8.095 1.00 93.44 703 LEU A O 1
ATOM 5397 N N . VAL A 1 704 ? 26.135 -7.051 -6.764 1.00 90.50 704 VAL A N 1
ATOM 5398 C CA . VAL A 1 704 ? 25.181 -5.939 -6.612 1.00 90.50 704 VAL A CA 1
ATOM 5399 C C . VAL A 1 704 ? 25.590 -4.724 -7.442 1.00 90.50 704 VAL A C 1
ATOM 5401 O O . VAL A 1 704 ? 26.782 -4.411 -7.486 1.00 90.50 704 VAL A O 1
ATOM 5404 N N . PRO A 1 705 ? 24.635 -4.011 -8.066 1.00 88.81 705 PRO A N 1
ATOM 5405 C CA . PRO A 1 705 ? 24.927 -2.750 -8.736 1.00 88.81 705 PRO A CA 1
ATOM 5406 C C . PRO A 1 705 ? 25.245 -1.661 -7.703 1.00 88.81 705 PRO A C 1
ATOM 5408 O O . PRO A 1 705 ? 24.548 -1.546 -6.683 1.00 88.81 705 PRO A O 1
ATOM 5411 N N . LEU A 1 706 ? 26.285 -0.866 -7.975 1.00 84.56 706 LEU A N 1
ATOM 5412 C CA . LEU A 1 706 ? 26.655 0.315 -7.181 1.00 84.56 706 LEU A CA 1
ATOM 5413 C C . LEU A 1 706 ? 26.301 1.643 -7.857 1.00 84.56 706 LEU A C 1
ATOM 5415 O O . LEU A 1 706 ? 26.175 2.654 -7.169 1.00 84.56 706 LEU A O 1
ATOM 5419 N N . ASP A 1 707 ? 26.121 1.647 -9.176 1.00 78.94 707 ASP A N 1
ATOM 5420 C CA . ASP A 1 707 ? 25.740 2.825 -9.948 1.00 78.94 707 ASP A CA 1
ATOM 5421 C C . ASP A 1 707 ? 24.820 2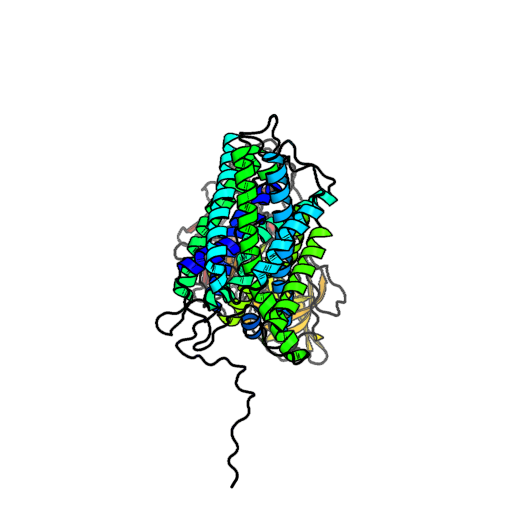.461 -11.127 1.00 78.94 707 ASP A C 1
ATOM 5423 O O . ASP A 1 707 ? 24.549 1.290 -11.406 1.00 78.94 707 ASP A O 1
ATOM 5427 N N . SER A 1 708 ? 24.313 3.489 -11.811 1.00 77.56 708 SER A N 1
ATOM 5428 C CA . SER A 1 708 ? 23.549 3.349 -13.057 1.00 77.56 708 SER A CA 1
ATOM 5429 C C . SER A 1 708 ? 24.430 3.179 -14.298 1.00 77.56 708 SER A C 1
ATOM 5431 O O . SER A 1 708 ? 23.901 2.947 -15.382 1.00 77.56 708 SER A O 1
ATOM 5433 N N . GLU A 1 709 ? 25.747 3.329 -14.153 1.00 78.81 709 GLU A N 1
ATOM 5434 C CA . GLU A 1 709 ? 26.719 3.301 -15.250 1.00 78.81 709 GLU A CA 1
ATOM 5435 C C . GLU A 1 709 ? 27.204 1.876 -15.555 1.00 78.81 709 GLU A C 1
ATOM 5437 O O . GLU A 1 709 ? 27.806 1.650 -16.599 1.00 78.81 709 GLU A O 1
ATOM 5442 N N . GLY A 1 710 ? 26.882 0.899 -14.701 1.00 84.94 710 GLY A N 1
ATOM 5443 C CA . GLY A 1 710 ? 27.138 -0.521 -14.936 1.00 84.94 710 GLY A CA 1
ATOM 5444 C C . GLY A 1 710 ? 28.230 -1.125 -14.055 1.00 84.94 710 GLY A C 1
ATOM 5445 O O . GLY A 1 710 ? 28.733 -2.199 -14.391 1.00 84.94 710 GLY A O 1
ATOM 5446 N N . THR A 1 711 ? 28.589 -0.488 -12.938 1.00 91.44 711 THR A N 1
ATOM 5447 C CA . THR A 1 711 ? 29.515 -1.054 -11.948 1.00 91.44 711 THR A CA 1
ATOM 5448 C C . THR A 1 711 ? 28.795 -2.032 -11.024 1.00 91.44 711 THR A C 1
ATOM 5450 O O . THR A 1 711 ? 27.848 -1.668 -10.319 1.00 91.44 711 THR A O 1
ATOM 5453 N N . PHE A 1 712 ? 29.287 -3.270 -10.969 1.00 93.69 712 PHE A N 1
ATOM 5454 C CA . PHE A 1 712 ? 28.781 -4.314 -10.079 1.00 93.69 712 PHE A CA 1
ATOM 5455 C C . PHE A 1 712 ? 29.886 -4.844 -9.175 1.00 93.69 712 PHE A C 1
ATOM 5457 O O . PHE A 1 712 ? 30.975 -5.154 -9.649 1.00 93.69 712 PHE A O 1
ATOM 5464 N N . CYS A 1 713 ? 29.601 -5.021 -7.888 1.00 95.31 713 CYS A N 1
ATOM 5465 C CA . CYS A 1 713 ? 30.601 -5.469 -6.922 1.00 95.31 713 CYS A CA 1
ATOM 5466 C C . CYS A 1 713 ? 30.183 -6.726 -6.169 1.00 95.31 713 CYS A C 1
ATOM 5468 O O . CYS A 1 713 ? 28.998 -6.971 -5.924 1.00 95.31 713 CYS A O 1
ATOM 5470 N N . PHE A 1 714 ? 31.182 -7.531 -5.808 1.00 96.81 714 PHE A N 1
ATOM 5471 C CA . PHE A 1 714 ? 30.995 -8.749 -5.038 1.00 96.81 714 PHE A CA 1
ATOM 5472 C C . PHE A 1 714 ? 30.562 -8.395 -3.613 1.00 96.81 714 PHE A C 1
ATOM 5474 O O . PHE A 1 714 ? 31.314 -7.785 -2.858 1.00 96.81 714 PHE A O 1
ATOM 5481 N N . ALA A 1 715 ? 29.331 -8.751 -3.251 1.00 95.31 715 ALA A N 1
ATOM 5482 C CA . ALA A 1 715 ? 28.643 -8.232 -2.074 1.00 95.31 715 ALA A CA 1
ATOM 5483 C C . ALA A 1 715 ? 28.998 -8.972 -0.774 1.00 95.31 715 ALA A C 1
ATOM 5485 O O . ALA A 1 715 ? 28.119 -9.334 0.003 1.00 95.31 715 ALA A O 1
ATOM 5486 N N . PHE A 1 716 ? 30.285 -9.195 -0.537 1.00 97.50 716 PHE A N 1
ATOM 5487 C CA . PHE A 1 716 ? 30.839 -9.700 0.716 1.00 97.50 716 PHE A CA 1
ATOM 5488 C C . PHE A 1 716 ? 31.971 -8.770 1.140 1.00 97.50 716 PHE A C 1
ATOM 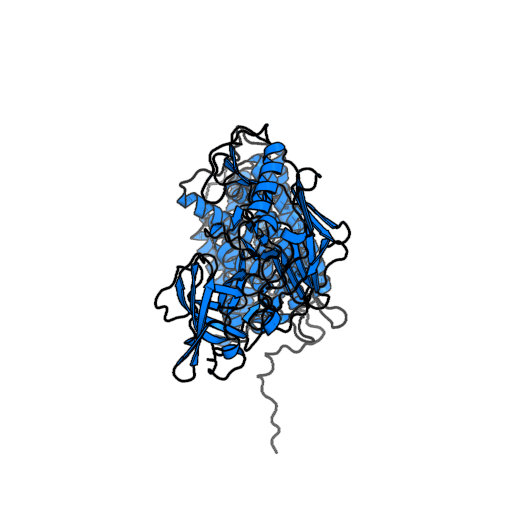5490 O O . PHE A 1 716 ? 32.608 -8.148 0.294 1.00 97.50 716 PHE A O 1
ATOM 5497 N N . ALA A 1 717 ? 32.245 -8.685 2.437 1.00 96.12 717 ALA A N 1
ATOM 5498 C CA . ALA A 1 717 ? 33.356 -7.883 2.932 1.00 96.12 717 ALA A CA 1
ATOM 5499 C C . ALA A 1 717 ? 34.026 -8.530 4.153 1.00 96.12 717 ALA A C 1
ATOM 5501 O O . ALA A 1 717 ? 33.377 -9.291 4.882 1.00 96.12 717 ALA A O 1
ATOM 5502 N N . PRO A 1 718 ? 35.309 -8.226 4.416 1.00 96.06 718 PRO A N 1
ATOM 5503 C CA . PRO A 1 718 ? 35.986 -8.727 5.598 1.00 96.06 718 PRO A CA 1
ATOM 5504 C C . PRO A 1 718 ? 35.491 -8.004 6.857 1.00 96.06 718 PRO A C 1
ATOM 5506 O O . PRO A 1 718 ? 35.000 -6.871 6.804 1.00 96.06 718 PRO A O 1
ATOM 5509 N N . THR A 1 719 ? 35.669 -8.646 8.008 1.00 92.50 719 THR A N 1
ATOM 5510 C CA . THR A 1 719 ? 35.575 -8.020 9.330 1.00 92.50 719 THR A CA 1
ATOM 5511 C C . THR A 1 719 ? 36.824 -8.308 10.159 1.00 92.50 719 THR A C 1
ATOM 5513 O O . THR A 1 719 ? 37.463 -9.355 10.016 1.00 92.50 719 THR A O 1
ATOM 5516 N N . ALA A 1 720 ? 37.175 -7.344 11.013 1.00 88.25 720 ALA A N 1
ATOM 5517 C CA . ALA A 1 720 ? 38.215 -7.483 12.030 1.00 88.25 720 ALA A CA 1
ATOM 5518 C C . ALA A 1 720 ? 37.696 -8.178 13.305 1.00 88.25 720 ALA A C 1
ATOM 5520 O O . ALA A 1 720 ? 38.493 -8.570 14.154 1.00 88.25 720 ALA A O 1
ATOM 5521 N N . SER A 1 721 ? 36.373 -8.321 13.444 1.00 88.31 721 SER A N 1
ATOM 5522 C CA . SER A 1 721 ? 35.750 -9.090 14.522 1.00 88.31 721 SER A CA 1
ATOM 5523 C C . SER A 1 721 ? 35.953 -10.593 14.310 1.00 88.31 721 SER A C 1
ATOM 5525 O O . SER A 1 721 ? 36.053 -11.068 13.178 1.00 88.31 721 SER A O 1
ATOM 5527 N N . SER A 1 722 ? 35.962 -11.355 15.404 1.00 88.75 722 SER A N 1
ATOM 5528 C CA . SER A 1 722 ? 35.896 -12.819 15.351 1.00 88.75 722 SER A CA 1
ATOM 5529 C C . SER A 1 722 ? 34.522 -13.314 14.877 1.00 88.75 722 SER A C 1
ATOM 5531 O O . SER A 1 722 ? 34.412 -14.427 14.375 1.00 88.75 722 SER A O 1
ATOM 5533 N N . LEU A 1 723 ? 33.472 -12.501 14.985 1.00 92.69 723 LEU A N 1
ATOM 5534 C CA . LEU A 1 723 ? 32.115 -12.860 14.580 1.00 92.69 723 LEU A CA 1
ATOM 5535 C C . LEU A 1 723 ? 31.895 -12.648 13.077 1.00 92.69 723 LEU A C 1
ATOM 5537 O O . LEU A 1 723 ? 32.130 -11.552 12.570 1.00 92.69 723 LEU A O 1
ATOM 5541 N N . SER A 1 724 ? 31.383 -13.664 12.378 1.00 96.81 724 SER A N 1
ATOM 5542 C CA . SER A 1 724 ? 30.891 -13.516 11.000 1.00 96.81 724 SER A CA 1
ATOM 5543 C C . SER A 1 724 ? 29.374 -13.295 10.972 1.00 96.81 724 SER A C 1
ATOM 5545 O O . SER A 1 724 ? 28.644 -13.831 11.802 1.00 96.81 724 SER A O 1
ATOM 5547 N N . ILE A 1 725 ? 28.888 -12.532 9.997 1.00 97.38 725 ILE A N 1
ATOM 5548 C CA . ILE A 1 725 ? 27.501 -12.067 9.896 1.00 97.38 725 ILE A CA 1
ATOM 5549 C C . ILE A 1 725 ? 26.990 -12.309 8.479 1.00 97.38 725 ILE A C 1
ATOM 5551 O O . ILE A 1 725 ? 27.524 -11.727 7.540 1.00 97.38 725 ILE A O 1
ATOM 5555 N N . ILE A 1 726 ? 25.937 -13.111 8.319 1.00 98.00 726 ILE A N 1
ATOM 5556 C CA . ILE A 1 726 ? 25.163 -13.205 7.076 1.00 98.00 726 ILE A CA 1
ATOM 5557 C C . ILE A 1 726 ? 24.210 -12.010 7.029 1.00 98.00 726 ILE A C 1
ATOM 5559 O O . ILE A 1 726 ? 23.228 -11.974 7.766 1.00 98.00 726 ILE A O 1
ATOM 5563 N N . GLY A 1 727 ? 24.511 -11.048 6.160 1.00 95.94 727 GLY A N 1
ATOM 5564 C CA . GLY A 1 727 ? 23.773 -9.795 6.018 1.00 95.94 727 GLY A CA 1
ATOM 5565 C C . GLY A 1 727 ? 22.502 -9.914 5.178 1.00 95.94 727 GLY A C 1
ATOM 5566 O O . GLY A 1 727 ? 22.250 -10.922 4.510 1.00 95.94 727 GLY A O 1
ATOM 5567 N N . ASN A 1 728 ? 21.702 -8.857 5.197 1.00 94.88 728 ASN A N 1
ATOM 5568 C CA . ASN A 1 728 ? 20.365 -8.803 4.634 1.00 94.88 728 ASN A CA 1
ATOM 5569 C C . ASN A 1 728 ? 20.349 -8.913 3.095 1.00 94.88 728 ASN A C 1
ATOM 5571 O O . ASN A 1 728 ? 19.417 -9.498 2.547 1.00 94.88 728 ASN A O 1
ATOM 5575 N N . VAL A 1 729 ? 21.410 -8.486 2.392 1.00 94.75 729 VAL A N 1
ATOM 5576 C CA . VAL A 1 729 ? 21.553 -8.657 0.933 1.00 94.75 729 VAL A CA 1
ATOM 5577 C C . VAL A 1 729 ? 21.614 -10.131 0.546 1.00 94.75 729 VAL A C 1
ATOM 5579 O O . VAL A 1 729 ? 20.977 -10.544 -0.422 1.00 94.75 729 VAL A O 1
ATOM 5582 N N . GLN A 1 730 ? 22.300 -10.957 1.337 1.00 96.31 730 GLN A N 1
ATOM 5583 C CA . GLN A 1 730 ? 22.372 -12.398 1.090 1.00 96.31 730 GLN A CA 1
ATOM 5584 C C . GLN A 1 730 ? 21.066 -13.124 1.421 1.00 96.31 730 GLN A C 1
ATOM 5586 O O . GLN A 1 730 ? 20.839 -14.225 0.922 1.00 96.31 730 GLN A O 1
ATOM 5591 N N . GLN A 1 731 ? 20.186 -12.491 2.194 1.00 95.44 731 GLN A N 1
ATOM 5592 C CA . GLN A 1 731 ? 18.885 -13.026 2.588 1.00 95.44 731 GLN A CA 1
ATOM 5593 C C . GLN A 1 731 ? 17.747 -12.630 1.627 1.00 95.44 731 GLN A C 1
ATOM 5595 O O . GLN A 1 731 ? 16.649 -13.176 1.735 1.00 95.44 731 GLN A O 1
ATOM 5600 N N . GLN A 1 732 ? 17.977 -11.717 0.672 1.00 93.25 732 GLN A N 1
ATOM 5601 C CA . GLN A 1 732 ? 16.939 -11.241 -0.254 1.00 93.25 732 GLN A CA 1
ATOM 5602 C C . GLN A 1 732 ? 16.296 -12.384 -1.051 1.00 93.25 732 GLN A C 1
ATOM 5604 O O . GLN A 1 732 ? 16.961 -13.334 -1.472 1.00 93.25 732 GLN A O 1
ATOM 5609 N N . GLY A 1 733 ? 14.978 -12.316 -1.229 1.00 90.56 733 GLY A N 1
ATOM 5610 C CA . GLY A 1 733 ? 14.176 -13.355 -1.879 1.00 90.56 733 GLY A CA 1
ATOM 5611 C C . GLY A 1 733 ? 14.034 -14.651 -1.069 1.00 90.56 733 GLY A C 1
ATOM 5612 O O . GLY A 1 733 ? 13.400 -15.595 -1.542 1.00 90.56 733 GLY A O 1
ATOM 5613 N N . THR A 1 734 ? 14.596 -14.719 0.142 1.00 92.19 734 THR A N 1
ATOM 5614 C CA . THR A 1 734 ? 14.565 -15.901 1.009 1.00 92.19 734 THR A CA 1
ATOM 5615 C C . THR A 1 734 ? 13.804 -15.594 2.290 1.00 92.19 734 THR A C 1
ATOM 5617 O O . THR A 1 734 ? 14.083 -14.622 2.989 1.00 92.19 734 THR A O 1
ATOM 5620 N N . ARG A 1 735 ? 12.846 -16.456 2.642 1.00 93.19 735 ARG A N 1
ATOM 5621 C CA . ARG A 1 735 ? 12.211 -16.398 3.959 1.00 93.19 735 ARG A CA 1
ATOM 5622 C C . ARG A 1 735 ? 13.115 -17.068 4.978 1.00 93.19 735 ARG A C 1
ATOM 5624 O O . ARG A 1 735 ? 13.370 -18.268 4.868 1.00 93.19 735 ARG A O 1
ATOM 5631 N N . VAL A 1 736 ? 13.542 -16.304 5.973 1.00 96.00 736 VAL A N 1
ATOM 5632 C CA . VAL A 1 736 ? 14.324 -16.780 7.112 1.00 96.00 736 VAL A CA 1
ATOM 5633 C C . VAL A 1 736 ? 13.367 -16.996 8.276 1.00 96.00 736 VAL A C 1
ATOM 5635 O O . VAL A 1 736 ? 12.646 -16.083 8.676 1.00 96.00 736 VAL A O 1
ATOM 5638 N N . GLY A 1 737 ? 13.306 -18.218 8.795 1.00 95.56 737 GLY A N 1
ATOM 5639 C CA . GLY A 1 737 ? 12.490 -18.567 9.953 1.00 95.56 737 GLY A CA 1
ATOM 5640 C C . GLY A 1 737 ? 13.329 -19.129 11.089 1.00 95.56 737 GLY A C 1
ATOM 5641 O O . GLY A 1 737 ? 14.188 -19.970 10.862 1.00 95.56 737 GLY A O 1
ATOM 5642 N N . TYR A 1 738 ? 13.039 -18.704 12.308 1.00 96.50 738 TYR A N 1
ATOM 5643 C CA . TYR A 1 738 ? 13.671 -19.129 13.546 1.00 96.50 738 TYR A CA 1
ATOM 5644 C C . TYR A 1 738 ? 12.651 -19.937 14.340 1.00 96.50 738 TYR A C 1
ATOM 5646 O O . TYR A 1 738 ? 11.643 -19.404 14.803 1.00 96.50 738 TYR A O 1
ATOM 5654 N N . ASP A 1 739 ? 12.895 -21.234 14.479 1.00 95.62 739 ASP A N 1
ATOM 5655 C CA . ASP A 1 739 ? 12.169 -22.119 15.380 1.00 95.62 739 ASP A CA 1
ATOM 5656 C C . ASP A 1 739 ? 12.942 -22.191 16.699 1.00 95.62 739 ASP A C 1
ATOM 5658 O O . ASP A 1 739 ? 13.945 -22.899 16.831 1.00 95.62 739 ASP A O 1
ATOM 5662 N N . LEU A 1 740 ? 12.488 -21.395 17.667 1.00 94.00 740 LEU A N 1
ATOM 5663 C CA . LEU A 1 740 ? 13.169 -21.215 18.946 1.00 94.00 740 LEU A CA 1
ATOM 5664 C C . LEU A 1 740 ? 12.976 -22.424 19.865 1.00 94.00 740 LEU A C 1
ATOM 5666 O O . LEU A 1 740 ? 13.797 -22.654 20.749 1.00 94.00 740 LEU A O 1
ATOM 5670 N N . VAL A 1 741 ? 11.917 -23.210 19.642 1.00 93.31 741 VAL A N 1
ATOM 5671 C CA . VAL A 1 741 ? 11.600 -24.409 20.428 1.00 93.31 741 VAL A CA 1
ATOM 5672 C C . VAL A 1 741 ? 12.468 -25.584 20.000 1.00 93.31 741 VAL A C 1
ATOM 5674 O O . VAL A 1 741 ? 12.992 -26.299 20.851 1.00 93.31 741 VAL A O 1
ATOM 5677 N N . ASN A 1 742 ? 12.623 -25.785 18.691 1.00 93.88 742 ASN A N 1
ATOM 5678 C CA . ASN A 1 742 ? 13.394 -26.902 18.145 1.00 93.88 742 ASN A CA 1
ATOM 5679 C C . ASN A 1 742 ? 14.861 -26.545 17.862 1.00 93.88 742 ASN A C 1
ATOM 5681 O O . ASN A 1 742 ? 15.597 -27.393 17.361 1.00 93.88 742 ASN A O 1
ATOM 5685 N N . SER A 1 743 ? 15.285 -25.313 18.167 1.00 95.62 743 SER A N 1
ATOM 5686 C CA . SER A 1 743 ? 16.633 -24.804 17.891 1.00 95.62 743 SER A CA 1
ATOM 5687 C C . SER A 1 743 ? 17.026 -24.978 16.419 1.00 95.62 743 SER A C 1
ATOM 5689 O O . SER A 1 743 ? 18.084 -25.519 16.095 1.00 95.62 743 SER A O 1
ATOM 5691 N N . LEU A 1 744 ? 16.176 -24.485 15.515 1.00 96.06 744 LEU A N 1
ATOM 5692 C CA . LEU A 1 744 ? 16.413 -24.520 14.070 1.00 96.06 744 LEU A CA 1
ATOM 5693 C C . LEU A 1 744 ? 16.251 -23.138 13.441 1.00 96.06 744 LEU A C 1
ATOM 5695 O O . LEU A 1 744 ? 15.356 -22.377 13.800 1.00 96.06 744 LEU A O 1
ATOM 5699 N N . VAL A 1 745 ? 17.078 -22.851 12.441 1.00 96.44 745 VAL A N 1
ATOM 5700 C CA . VAL A 1 745 ? 16.845 -21.776 11.475 1.00 96.44 745 VAL A CA 1
ATOM 5701 C C . VAL A 1 745 ? 16.558 -22.402 10.115 1.00 96.44 745 VAL A C 1
ATOM 5703 O O . VAL A 1 745 ? 17.227 -23.344 9.698 1.00 96.44 745 VAL A O 1
ATOM 5706 N N . GLY A 1 746 ? 15.521 -21.934 9.435 1.00 96.06 746 GLY A N 1
ATOM 5707 C CA . GLY A 1 746 ? 15.097 -22.443 8.140 1.00 96.06 746 GLY A CA 1
ATOM 5708 C C . GLY A 1 746 ? 15.131 -21.358 7.080 1.00 96.06 746 GLY A C 1
ATOM 5709 O O . GLY A 1 746 ? 14.597 -20.271 7.284 1.00 96.06 746 GLY A O 1
ATOM 5710 N N . PHE A 1 747 ? 15.707 -21.691 5.931 1.00 96.56 747 PHE A N 1
ATOM 5711 C CA . PHE A 1 747 ? 15.768 -20.821 4.763 1.00 96.56 747 PHE A CA 1
ATOM 5712 C C . PHE A 1 747 ? 14.850 -21.362 3.671 1.00 96.56 747 PHE A C 1
ATOM 5714 O O . PHE A 1 747 ? 14.967 -22.521 3.267 1.00 96.56 747 PHE A O 1
ATOM 5721 N N . VAL A 1 748 ? 13.925 -20.535 3.192 1.00 93.75 748 VAL A N 1
ATOM 5722 C CA . VAL A 1 748 ? 12.990 -20.900 2.123 1.00 93.75 748 VAL A CA 1
ATOM 5723 C C . VAL A 1 748 ? 13.183 -19.937 0.950 1.00 93.75 748 VAL A C 1
ATOM 5725 O O . VAL A 1 748 ? 12.678 -18.814 1.015 1.00 93.75 748 VAL A O 1
ATOM 5728 N N . PRO A 1 749 ? 13.918 -20.343 -0.099 1.00 89.12 749 PRO A N 1
ATOM 5729 C CA . PRO A 1 749 ? 14.103 -19.529 -1.300 1.00 89.12 749 PRO A CA 1
ATOM 5730 C C . PRO A 1 749 ? 12.781 -19.252 -2.031 1.00 89.12 749 PRO A C 1
ATOM 5732 O O . PRO A 1 749 ? 11.827 -20.026 -1.903 1.00 89.12 749 PRO A O 1
ATOM 5735 N N . ASP A 1 750 ? 12.746 -18.168 -2.809 1.00 78.19 750 ASP A N 1
ATOM 5736 C CA . ASP A 1 750 ? 11.647 -17.773 -3.708 1.00 78.19 750 ASP A CA 1
ATOM 5737 C C . ASP A 1 750 ? 10.277 -17.672 -3.012 1.00 78.19 750 ASP A C 1
ATOM 5739 O O . ASP A 1 750 ? 9.232 -18.061 -3.543 1.00 78.19 750 ASP A O 1
ATOM 5743 N N . LYS A 1 751 ? 10.291 -17.197 -1.763 1.00 69.25 751 LYS A N 1
ATOM 5744 C CA . LYS A 1 751 ? 9.129 -17.181 -0.856 1.00 69.25 751 LYS A CA 1
ATOM 5745 C C . LYS A 1 751 ? 8.912 -15.826 -0.174 1.00 69.25 751 LYS A C 1
ATOM 5747 O O . LYS A 1 751 ? 8.371 -15.775 0.941 1.00 69.25 751 LYS A O 1
ATOM 5752 N N . CYS A 1 752 ? 9.297 -14.768 -0.888 1.00 70.00 752 CYS A N 1
ATOM 5753 C CA . CYS A 1 752 ? 8.807 -13.402 -0.741 1.00 70.00 752 CYS A CA 1
ATOM 5754 C C . CYS A 1 752 ? 7.814 -13.144 -1.896 1.00 70.00 752 CYS A C 1
ATOM 5756 O O . CYS A 1 752 ? 6.816 -12.455 -1.630 1.00 70.00 752 CYS A O 1
#

pLDDT: mean 87.37, std 13.05, range [25.2, 98.38]

InterPro domains:
  IPR001969 Aspartic peptidase, active site [PS00141] (432-443)
  IPR013057 Amino acid transporter, transmembrane domain [PF01490] (24-403)
  IPR021109 Aspartic peptidase domain superfamily [G3DSA:2.40.70.10] (403-575)
  IPR021109 Aspartic peptidase domain superfamily [G3DSA:2.40.70.10] (576-752)
  IPR021109 Aspartic peptidase domain superfamily [SSF50630] (412-752)
  IPR032799 Xylanase inhibitor, C-terminal [PF14541] (598-748)
  IPR032861 Xylanase inhibitor, N-terminal [PF14543] (417-575)
  IPR033121 Peptidase family A1 domain [PS51767] (417-748)

Secondary structure (DSSP, 8-state):
----PPPTTTTSS----TT-TT----HHHHHHHHHHHHSSTHHHHHHHHHHHHTHHHHHHHHHHHHHHHHHHHHHHHHHTT-STT----SHHHHHHHHH-TTHHHHHHHHHHHHHHHHHHHHHHHHHHHHHHHHHHHH-TTSPP--HHHHHHHHHHHHHHHTT--SHHHHHHHHHHHHHHHHHHHHHHHHHHHHH-PPTT---SPP---HHHHHHHHHHHHHHHHHHTGGGGGHHHHHHTS---SSS-THHHHHHHHHHHHHHHHHHHHHHHHHHHHHHGGG--SSGGGT--SSHHHHHHHHHHHHHHHHHHHHHHHHHHHHHHHHHHHHHH-PPSSHHHHHHHHHHHHHHHHHHHHH---HHHHHHH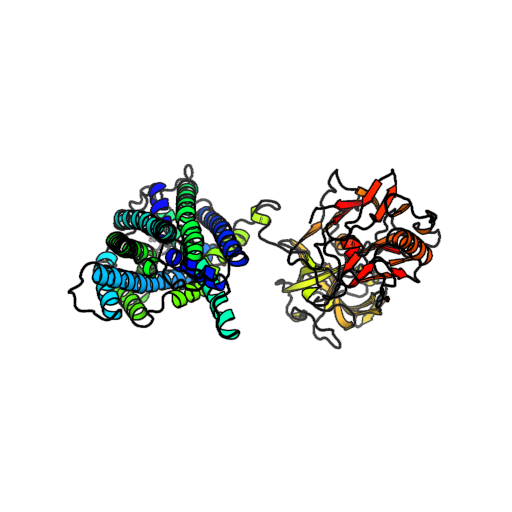HIIIIIIIIIIIHHHHHHHHHH-PPTTSTTTTTSS--BEESGGGT-SSEEEEEEETTTTEEEEEEEETT----EEEBSSPSEE--BSSPPB-GGG-TT-EEPPTTSTTGGG-SEEEEETTEEEEEEE-TTS-EEEEEEEEEEEEETTEEEEEEEEEEEEEEESS-TB-SEEEE-SSSTTSHHHHTT-SEEEEEBPPTT----B-EEESPPPPTTSEEEEEE--SS--S--EE---EEEETTEEPS--GGGGSBPTTS-B-EEE-TT-SSEEEEHHHHHHHHHHHHTT-TTS-EE--BTTBS-EEE-TT-S------EEEEEGGGEEEEPPGGGTEEE-SSSSEEEE-EEEESSS-EEE-HHHHBTEEEEEETTTTEEEEEET--

Sequence (752 aa):
MVSTSPSKEDRSTGKWTEGDPARRAKWWYSTFHAVTAMIGAGVLSLPYAMAYLGWGPGIMVLALSWCMTLNTMWQMIQLHECVPGTRFDRYIDLGRHAFGPKLGPWIVLPQQLIVQVGCDIVYMVTGGKCLKKFMEMTCASCTPIRQSYWILIFGGIHFFLSQLPNFNSVAGVSLAAAVMSLSYSTIAWVGSLAHGQIDNVSYAYKSTSSADYMFRVFNALGEISFAFAGHAVVLEIQATIPSTPEKPSKIPMWKGALGAYFINAICYFPVALIGYWAFGQDVEDNVLTDLKRPAWLIASANLMVVVHVIGSYQVYAMPVFDMVERLVMKRFNFPPGIALRLVTRSAYVAFTLFAGVTFPFFGDLLGFFGGFGFAPTSYFLPCVMWLIIKKPKRFSTKWFINWSPIISGASQGSGEYFSRVGIGKPPIQAYLILDTGSDVNWVQCAPCADCYQQSDPIFEPASSASFSPLSCNTRQCRSLDVSECRNDTCLYEVSYGDGSYTVGDFVTETITLGSASVNNVAIGCGHNNEGLFVGAAGLLGLGGGSLSFPSQIDATSFSYCLVDRDSDSASTLEFNSTLPPNAVAAPLLRNHHLDTFYYVGLTGLSVGGELVSVPESAFQIDESGNGGVIVDSGTAITRLQTDVYNSLRDAFVKRTTDLPSTDGIALFDTCYDLSSRGNVEVPTVSFHFPDGKVLPLPAKNYLVPLDSEGTFCFAFAPTASSLSIIGNVQQQGTRVGYDLVNSLVGFVPDKC

Foldseek 3Di:
DDDDDDDPPPPPQPQDDPPDPLADDFLQLLQLLLLLQQLALLLQQLQVLCLLLFDPRSVVLLVCLLVQLLVLLLLLLCLQCLDPRDGPLAQLSLQCVQVNPPVSCVQAVVLLCLLLLLLLLLLLLLLLVLQLLLCVLPPVPDDRDDSLVSSVVLLVVQLVVLLQDDPVSLSVLSNLLSVLSLLLLVCLLVLLVVLAADPPADQPRQDDPPVVSVVSNLLSSLSSLLSRSSLSQLSNSLSNHDADPVRGSSVSSSVSSVSSSVSSCVRRVSNNPSLCRRHHSNQDSGSLVVRDPPSVSSSSSSVSSSSSSSSNSSSSCRVVLVVQLVCCCVPVVDDDDSVSSSVSSSVSSVVSSVSSSVDSDNSNSSSVSSVRRRCCRRRNVSLSSSCSSVVDDPPDPSNVVDDWFFAFCVVLVALFTWTWKFWAVVTDTFTATEKQQFQAAAFAEPPAPADDDAQGDGHYLVVHPQKFFAFCPDPLLVQAPDWDHDPRGIKHKDADPQRWIFIDTWIWIWMDGTPDIDGGQTHHHGRHTDDRQGHGRYHQQCFQGCNHPCNSVVFQKKKWAAAANPDPDTTDIGTNDDDDPPWLKFFFDAQPVDRGFTFTQFQFKDWLPHTQPDHSVLQDQDPVRFAHETEISNFNFWEGAPVRLVSLVVNQCVQPVVFAWDQADDQFRTKGQCLVPPDDDGTWMWIAHPPRRIGTFDPCLQWPDPDPSRMTTGRYGYDPGSYTYNYNSRRHQWMWMARNNVRMITIHHNPD

Organism: NCBI:txid1413687

Radius of gyration: 32.43 Å; chains: 1; bounding box: 96×60×82 Å